Protein 3WXO (pdb70)

Secondary structure (DSSP, 8-state):
------STT-SHHHH-TTS--GGGGS-S-TTT--S-TT--HHHHHTT--HHHHHHHHHHHHT--BTTBPPGGG-THHHHHHHHHHHHTT--TTT---SSTT-GGGSTTGGG-GGGTTHHHHHHHTHHHHHHHGGGS-HHHHHHHHHHHHHHHHT-------B-PPP-SS--TT----S-SSSS--SSSTT-SEETTTEEPTT--SSSTT-SSS-TT-BTTB--HHHHHHHHHHHHHHTT--HHHHHHHHHHHHTS-EE-B-S-GGGB---GGGS-GGGTT----BSSS--SGGG-BSSS--EESSS-TTS-SSHHHHHHHHS-EEEEE-TTS-EEEEESS--GGGSPBPSS-TTSB--B-B-HHHHHHHHSHHHHHHHHHHHH-HHHHHHHHHHHHHHHHHTTS-SGGG-BSTT--SS--GGG---PPPP--S-HHHHHHHHHHS---HHHHHHHHHHHHTT-BTTTTB-SSTB-GGGSTTGGG-GGG-HHHHHHHHHHHHHHHHHHT--HHHHHHHHHHHHHHHHHHHTT------------B--GGGS-TGGGGGG--SEEGGGTEESS--SS-HHHHHHHHHHHHT--HHHHHHHHHHHHHHT--GGG--TT---S-TTS--SHHHHHHT-TTEEEEE-STT-EEEEETTT--EEEEE-HHHHGGGTSHHHHHHHHHHHSTT-HHHHHHHHHHHHHHHHTTT-TT--

B-factor: mean 38.04, std 13.46, range [21.65, 127.7]

Foldseek 3Di:
DDDDPPDDPPDPCVVCVPDFPQVLLVFLDDVQDPDDPPDDLLVLLQVFPVVVLLVVLLVLQQPADPVFGPQLSGCQLVLLLQLLLQLLQAFQLFLFGGLLAVQCLAPDNVFQLQCFPVLVVLVSCVVSCVVRDSNAASSQVSNCNNVSSQVSQPADFQFGFDFRYYGRHHNPLDDAAQDPDHLAAQPDPRHCADDPRHGNPRYLARTHRHSFYDQCVRSQPFDLQRRLVSLQRSVVRSVDHLLLSLLQVLQSQLADWAAAQDAQVQFFHGQVPDDDVVVSHGRHRPPDDCHFNNPHRSNDGAGQWQCRSHRDLRNLCRLVVFDWDWDAHNNGGIWIFGDDDDQSGFHAGRPDRVHGDGHTGTSNSNNCCPVPVSVVSSVVCNVDVVVSSVSSSVSSNCSNQLLVEACLSTDDDGDDPDDDLSNLDFDWADQPWDLVVLLVLLVPDPDALLLLQLQQCLQLLLAFNSRGDGGLFQVCCVDPPNLPFLQNVNVSNVVVLVSLVVSCVVIRFASSQSSNSSNQSSLQQQAVVVVHHDRADGDGIGGHHDPVSHDRVSCPSSRPCAELLQPHHVDDDPDFNQNVNSSSCSRLSHRLLLSLLSSQQSLLCQHHRPSANALNQDPRHSHRWLRSLQVLPDPLWDWADDDDQKIFTARPVPRDGDGMHGCSSNVCVVVPVSVVSSVVRNDPPCGVVSSVSNSVSSVSSNCVSVSNPD

Solvent-accessible surface area: 29628 Å² total; per-residue (Å²): 233,106,96,38,77,97,78,158,117,100,48,93,65,115,167,141,109,148,54,28,78,17,92,19,14,70,22,85,85,187,205,67,62,86,55,44,112,134,60,58,6,52,92,36,4,120,123,14,84,16,68,35,0,68,125,38,0,84,59,15,1,91,77,48,58,128,113,27,37,8,27,58,35,26,4,0,16,31,0,6,59,0,0,57,15,3,1,0,7,8,7,45,38,15,0,12,10,3,3,16,37,3,5,2,51,38,30,47,4,9,7,10,42,31,1,8,3,0,3,6,0,22,81,4,0,105,79,13,27,115,135,25,24,92,71,0,4,36,0,0,0,2,0,4,0,0,5,5,0,0,60,35,10,59,6,159,13,51,13,4,0,4,0,1,80,22,18,96,25,46,30,112,26,15,104,35,11,29,14,169,97,110,69,7,71,19,126,27,115,74,33,7,31,84,71,130,75,93,11,54,111,44,2,5,10,12,12,20,1,13,4,10,18,31,38,45,0,22,60,24,97,33,48,16,102,125,1,1,97,6,2,71,40,0,16,51,52,9,25,8,84,39,62,33,2,0,0,16,17,0,0,18,48,0,3,8,29,11,31,0,50,31,75,49,88,52,35,21,68,57,12,111,44,21,99,136,116,14,133,55,15,0,25,44,25,144,93,111,64,12,66,7,72,48,4,5,20,62,5,2,17,2,2,16,0,18,97,9,39,83,44,29,49,2,1,5,109,5,0,23,91,28,95,14,71,63,84,100,6,88,29,42,8,86,2,32,36,14,74,128,45,124,107,129,11,30,3,49,3,10,96,49,101,99,60,115,95,40,1,0,0,9,2,13,0,1,0,0,22,82,13,86,84,0,80,130,28,0,62,93,1,82,135,44,47,79,62,3,26,66,14,0,5,85,3,8,3,21,15,1,1,15,11,2,8,29,54,59,32,16,21,31,94,51,38,9,167,77,75,17,68,28,6,12,14,48,68,95,10,72,119,133,34,90,49,101,42,0,18,81,110,1,57,89,27,82,14,53,32,38,22,2,0,4,1,0,0,0,3,1,2,9,6,7,67,30,0,34,9,21,10,1,16,0,0,13,2,47,26,49,28,6,83,97,20,92,0,1,32,47,129,41,1,62,113,0,12,71,48,1,68,40,12,7,91,61,33,41,3,16,15,0,0,0,1,2,0,0,0,4,7,0,0,9,44,0,0,128,64,38,71,51,141,63,117,4,84,44,24,34,3,0,2,36,0,60,64,148,57,7,52,69,149,30,2,62,44,12,38,0,65,26,0,5,0,3,22,17,49,68,107,106,70,113,39,45,16,19,79,27,3,11,44,26,0,31,21,6,36,3,49,9,49,40,2,0,1,0,0,0,0,0,0,0,2,14,3,5,33,63,55,41,114,49,0,9,3,14,137,113,78,14,23,1,13,4,18,0,0,62,27,4,30,42,127,93,32,54,74,110,108,36,63,162,38,36,39,56,3,9,36,116,186,74,120,118,80,95,31,36,0,7,84,4,0,10,18,0,6,82,30,95,87,0,55,54,63,0,84,63,9,19,79,137,113,14,119,131,62,1,11,128,32,0,21,60,0,0,22,78,4,5,50,27,8,15,51,52,53,174

InterPro domains:
  IPR000763 Catalase-peroxidase haem [MF_01961] (3-720)
  IPR000763 Catalase-peroxidase haem [PR00460] (22-44)
  IPR000763 Catalase-peroxidase haem [PR00460] (48-61)
  IPR000763 Catalase-peroxidase haem [PR00460] (63-88)
  IPR000763 Catalase-peroxidase haem [PR00460] (263-286)
  IPR000763 Catalase-peroxidase haem [PR00460] (474-500)
  IPR000763 Catalase-peroxidase haem [PTHR30555] (3-719)
  IPR000763 Catalase-peroxidase haem [TIGR00198] (7-719)
  IPR002016 Haem peroxidase [PF00141] (80-394)
  IPR002016 Haem peroxidase [PF00141] (403-694)
  IPR002016 Haem peroxidase [PR00458] (86-100)
  IPR002016 Haem peroxidase [PR00458] (146-163)
  IPR002016 Haem peroxidase [PR00458] (164-176)
  IPR002016 Haem peroxidase [PR00458] (255-270)
  IPR002016 Haem peroxidase [PR00458] (314-329)
  IPR002016 Haem peroxidase [PS50873] (128-449)
  IPR002016 Haem peroxidase [PS50873] (455-720)
  IPR010255 Haem peroxidase superfamily [SSF48113] (15-427)
  IPR010255 Haem peroxidase superfamily [SSF48113] (428-719)
  IPR019794 Peroxidase, active site [PS00436] (86-97)

Structure (mmCIF, N/CA/C/O backbone):
data_3WXO
#
_entry.id   3WXO
#
_cell.length_a   108.654
_cell.length_b   108.654
_cell.length_c   202.891
_cell.angle_alpha   90.000
_cell.angle_beta   90.000
_cell.angle_gamma   90.000
#
_symmetry.space_group_name_H-M   'P 41 21 2'
#
loop_
_entity.id
_entity.type
_entity.pdbx_description
1 polymer Catalase-peroxidase
2 non-polymer 'PROTOPORPHYRIN IX CONTAINING FE'
3 non-polymer pyridine-4-carbohydrazide
4 non-polymer 'SODIUM ION'
5 water water
#
loop_
_atom_site.group_PDB
_atom_site.id
_atom_site.type_symbol
_atom_site.label_atom_id
_atom_site.label_alt_id
_atom_site.label_comp_id
_atom_site.label_asym_id
_atom_site.label_entity_id
_atom_site.label_seq_id
_atom_site.pdbx_PDB_ins_code
_atom_site.Cartn_x
_atom_site.Cartn_y
_atom_site.Cartn_z
_atom_site.occupancy
_atom_site.B_iso_or_equiv
_atom_site.auth_seq_id
_atom_site.auth_comp_id
_atom_site.auth_asym_id
_atom_site.auth_atom_id
_atom_site.pdbx_PDB_model_num
ATOM 1 N N . MET A 1 1 ? 27.848 24.806 -124.884 1.00 99.82 11 MET A N 1
ATOM 2 C CA . MET A 1 1 ? 27.760 24.667 -123.396 1.00 102.84 11 MET A CA 1
ATOM 3 C C . MET A 1 1 ? 26.312 24.233 -122.976 1.00 104.10 11 MET A C 1
ATOM 4 O O . MET A 1 1 ? 25.327 24.550 -123.660 1.00 112.72 11 MET A O 1
ATOM 9 N N . HIS A 1 2 ? 26.220 23.497 -121.859 1.00 90.15 12 HIS A N 1
ATOM 10 C CA . HIS A 1 2 ? 24.984 22.857 -121.295 1.00 78.83 12 HIS A CA 1
ATOM 11 C C . HIS A 1 2 ? 24.308 23.698 -120.099 1.00 76.02 12 HIS A C 1
ATOM 12 O O . HIS A 1 2 ? 25.050 24.412 -119.315 1.00 58.07 12 HIS A O 1
ATOM 19 N N . GLY A 1 3 ? 22.960 23.569 -119.911 1.00 56.27 13 GLY A N 1
ATOM 20 C CA . GLY A 1 3 ? 22.202 24.433 -118.910 1.00 56.01 13 GLY A CA 1
ATOM 21 C C . GLY A 1 3 ? 21.847 23.863 -117.508 1.00 53.66 13 GLY A C 1
ATOM 22 O O . GLY A 1 3 ? 20.876 24.350 -116.711 1.00 37.94 13 GLY A O 1
ATOM 23 N N . GLY A 1 4 ? 22.594 22.795 -117.220 1.00 45.94 14 GLY A N 1
ATOM 24 C CA . GLY A 1 4 ? 22.465 22.043 -115.956 1.00 57.53 14 GLY A CA 1
ATOM 25 C C . GLY A 1 4 ? 23.294 22.663 -114.826 1.00 62.50 14 GLY A C 1
ATOM 26 O O . GLY A 1 4 ? 24.506 23.032 -115.050 1.00 48.56 14 GLY A O 1
ATOM 27 N N . ALA A 1 5 ? 22.664 22.792 -113.628 1.00 55.54 15 ALA A N 1
ATOM 28 C CA . ALA A 1 5 ? 23.399 23.243 -112.435 1.00 47.54 15 ALA A CA 1
ATOM 29 C C . ALA A 1 5 ? 24.142 21.998 -111.834 1.00 49.75 15 ALA A C 1
ATOM 30 O O . ALA A 1 5 ? 23.799 21.439 -110.832 1.00 50.68 15 ALA A O 1
ATOM 32 N N . THR A 1 6 ? 25.246 21.669 -112.474 1.00 53.90 16 THR A N 1
ATOM 33 C CA . THR A 1 6 ? 25.792 20.315 -112.601 1.00 51.06 16 THR A CA 1
ATOM 34 C C . THR A 1 6 ? 26.960 20.090 -111.577 1.00 54.86 16 THR A C 1
ATOM 35 O O . THR A 1 6 ? 27.314 18.926 -111.226 1.00 41.24 16 THR A O 1
ATOM 39 N N . THR A 1 7 ? 27.496 21.216 -111.062 1.00 57.72 17 THR A N 1
ATOM 40 C CA . THR A 1 7 ? 28.420 21.227 -109.899 1.00 67.24 17 THR A CA 1
ATOM 41 C C . THR A 1 7 ? 27.851 22.017 -108.733 1.00 75.65 17 THR A C 1
ATOM 42 O O . THR A 1 7 ? 27.024 22.913 -108.923 1.00 59.94 17 THR A O 1
ATOM 46 N N . VAL A 1 8 ? 28.344 21.677 -107.537 1.00 83.66 18 VAL A N 1
ATOM 47 C CA . VAL A 1 8 ? 27.647 21.970 -106.269 1.00 91.97 18 VAL A CA 1
ATOM 48 C C . VAL A 1 8 ? 27.579 23.473 -105.939 1.00 101.09 18 VAL A C 1
ATOM 49 O O . VAL A 1 8 ? 26.632 23.926 -105.268 1.00 100.66 18 VAL A O 1
ATOM 53 N N . ASN A 1 9 ? 28.564 24.236 -106.421 1.00 105.18 19 ASN A N 1
ATOM 54 C CA . ASN A 1 9 ? 28.633 25.688 -106.167 1.00 116.28 19 ASN A CA 1
ATOM 55 C C . ASN A 1 9 ? 27.488 26.546 -106.770 1.00 124.70 19 ASN A C 1
ATOM 56 O O . ASN A 1 9 ? 27.063 27.521 -106.147 1.00 127.70 19 ASN A O 1
ATOM 61 N N . ILE A 1 10 ? 26.998 26.177 -107.959 1.00 126.29 20 ILE A N 1
ATOM 62 C CA . ILE A 1 10 ? 25.874 26.872 -108.635 1.00 116.74 20 ILE A CA 1
ATOM 63 C C . ILE A 1 10 ? 24.595 26.840 -107.752 1.00 110.95 20 ILE A C 1
ATOM 64 O O . ILE A 1 10 ? 24.040 25.767 -107.540 1.00 96.60 20 ILE A O 1
ATOM 69 N N . SER A 1 11 ? 24.131 27.994 -107.242 1.00 113.84 21 SER A N 1
ATOM 70 C CA . SER A 1 11 ? 23.026 28.011 -106.240 1.00 105.03 21 SER A CA 1
ATOM 71 C C . SER A 1 11 ? 22.401 29.389 -105.803 1.00 104.84 21 SER A C 1
ATOM 72 O O . SER A 1 11 ? 23.042 30.463 -105.900 1.00 92.50 21 SER A O 1
ATOM 75 N N . THR A 1 12 ? 21.127 29.287 -105.360 1.00 112.14 22 THR A N 1
ATOM 76 C CA . THR A 1 12 ? 20.341 30.239 -104.481 1.00 98.87 22 THR A CA 1
ATOM 77 C C . THR A 1 12 ? 21.040 30.584 -103.118 1.00 100.27 22 THR A C 1
ATOM 78 O O . THR A 1 12 ? 20.882 31.699 -102.558 1.00 71.19 22 THR A O 1
ATOM 82 N N . ALA A 1 13 ? 21.778 29.587 -102.597 1.00 107.52 23 ALA A N 1
ATOM 83 C CA . ALA A 1 13 ? 22.669 29.691 -101.410 1.00 103.30 23 ALA A CA 1
ATOM 84 C C . ALA A 1 13 ? 23.632 30.893 -101.418 1.00 95.60 23 ALA A C 1
ATOM 85 O O . ALA A 1 13 ? 23.845 31.516 -100.363 1.00 91.03 23 ALA A O 1
ATOM 87 N N . GLU A 1 14 ? 24.237 31.183 -102.580 1.00 76.75 24 GLU A N 1
ATOM 88 C CA . GLU A 1 14 ? 25.143 32.316 -102.693 1.00 82.51 24 GLU A CA 1
ATOM 89 C C . GLU A 1 14 ? 24.347 33.637 -102.517 1.00 76.45 24 GLU A C 1
ATOM 90 O O . GLU A 1 14 ? 24.802 34.539 -101.808 1.00 69.43 24 GLU A O 1
ATOM 96 N N . TRP A 1 15 ? 23.146 33.721 -103.117 1.00 65.62 25 TRP A N 1
ATOM 97 C CA . TRP A 1 15 ? 22.411 34.972 -103.195 1.00 56.80 25 TRP A CA 1
ATOM 98 C C . TRP A 1 15 ? 21.839 35.404 -101.855 1.00 47.52 25 TRP A C 1
ATOM 99 O O . TRP A 1 15 ? 21.800 36.557 -101.578 1.00 42.81 25 TRP A O 1
ATOM 110 N N . TRP A 1 16 ? 21.288 34.481 -101.081 1.00 44.95 26 TRP A N 1
ATOM 111 C CA . TRP A 1 16 ? 20.621 34.830 -99.822 1.00 43.50 26 TRP A CA 1
ATOM 112 C C . TRP A 1 16 ? 21.149 33.843 -98.816 1.00 51.66 26 TRP A C 1
ATOM 113 O O . TRP A 1 16 ? 20.444 32.904 -98.475 1.00 45.63 26 TRP A O 1
ATOM 124 N N . PRO A 1 17 ? 22.400 34.035 -98.353 1.00 58.11 27 PRO A N 1
ATOM 125 C CA . PRO A 1 17 ? 23.061 33.038 -97.442 1.00 58.04 27 PRO A CA 1
ATOM 126 C C . PRO A 1 17 ? 22.367 32.850 -96.044 1.00 60.00 27 PRO A C 1
ATOM 127 O O . PRO A 1 17 ? 22.537 31.819 -95.374 1.00 57.27 27 PRO A O 1
ATOM 131 N N . LYS A 1 18 ? 21.521 33.807 -95.678 1.00 55.89 28 LYS A N 1
ATOM 132 C CA . LYS A 1 18 ? 20.775 33.758 -94.450 1.00 59.97 28 LYS A CA 1
ATOM 133 C C . LYS A 1 18 ? 19.500 32.881 -94.537 1.00 57.11 28 LYS A C 1
ATOM 134 O O . LYS A 1 18 ? 18.812 32.692 -93.545 1.00 49.32 28 LYS A O 1
ATOM 140 N N . ALA A 1 19 ? 19.126 32.373 -95.707 1.00 51.22 29 ALA A N 1
ATOM 141 C CA . ALA A 1 19 ? 17.819 31.710 -95.790 1.00 51.20 29 ALA A CA 1
ATOM 142 C C . ALA A 1 19 ? 17.853 30.370 -95.009 1.00 37.13 29 ALA A C 1
ATOM 143 O O . ALA A 1 19 ? 18.920 29.715 -94.836 1.00 37.44 29 ALA A O 1
ATOM 145 N N . LEU A 1 20 ? 16.700 30.000 -94.527 1.00 33.24 30 LEU A N 1
ATOM 146 C CA . LEU A 1 20 ? 16.562 28.751 -93.787 1.00 34.53 30 LEU A CA 1
ATOM 147 C C . LEU A 1 20 ? 16.942 27.592 -94.679 1.00 31.93 30 LEU A C 1
ATOM 148 O O . LEU A 1 20 ? 16.513 27.530 -95.861 1.00 32.49 30 LEU A O 1
ATOM 153 N N . ASN A 1 21 ? 17.682 26.658 -94.126 1.00 29.50 31 ASN A N 1
ATOM 154 C CA . ASN A 1 21 ? 18.124 25.522 -94.903 1.00 30.10 31 ASN A CA 1
ATOM 155 C C . ASN A 1 21 ? 17.100 24.402 -94.845 1.00 28.14 31 ASN A C 1
ATOM 156 O O . ASN A 1 21 ? 17.325 23.348 -94.265 1.00 26.60 31 ASN A O 1
ATOM 161 N N . LEU A 1 22 ? 15.974 24.591 -95.523 1.00 28.67 32 LEU A N 1
ATOM 162 C CA . LEU A 1 22 ? 14.886 23.637 -95.410 1.00 32.41 32 LEU A CA 1
ATOM 163 C C . LEU A 1 22 ? 15.204 22.258 -95.982 1.00 28.62 32 LEU A C 1
ATOM 164 O O . LEU A 1 22 ? 14.586 21.271 -95.599 1.00 25.12 32 LEU A O 1
ATOM 169 N N . ASP A 1 23 ? 16.211 22.175 -96.840 1.00 27.18 33 ASP A N 1
ATOM 170 C CA . ASP A 1 23 ? 16.674 20.892 -97.333 1.00 25.82 33 ASP A CA 1
ATOM 171 C C . ASP A 1 23 ? 17.048 19.885 -96.231 1.00 27.37 33 ASP A C 1
ATOM 172 O O . ASP A 1 23 ? 17.037 18.665 -96.491 1.00 26.75 33 ASP A O 1
ATOM 177 N N . ILE A 1 24 ? 17.420 20.354 -95.035 1.00 26.99 34 ILE A N 1
ATOM 178 C CA . ILE A 1 24 ? 17.841 19.399 -94.028 1.00 25.18 34 ILE A CA 1
ATOM 179 C C . ILE A 1 24 ? 16.607 18.568 -93.596 1.00 23.91 34 ILE A C 1
ATOM 180 O O . ILE A 1 24 ? 16.801 17.577 -92.938 1.00 27.33 34 ILE A O 1
ATOM 185 N N . LEU A 1 25 ? 15.384 19.028 -93.873 1.00 23.14 35 LEU A N 1
ATOM 186 C CA . LEU A 1 25 ? 14.185 18.319 -93.526 1.00 23.48 35 LEU A CA 1
ATOM 187 C C . LEU A 1 25 ? 13.724 17.315 -94.561 1.00 26.62 35 LEU A C 1
ATOM 188 O O . LEU A 1 25 ? 12.884 16.526 -94.246 1.00 26.03 35 LEU A O 1
ATOM 193 N N . SER A 1 26 ? 14.338 17.277 -95.725 1.00 24.38 36 SER A N 1
ATOM 194 C CA . SER A 1 26 ? 13.888 16.422 -96.827 1.00 29.40 36 SER A CA 1
ATOM 195 C C . SER A 1 26 ? 14.997 15.465 -97.280 1.00 29.92 36 SER A C 1
ATOM 196 O O . SER A 1 26 ? 15.012 14.974 -98.399 1.00 30.50 36 SER A O 1
ATOM 199 N N . GLN A 1 27 ? 15.909 15.195 -96.374 1.00 29.81 37 GLN A N 1
ATOM 200 C CA . GLN A 1 27 ? 16.987 14.169 -96.522 1.00 31.49 37 GLN A CA 1
ATOM 201 C C . GLN A 1 27 ? 16.534 12.727 -96.499 1.00 29.36 37 GLN A C 1
ATOM 202 O O . GLN A 1 27 ? 15.458 12.434 -96.034 1.00 26.85 37 GLN A O 1
ATOM 208 N N . HIS A 1 28 ? 17.346 11.856 -97.050 1.00 26.48 38 HIS A N 1
ATOM 209 C CA . HIS A 1 28 ? 17.211 10.400 -96.890 1.00 31.22 38 HIS A CA 1
ATOM 210 C C . HIS A 1 28 ? 15.852 9.983 -97.411 1.00 28.37 38 HIS A C 1
ATOM 211 O O . HIS A 1 28 ? 15.183 9.176 -96.819 1.00 30.42 38 HIS A O 1
ATOM 218 N N . ASP A 1 29 ? 15.438 10.547 -98.544 1.00 25.00 39 ASP A N 1
ATOM 219 C CA . ASP A 1 29 ? 14.113 10.291 -99.072 1.00 25.95 39 ASP A CA 1
ATOM 220 C C . ASP A 1 29 ? 14.159 9.212 -100.132 1.00 26.23 39 ASP A C 1
ATOM 221 O O . ASP A 1 29 ? 15.242 8.662 -100.476 1.00 24.88 39 ASP A O 1
ATOM 226 N N . ARG A 1 30 ? 13.009 8.944 -100.738 1.00 24.03 40 ARG A N 1
ATOM 227 C CA . ARG A 1 30 ? 12.936 7.821 -101.692 1.00 27.80 40 ARG A CA 1
ATOM 228 C C . ARG A 1 30 ? 13.835 7.919 -102.880 1.00 27.77 40 ARG A C 1
ATOM 229 O O . ARG A 1 30 ? 14.314 6.917 -103.342 1.00 24.61 40 ARG A O 1
ATOM 237 N N . LYS A 1 31 ? 13.988 9.105 -103.464 1.00 25.67 41 LYS A N 1
ATOM 238 C CA . LYS A 1 31 ? 14.822 9.166 -104.656 1.00 27.23 41 LYS A CA 1
ATOM 239 C C . LYS A 1 31 ? 16.278 8.960 -104.409 1.00 26.00 41 LYS A C 1
ATOM 240 O O . LYS A 1 31 ? 17.002 8.684 -105.331 1.00 29.28 41 LYS A O 1
ATOM 246 N N . THR A 1 32 ? 16.726 9.053 -103.172 1.00 27.32 42 THR A N 1
ATOM 247 C CA . THR A 1 32 ? 18.140 8.702 -102.881 1.00 26.95 42 THR A CA 1
ATOM 248 C C . THR A 1 32 ? 18.358 7.303 -102.342 1.00 27.96 42 THR A C 1
ATOM 249 O O . THR A 1 32 ? 19.478 6.794 -102.370 1.00 26.47 42 THR A O 1
ATOM 253 N N . ASN A 1 33 ? 17.283 6.687 -101.882 1.00 27.89 43 ASN A N 1
ATOM 254 C CA . ASN A 1 33 ? 17.381 5.406 -101.196 1.00 27.97 43 ASN A CA 1
ATOM 255 C C . ASN A 1 33 ? 17.313 4.310 -102.204 1.00 25.51 43 ASN A C 1
ATOM 256 O O . ASN A 1 33 ? 16.364 4.186 -102.905 1.00 29.37 43 ASN A O 1
ATOM 261 N N . PRO A 1 34 ? 18.367 3.572 -102.391 1.00 26.85 44 PRO A N 1
ATOM 262 C CA . PRO A 1 34 ? 18.291 2.620 -103.501 1.00 27.72 44 PRO A CA 1
ATOM 263 C C . PRO A 1 34 ? 17.582 1.318 -103.188 1.00 28.51 44 PRO A C 1
ATOM 264 O O . PRO A 1 34 ? 17.424 0.473 -104.081 1.00 33.81 44 PRO A O 1
ATOM 268 N N . MET A 1 35 ? 17.115 1.172 -101.962 1.00 29.15 45 MET A N 1
ATOM 269 C CA . MET A 1 35 ? 16.492 -0.063 -101.560 1.00 34.97 45 MET A CA 1
ATOM 270 C C . MET A 1 35 ? 14.997 0.040 -101.913 1.00 35.57 45 MET A C 1
ATOM 271 O O . MET A 1 35 ? 14.432 1.135 -101.907 1.00 37.06 45 MET A O 1
ATOM 276 N N . GLY A 1 36 ? 14.386 -1.108 -102.157 1.00 43.48 46 GLY A N 1
ATOM 277 C CA . GLY A 1 36 ? 12.935 -1.249 -102.249 1.00 40.89 46 GLY A CA 1
ATOM 278 C C . GLY A 1 36 ? 12.196 -0.647 -101.066 1.00 43.94 46 GLY A C 1
ATOM 279 O O . GLY A 1 36 ? 12.715 -0.572 -99.935 1.00 43.56 46 GLY A O 1
ATOM 280 N N . PRO A 1 37 ? 10.956 -0.211 -101.309 1.00 49.61 47 PRO A N 1
ATOM 281 C CA . PRO A 1 37 ? 10.228 0.473 -100.240 1.00 50.03 47 PRO A CA 1
ATOM 282 C C . PRO A 1 37 ? 9.861 -0.464 -99.072 1.00 46.21 47 PRO A C 1
ATOM 283 O O . PRO A 1 37 ? 9.578 0.033 -97.991 1.00 53.89 47 PRO A O 1
ATOM 287 N N . ASP A 1 38 ? 9.844 -1.784 -99.301 1.00 41.85 48 ASP A N 1
ATOM 288 C CA . ASP A 1 38 ? 9.558 -2.694 -98.220 1.00 49.34 48 ASP A CA 1
ATOM 289 C C . ASP A 1 38 ? 10.823 -3.246 -97.558 1.00 55.53 48 ASP A C 1
ATOM 290 O O . ASP A 1 38 ? 10.717 -4.089 -96.693 1.00 52.64 48 ASP A O 1
ATOM 295 N N . PHE A 1 39 ? 12.009 -2.800 -97.956 1.00 45.69 49 PHE A N 1
ATOM 296 C CA . PHE A 1 39 ? 13.215 -3.311 -97.314 1.00 38.64 49 PHE A CA 1
ATOM 297 C C . PHE A 1 39 ? 13.256 -2.841 -95.883 1.00 34.34 49 PHE A C 1
ATOM 298 O O . PHE A 1 39 ? 12.988 -1.701 -95.589 1.00 39.08 49 PHE A O 1
ATOM 306 N N . ASN A 1 40 ? 13.597 -3.754 -94.989 1.00 37.06 50 ASN A N 1
ATOM 307 C CA . ASN A 1 40 ? 13.677 -3.465 -93.568 1.00 37.57 50 ASN A CA 1
ATOM 308 C C . ASN A 1 40 ? 14.963 -4.038 -93.026 1.00 36.80 50 ASN A C 1
ATOM 309 O O . ASN A 1 40 ? 15.090 -5.246 -92.868 1.00 31.69 50 ASN A O 1
ATOM 314 N N . TYR A 1 41 ? 15.941 -3.170 -92.763 1.00 30.67 51 TYR A N 1
ATOM 315 C CA . TYR A 1 41 ? 17.271 -3.653 -92.440 1.00 29.47 51 TYR A CA 1
ATOM 316 C C . TYR A 1 41 ? 17.265 -4.461 -91.119 1.00 31.71 51 TYR A C 1
ATOM 317 O O . TYR A 1 41 ? 17.968 -5.463 -90.984 1.00 35.00 51 TYR A O 1
ATOM 326 N N . GLN A 1 42 ? 16.482 -4.016 -90.155 1.00 33.11 52 GLN A N 1
ATOM 327 C CA . GLN A 1 42 ? 16.407 -4.717 -88.853 1.00 35.37 52 GLN A CA 1
ATOM 328 C C . GLN A 1 42 ? 15.965 -6.122 -89.014 1.00 40.47 52 GLN A C 1
ATOM 329 O O . GLN A 1 42 ? 16.591 -7.042 -88.442 1.00 40.30 52 GLN A O 1
ATOM 335 N N . GLU A 1 43 ? 14.966 -6.362 -89.845 1.00 40.14 53 GLU A N 1
ATOM 336 C CA . GLU A 1 43 ? 14.587 -7.736 -90.008 1.00 38.73 53 GLU A CA 1
ATOM 337 C C . GLU A 1 43 ? 15.625 -8.488 -90.814 1.00 34.33 53 GLU A C 1
ATOM 338 O O . GLU A 1 43 ? 15.869 -9.685 -90.588 1.00 34.13 53 GLU A O 1
ATOM 344 N N . GLU A 1 44 ? 16.336 -7.826 -91.731 1.00 32.94 54 GLU A N 1
ATOM 345 C CA . GLU A 1 44 ? 17.400 -8.593 -92.411 1.00 32.01 54 GLU A CA 1
ATOM 346 C C . GLU A 1 44 ? 18.587 -8.934 -91.553 1.00 29.95 54 GLU A C 1
ATOM 347 O O . GLU A 1 44 ? 19.194 -10.022 -91.706 1.00 32.41 54 GLU A O 1
ATOM 353 N N . VAL A 1 45 ? 18.976 -7.999 -90.696 1.00 30.03 55 VAL A N 1
ATOM 354 C CA . VAL A 1 45 ? 20.226 -8.169 -89.949 1.00 31.01 55 VAL A CA 1
ATOM 355 C C . VAL A 1 45 ? 20.019 -9.301 -88.916 1.00 31.32 55 VAL A C 1
ATOM 356 O O . VAL A 1 45 ? 20.933 -10.041 -88.665 1.00 29.69 55 VAL A O 1
ATOM 360 N N . LYS A 1 46 ? 18.778 -9.524 -88.524 1.00 33.93 56 LYS A N 1
ATOM 361 C CA . LYS A 1 46 ? 18.398 -10.674 -87.691 1.00 37.55 56 LYS A CA 1
ATOM 362 C C . LYS A 1 46 ? 18.680 -12.008 -88.298 1.00 36.84 56 LYS A C 1
ATOM 363 O O . LYS A 1 46 ? 18.814 -12.958 -87.588 1.00 39.78 56 LYS A O 1
ATOM 369 N N . LYS A 1 47 ? 18.852 -12.054 -89.605 1.00 34.54 57 LYS A N 1
ATOM 370 C CA . LYS A 1 47 ? 19.114 -13.291 -90.330 1.00 33.45 57 LYS A CA 1
ATOM 371 C C . LYS A 1 47 ? 20.569 -13.468 -90.680 1.00 33.52 57 LYS A C 1
ATOM 372 O O . LYS A 1 47 ? 20.966 -14.453 -91.265 1.00 34.51 57 LYS A O 1
ATOM 378 N N . LEU A 1 48 ? 21.398 -12.491 -90.311 1.00 35.98 58 LEU A N 1
ATOM 379 C CA . LEU A 1 48 ? 22.835 -12.515 -90.637 1.00 33.00 58 LEU A CA 1
ATOM 380 C C . LEU A 1 48 ? 23.560 -13.694 -89.933 1.00 33.73 58 LEU A C 1
ATOM 381 O O . LEU A 1 48 ? 23.374 -13.936 -88.755 1.00 34.43 58 LEU A O 1
ATOM 386 N N . ASP A 1 49 ? 24.447 -14.354 -90.628 1.00 33.03 59 ASP A N 1
ATOM 387 C CA . ASP A 1 49 ? 25.291 -15.368 -89.993 1.00 33.60 59 ASP A CA 1
ATOM 388 C C . ASP A 1 49 ? 26.494 -14.733 -89.252 1.00 30.83 59 ASP A C 1
ATOM 389 O O . ASP A 1 49 ? 27.638 -14.567 -89.786 1.00 31.14 59 ASP A O 1
ATOM 394 N N . VAL A 1 50 ? 26.213 -14.338 -88.040 1.00 29.83 60 VAL A N 1
ATOM 395 C CA . VAL A 1 50 ? 27.171 -13.581 -87.232 1.00 32.30 60 VAL A CA 1
ATOM 396 C C . VAL A 1 50 ? 28.402 -14.357 -86.944 1.00 34.60 60 VAL A C 1
ATOM 397 O O . VAL A 1 50 ? 29.479 -13.784 -86.999 1.00 28.59 60 VAL A O 1
ATOM 401 N N . ALA A 1 51 ? 28.292 -15.657 -86.693 1.00 31.44 61 ALA A N 1
ATOM 402 C CA . ALA A 1 51 ? 29.481 -16.414 -86.391 1.00 30.82 61 ALA A CA 1
ATOM 403 C C . ALA A 1 51 ? 30.352 -16.488 -87.584 1.00 30.10 61 ALA A C 1
ATOM 404 O O . ALA A 1 51 ? 31.548 -16.419 -87.480 1.00 33.98 61 ALA A O 1
ATOM 406 N N . ALA A 1 52 ? 29.779 -16.661 -88.765 1.00 31.78 62 ALA A N 1
ATOM 407 C CA . ALA A 1 52 ? 30.562 -16.675 -89.965 1.00 33.22 62 ALA A CA 1
ATOM 408 C C . ALA A 1 52 ? 31.243 -15.256 -90.199 1.00 31.36 62 ALA A C 1
ATOM 409 O O . ALA A 1 52 ? 32.409 -15.140 -90.465 1.00 30.57 62 ALA A O 1
ATOM 411 N N . LEU A 1 53 ? 30.499 -14.215 -89.965 1.00 30.98 63 LEU A N 1
ATOM 412 C CA . LEU A 1 53 ? 31.026 -12.867 -90.121 1.00 31.77 63 LEU A CA 1
ATOM 413 C C . LEU A 1 53 ? 32.240 -12.634 -89.221 1.00 31.14 63 LEU A C 1
ATOM 414 O O . LEU A 1 53 ? 33.304 -12.128 -89.655 1.00 31.50 63 LEU A O 1
ATOM 419 N N . LYS A 1 54 ? 32.093 -13.023 -87.960 1.00 29.49 64 LYS A N 1
ATOM 420 C CA . LYS A 1 54 ? 33.181 -12.882 -86.985 1.00 29.97 64 LYS A CA 1
ATOM 421 C C . LYS A 1 54 ? 34.407 -13.577 -87.453 1.00 30.13 64 LYS A C 1
ATOM 422 O O . LYS A 1 54 ? 35.519 -13.078 -87.329 1.00 29.67 64 LYS A O 1
ATOM 428 N N . GLN A 1 55 ? 34.226 -14.761 -87.989 1.00 33.22 65 GLN A N 1
ATOM 429 C CA . GLN A 1 55 ? 35.342 -15.486 -88.520 1.00 35.42 65 GLN A CA 1
ATOM 430 C C . GLN A 1 55 ? 36.059 -14.739 -89.690 1.00 33.79 65 GLN A C 1
ATOM 431 O O . GLN A 1 55 ? 37.296 -14.721 -89.785 1.00 32.23 65 GLN A O 1
ATOM 437 N N . ASP A 1 56 ? 35.279 -14.262 -90.659 1.00 32.18 66 ASP A N 1
ATOM 438 C CA . ASP A 1 56 ? 35.846 -13.568 -91.825 1.00 31.37 66 ASP A CA 1
ATOM 439 C C . ASP A 1 56 ? 36.573 -12.270 -91.401 1.00 30.72 66 ASP A C 1
ATOM 440 O O . ASP A 1 56 ? 37.641 -11.966 -91.863 1.00 32.06 66 ASP A O 1
ATOM 445 N N . LEU A 1 57 ? 35.998 -11.573 -90.466 1.00 26.25 67 LEU A N 1
ATOM 446 C CA . LEU A 1 57 ? 36.556 -10.314 -90.043 1.00 30.41 67 LEU A CA 1
ATOM 447 C C . LEU A 1 57 ? 37.851 -10.570 -89.273 1.00 36.22 67 LEU A C 1
ATOM 448 O O . LEU A 1 57 ? 38.840 -9.928 -89.500 1.00 31.54 67 LEU A O 1
ATOM 453 N N . GLN A 1 58 ? 37.870 -11.597 -88.424 1.00 31.08 68 GLN A N 1
ATOM 454 C CA . GLN A 1 58 ? 39.093 -11.967 -87.773 1.00 34.80 68 GLN A CA 1
ATOM 455 C C . GLN A 1 58 ? 40.155 -12.365 -88.774 1.00 33.19 68 GLN A C 1
ATOM 456 O O . GLN A 1 58 ? 41.339 -12.024 -88.617 1.00 34.52 68 GLN A O 1
ATOM 462 N N . ALA A 1 59 ? 39.791 -13.153 -89.776 1.00 30.07 69 ALA A N 1
ATOM 463 C CA . ALA A 1 59 ? 40.770 -13.543 -90.806 1.00 32.65 69 ALA A CA 1
ATOM 464 C C . ALA A 1 59 ? 41.307 -12.331 -91.599 1.00 31.73 69 ALA A C 1
ATOM 465 O O . ALA A 1 59 ? 42.480 -12.268 -92.015 1.00 30.60 69 ALA A O 1
ATOM 467 N N . LEU A 1 60 ? 40.454 -11.357 -91.803 1.00 33.38 70 LEU A N 1
ATOM 468 C CA . LEU A 1 60 ? 40.883 -10.161 -92.545 1.00 34.39 70 LEU A CA 1
ATOM 469 C C . LEU A 1 60 ? 41.986 -9.474 -91.822 1.00 35.08 70 LEU A C 1
ATOM 470 O O . LEU A 1 60 ? 42.914 -9.018 -92.449 1.00 38.20 70 LEU A O 1
ATOM 475 N N . MET A 1 61 ? 41.912 -9.441 -90.493 1.00 33.76 71 MET A N 1
ATOM 476 C CA . MET A 1 61 ? 42.985 -8.824 -89.708 1.00 32.01 71 MET A CA 1
ATOM 477 C C . MET A 1 61 ? 44.365 -9.272 -90.107 1.00 33.96 71 MET A C 1
ATOM 478 O O . MET A 1 61 ? 45.282 -8.476 -89.982 1.00 35.08 71 MET A O 1
ATOM 483 N N . THR A 1 62 ? 44.555 -10.534 -90.501 1.00 30.75 72 THR A N 1
ATOM 484 C CA . THR A 1 62 ? 45.882 -10.978 -90.899 1.00 35.37 72 THR A CA 1
ATOM 485 C C . THR A 1 62 ? 45.917 -11.413 -92.346 1.00 36.06 72 THR A C 1
ATOM 486 O O . THR A 1 62 ? 46.753 -12.253 -92.702 1.00 36.87 72 THR A O 1
ATOM 490 N N . ASP A 1 63 ? 45.071 -10.816 -93.187 1.00 37.26 73 ASP A N 1
ATOM 491 C CA . ASP A 1 63 ? 45.042 -11.101 -94.631 1.00 35.80 73 ASP A CA 1
ATOM 492 C C . ASP A 1 63 ? 45.520 -9.848 -95.365 1.00 35.22 73 ASP A C 1
ATOM 493 O O . ASP A 1 63 ? 44.722 -9.119 -95.961 1.00 33.24 73 ASP A O 1
ATOM 498 N N . SER A 1 64 ? 46.813 -9.569 -95.283 1.00 35.23 74 SER A N 1
ATOM 499 C CA . SER A 1 64 ? 47.397 -8.353 -95.863 1.00 31.86 74 SER A CA 1
ATOM 500 C C . SER A 1 64 ? 47.144 -8.219 -97.337 1.00 32.59 74 SER A C 1
ATOM 501 O O . SER A 1 64 ? 47.413 -9.141 -98.038 1.00 31.34 74 SER A O 1
ATOM 504 N N . GLN A 1 65 ? 46.702 -7.049 -97.801 1.00 32.82 75 GLN A N 1
ATOM 505 C CA . GLN A 1 65 ? 46.528 -6.799 -99.212 1.00 36.78 75 GLN A CA 1
ATOM 506 C C . GLN A 1 65 ? 47.655 -5.902 -99.699 1.00 38.36 75 GLN A C 1
ATOM 507 O O . GLN A 1 65 ? 48.039 -4.911 -99.051 1.00 32.14 75 GLN A O 1
ATOM 513 N N . ASP A 1 66 ? 48.162 -6.221 -100.871 1.00 38.19 76 ASP A N 1
ATOM 514 C CA . ASP A 1 66 ? 49.429 -5.632 -101.320 1.00 39.52 76 ASP A CA 1
ATOM 515 C C . ASP A 1 66 ? 49.323 -4.180 -101.681 1.00 39.10 76 ASP A C 1
ATOM 516 O O . ASP A 1 66 ? 50.279 -3.474 -101.530 1.00 38.79 76 ASP A O 1
ATOM 521 N N . TRP A 1 67 ? 48.171 -3.719 -102.126 1.00 37.50 77 TRP A N 1
ATOM 522 C CA . TRP A 1 67 ? 47.972 -2.284 -102.268 1.00 33.26 77 TRP A CA 1
ATOM 523 C C . TRP A 1 67 ? 47.879 -1.476 -100.991 1.00 34.90 77 TRP A C 1
ATOM 524 O O . TRP A 1 67 ? 47.899 -0.237 -101.052 1.00 33.88 77 TRP A O 1
ATOM 535 N N . TRP A 1 68 ? 47.695 -2.089 -99.826 1.00 32.93 78 TRP A N 1
ATOM 536 C CA . TRP A 1 68 ? 47.886 -1.307 -98.556 1.00 27.62 78 TRP A CA 1
ATOM 537 C C . TRP A 1 68 ? 48.226 -2.326 -97.478 1.00 30.96 78 TRP A C 1
ATOM 538 O O . TRP A 1 68 ? 47.351 -2.801 -96.749 1.00 30.67 78 TRP A O 1
ATOM 549 N N . PRO A 1 69 ? 49.493 -2.771 -97.459 1.00 28.74 79 PRO A N 1
ATOM 550 C CA . PRO A 1 69 ? 49.877 -3.884 -96.608 1.00 29.72 79 PRO A CA 1
ATOM 551 C C . PRO A 1 69 ? 49.632 -3.627 -95.135 1.00 29.64 79 PRO A C 1
ATOM 552 O O . PRO A 1 69 ? 49.778 -2.519 -94.666 1.00 28.46 79 PRO A O 1
ATOM 556 N N . ALA A 1 70 ? 49.308 -4.679 -94.418 1.00 31.34 80 ALA A N 1
ATOM 557 C CA . ALA A 1 70 ? 49.054 -4.596 -92.963 1.00 27.15 80 ALA A CA 1
ATOM 558 C C . ALA A 1 70 ? 50.385 -4.464 -92.184 1.00 27.75 80 ALA A C 1
ATOM 559 O O . ALA A 1 70 ? 51.333 -5.179 -92.447 1.00 27.01 80 ALA A O 1
ATOM 561 N N . ASP A 1 71 ? 50.436 -3.475 -91.299 1.00 29.28 81 ASP A N 1
ATOM 562 C CA . ASP A 1 71 ? 51.575 -3.321 -90.422 1.00 29.11 81 ASP A CA 1
ATOM 563 C C . ASP A 1 71 ? 51.863 -4.597 -89.664 1.00 29.55 81 ASP A C 1
ATOM 564 O O . ASP A 1 71 ? 50.992 -5.144 -89.026 1.00 29.58 81 ASP A O 1
ATOM 569 N N . TRP A 1 72 ? 53.083 -5.128 -89.808 1.00 28.99 82 TRP A N 1
ATOM 570 C CA . TRP A 1 72 ? 53.442 -6.386 -89.128 1.00 32.80 82 TRP A CA 1
ATOM 571 C C . TRP A 1 72 ? 52.525 -7.505 -89.527 1.00 33.75 82 TRP A C 1
ATOM 572 O O . TRP A 1 72 ? 52.452 -8.431 -88.793 1.00 30.72 82 TRP A O 1
ATOM 583 N N . GLY A 1 73 ? 51.852 -7.442 -90.683 1.00 29.31 83 GLY A N 1
ATOM 584 C CA . GLY A 1 73 ? 50.877 -8.473 -91.034 1.00 29.80 83 GLY A CA 1
ATOM 585 C C . GLY A 1 73 ? 49.546 -8.390 -90.239 1.00 28.68 83 GLY A C 1
ATOM 586 O O . GLY A 1 73 ? 48.730 -9.269 -90.331 1.00 30.83 83 GLY A O 1
ATOM 587 N N . HIS A 1 74 ? 49.283 -7.316 -89.509 1.00 31.17 84 HIS A N 1
ATOM 588 C CA . HIS A 1 74 ? 48.014 -7.203 -88.743 1.00 29.17 84 HIS A CA 1
ATOM 589 C C . HIS A 1 74 ? 47.324 -5.836 -88.910 1.00 30.26 84 HIS A C 1
ATOM 590 O O . HIS A 1 74 ? 47.893 -4.785 -88.503 1.00 28.88 84 HIS A O 1
ATOM 597 N N . TYR A 1 75 ? 46.088 -5.840 -89.452 1.00 26.24 85 TYR A N 1
ATOM 598 C CA . TYR A 1 75 ? 45.332 -4.598 -89.717 1.00 26.58 85 TYR A CA 1
ATOM 599 C C . TYR A 1 75 ? 44.626 -4.077 -88.478 1.00 26.47 85 TYR A C 1
ATOM 600 O O . TYR A 1 75 ? 43.934 -3.066 -88.519 1.00 22.96 85 TYR A O 1
ATOM 609 N N . GLY A 1 76 ? 44.857 -4.711 -87.333 1.00 25.19 86 GLY A N 1
ATOM 610 C CA . GLY A 1 76 ? 44.084 -4.385 -86.148 1.00 25.01 86 GLY A CA 1
ATOM 611 C C . GLY A 1 76 ? 44.118 -2.945 -85.711 1.00 29.34 86 GLY A C 1
ATOM 612 O O . GLY A 1 76 ? 43.066 -2.314 -85.348 1.00 27.19 86 GLY A O 1
ATOM 613 N N . GLY A 1 77 ? 45.333 -2.376 -85.716 1.00 27.21 87 GLY A N 1
ATOM 614 C CA . GLY A 1 77 ? 45.437 -0.992 -85.276 1.00 25.21 87 GLY A CA 1
ATOM 615 C C . GLY A 1 77 ? 44.643 -0.093 -86.243 1.00 22.22 87 GLY A C 1
ATOM 616 O O . GLY A 1 77 ? 43.968 0.829 -85.848 1.00 23.10 87 GLY A O 1
ATOM 617 N N . LEU A 1 78 ? 44.814 -0.323 -87.526 1.00 23.68 88 LEU A N 1
ATOM 618 C CA . LEU A 1 78 ? 44.097 0.474 -88.531 1.00 25.84 88 LEU A CA 1
ATOM 619 C C . LEU A 1 78 ? 42.622 0.358 -88.301 1.00 25.54 88 LEU A C 1
ATOM 620 O O . LEU A 1 78 ? 41.902 1.345 -88.368 1.00 25.32 88 LEU A O 1
ATOM 625 N N . MET A 1 79 ? 42.162 -0.849 -88.014 1.00 26.24 89 MET A N 1
ATOM 626 C CA . MET A 1 79 ? 40.726 -1.044 -87.897 1.00 25.89 89 MET A CA 1
ATOM 627 C C . MET A 1 79 ? 40.123 -0.432 -86.642 1.00 24.58 89 MET A C 1
ATOM 628 O O . MET A 1 79 ? 39.000 0.121 -86.658 1.00 25.72 89 MET A O 1
ATOM 633 N N . ILE A 1 80 ? 40.886 -0.461 -85.553 1.00 25.13 90 ILE A N 1
ATOM 634 C CA . ILE A 1 80 ? 40.460 0.254 -84.360 1.00 23.98 90 ILE A CA 1
ATOM 635 C C . ILE A 1 80 ? 40.440 1.724 -84.578 1.00 23.38 90 ILE A C 1
ATOM 636 O O . ILE A 1 80 ? 39.514 2.434 -84.152 1.00 23.73 90 ILE A O 1
ATOM 641 N N . ARG A 1 81 ? 41.470 2.251 -85.190 1.00 25.46 91 ARG A N 1
ATOM 642 C CA . ARG A 1 81 ? 41.402 3.710 -85.545 1.00 24.56 91 ARG A CA 1
ATOM 643 C C . ARG A 1 81 ? 40.193 4.063 -86.426 1.00 23.22 91 ARG A C 1
ATOM 644 O O . ARG A 1 81 ? 39.487 5.064 -86.187 1.00 23.79 91 ARG A O 1
ATOM 652 N N . LEU A 1 82 ? 39.884 3.166 -87.388 1.00 24.33 92 LEU A N 1
ATOM 653 C CA . LEU A 1 82 ? 38.692 3.376 -88.200 1.00 25.43 92 LEU A CA 1
ATOM 654 C C . LEU A 1 82 ? 37.455 3.504 -87.343 1.00 25.17 92 LEU A C 1
ATOM 655 O O . LEU A 1 82 ? 36.677 4.440 -87.479 1.00 23.11 92 LEU A O 1
ATOM 660 N N . THR A 1 83 ? 37.262 2.533 -86.454 1.00 23.44 93 THR A N 1
ATOM 661 C CA . THR A 1 83 ? 36.008 2.486 -85.678 1.00 21.72 93 THR A CA 1
ATOM 662 C C . THR A 1 83 ? 36.004 3.616 -84.675 1.00 23.44 93 THR A C 1
ATOM 663 O O . THR A 1 83 ? 34.979 4.297 -84.478 1.00 23.28 93 THR A O 1
ATOM 667 N N . TRP A 1 84 ? 37.152 3.878 -84.028 1.00 23.67 94 TRP A N 1
ATOM 668 C CA . TRP A 1 84 ? 37.221 5.045 -83.076 1.00 23.07 94 TRP A CA 1
ATOM 669 C C . TRP A 1 84 ? 36.871 6.398 -83.780 1.00 23.94 94 TRP A C 1
ATOM 670 O O . TRP A 1 84 ? 36.068 7.190 -83.314 1.00 25.29 94 TRP A O 1
ATOM 681 N N . HIS A 1 85 ? 37.447 6.637 -84.959 1.00 26.19 95 HIS A N 1
ATOM 682 C CA . HIS A 1 85 ? 37.096 7.857 -85.709 1.00 25.91 95 HIS A CA 1
ATOM 683 C C . HIS A 1 85 ? 35.648 7.917 -86.147 1.00 26.87 95 HIS A C 1
ATOM 684 O O . HIS A 1 85 ? 35.061 8.978 -86.137 1.00 23.71 95 HIS A O 1
ATOM 691 N N . ALA A 1 86 ? 35.088 6.766 -86.514 1.00 24.79 96 ALA A N 1
ATOM 692 C CA . ALA A 1 86 ? 33.660 6.715 -86.884 1.00 24.56 96 ALA A CA 1
ATOM 693 C C . ALA A 1 86 ? 32.808 7.174 -85.721 1.00 24.12 96 ALA A C 1
ATOM 694 O O . ALA A 1 86 ? 31.863 7.992 -85.857 1.00 22.55 96 ALA A O 1
ATOM 696 N N . ALA A 1 87 ? 33.111 6.623 -84.554 1.00 24.40 97 ALA A N 1
ATOM 697 C CA . ALA A 1 87 ? 32.294 6.903 -83.337 1.00 24.41 97 ALA A CA 1
ATOM 698 C C . ALA A 1 87 ? 32.677 8.239 -82.777 1.00 24.35 97 ALA A C 1
ATOM 699 O O . ALA A 1 87 ? 31.880 8.900 -82.134 1.00 25.23 97 ALA A O 1
ATOM 701 N N . GLY A 1 88 ? 33.912 8.625 -83.002 1.00 25.10 98 GLY A N 1
ATOM 702 C CA . GLY A 1 88 ? 34.467 9.831 -82.354 1.00 27.40 98 GLY A CA 1
ATOM 703 C C . GLY A 1 88 ? 33.949 11.177 -82.820 1.00 27.52 98 GLY A C 1
ATOM 704 O O . GLY A 1 88 ? 34.365 12.187 -82.283 1.00 30.25 98 GLY A O 1
ATOM 705 N N . THR A 1 89 ? 33.017 11.224 -83.782 1.00 24.55 99 THR A N 1
ATOM 706 C CA . THR A 1 89 ? 32.415 12.501 -84.164 1.00 24.52 99 THR A CA 1
ATOM 707 C C . THR A 1 89 ? 31.186 12.874 -83.328 1.00 26.81 99 THR A C 1
ATOM 708 O O . THR A 1 89 ? 30.659 13.992 -83.424 1.00 28.26 99 THR A O 1
ATOM 712 N N . TYR A 1 90 ? 30.731 11.957 -82.485 1.00 24.30 100 TYR A N 1
ATOM 713 C CA . TYR A 1 90 ? 29.554 12.189 -81.642 1.00 24.53 100 TYR A CA 1
ATOM 714 C C . TYR A 1 90 ? 29.738 13.328 -80.723 1.00 26.61 100 TYR A C 1
ATOM 715 O O . TYR A 1 90 ? 30.794 13.517 -80.160 1.00 29.21 100 TYR A O 1
ATOM 724 N N . ARG A 1 91 ? 28.672 14.083 -80.541 1.00 30.61 101 ARG A N 1
ATOM 725 C CA . ARG A 1 91 ? 28.676 15.078 -79.523 1.00 30.51 101 ARG A CA 1
ATOM 726 C C . ARG A 1 91 ? 27.332 15.180 -78.835 1.00 29.78 101 ARG A C 1
ATOM 727 O O . ARG A 1 91 ? 26.274 14.919 -79.417 1.00 28.08 101 ARG A O 1
ATOM 735 N N . ILE A 1 92 ? 27.378 15.548 -77.565 1.00 29.97 102 ILE A N 1
ATOM 736 C CA . ILE A 1 92 ? 26.204 15.377 -76.695 1.00 29.51 102 ILE A CA 1
ATOM 737 C C . ILE A 1 92 ? 25.242 16.489 -76.818 1.00 27.87 102 ILE A C 1
ATOM 738 O O . ILE A 1 92 ? 24.089 16.318 -76.490 1.00 30.23 102 ILE A O 1
ATOM 743 N N . ALA A 1 93 ? 25.707 17.653 -77.251 1.00 26.70 103 ALA A N 1
ATOM 744 C CA . ALA A 1 93 ? 24.836 18.812 -77.237 1.00 29.04 103 ALA A CA 1
ATOM 745 C C . ALA A 1 93 ? 23.650 18.613 -78.174 1.00 30.20 103 ALA A C 1
ATOM 746 O O . ALA A 1 93 ? 22.565 19.003 -77.815 1.00 31.67 103 ALA A O 1
ATOM 748 N N . ASP A 1 94 ? 23.838 17.985 -79.341 1.00 27.99 104 ASP A N 1
ATOM 749 C CA . ASP A 1 94 ? 22.695 17.709 -80.232 1.00 27.60 104 ASP A CA 1
ATOM 750 C C . ASP A 1 94 ? 22.579 16.231 -80.629 1.00 26.10 104 ASP A C 1
ATOM 751 O O . ASP A 1 94 ? 21.695 15.876 -81.355 1.00 30.24 104 ASP A O 1
ATOM 756 N N . GLY A 1 95 ? 23.498 15.412 -80.186 1.00 26.34 105 GLY A N 1
ATOM 757 C CA . GLY A 1 95 ? 23.486 14.012 -80.485 1.00 27.28 105 GLY A CA 1
ATOM 758 C C . GLY A 1 95 ? 24.031 13.674 -81.853 1.00 27.96 105 GLY A C 1
ATOM 759 O O . GLY A 1 95 ? 24.044 12.494 -82.259 1.00 25.13 105 GLY A O 1
ATOM 760 N N . ARG A 1 96 ? 24.443 14.704 -82.593 1.00 28.30 106 ARG A N 1
ATOM 761 C CA . ARG A 1 96 ? 24.862 14.517 -83.989 1.00 24.22 106 ARG A CA 1
ATOM 762 C C . ARG A 1 96 ? 26.264 13.955 -84.000 1.00 27.19 106 ARG A C 1
ATOM 763 O O . ARG A 1 96 ? 27.034 14.147 -83.025 1.00 25.18 106 ARG A O 1
ATOM 771 N N . GLY A 1 97 ? 26.600 13.312 -85.108 1.00 25.15 107 GLY A N 1
ATOM 772 C CA . GLY A 1 97 ? 27.824 12.559 -85.240 1.00 25.78 107 GLY A CA 1
ATOM 773 C C . GLY A 1 97 ? 27.708 11.194 -84.615 1.00 26.45 107 GLY A C 1
ATOM 774 O O . GLY A 1 97 ? 26.637 10.822 -84.083 1.00 26.00 107 GLY A O 1
ATOM 775 N N . GLY A 1 98 ? 28.788 10.437 -84.687 1.00 26.19 108 GLY A N 1
ATOM 776 C CA . GLY A 1 98 ? 28.802 9.027 -84.163 1.00 26.48 108 GLY A CA 1
ATOM 777 C C . GLY A 1 98 ? 28.784 8.055 -85.320 1.00 23.86 108 GLY A C 1
ATOM 778 O O . GLY A 1 98 ? 28.820 8.442 -86.470 1.00 25.24 108 GLY A O 1
ATOM 779 N N . ALA A 1 99 ? 28.849 6.781 -84.978 1.00 27.92 109 ALA A N 1
ATOM 780 C CA . ALA A 1 99 ? 29.036 5.720 -85.894 1.00 25.56 109 ALA A CA 1
ATOM 781 C C . ALA A 1 99 ? 27.724 5.146 -86.381 1.00 24.68 109 ALA A C 1
ATOM 782 O O . ALA A 1 99 ? 27.731 4.239 -87.188 1.00 29.50 109 ALA A O 1
ATOM 784 N N . GLY A 1 100 ? 26.626 5.666 -85.862 1.00 25.60 110 GLY A N 1
ATOM 785 C CA . GLY A 1 100 ? 25.300 5.057 -86.013 1.00 29.25 110 GLY A CA 1
ATOM 786 C C . GLY A 1 100 ? 24.710 5.043 -87.429 1.00 32.73 110 GLY A C 1
ATOM 787 O O . GLY A 1 100 ? 23.706 4.344 -87.668 1.00 29.59 110 GLY A O 1
ATOM 788 N N . THR A 1 101 ? 25.342 5.759 -88.376 1.00 30.75 111 THR A N 1
ATOM 789 C CA . THR A 1 101 ? 24.842 5.883 -89.786 1.00 29.53 111 THR A CA 1
ATOM 790 C C . THR A 1 101 ? 25.860 5.495 -90.900 1.00 30.64 111 THR A C 1
ATOM 791 O O . THR A 1 101 ? 25.536 5.550 -92.069 1.00 31.87 111 THR A O 1
ATOM 795 N N . GLY A 1 102 ? 27.059 5.072 -90.539 1.00 26.52 112 GLY A N 1
ATOM 796 C CA . GLY A 1 102 ? 28.075 4.836 -91.528 1.00 26.08 112 GLY A CA 1
ATOM 797 C C . GLY A 1 102 ? 28.521 6.059 -92.344 1.00 26.06 112 GLY A C 1
ATOM 798 O O . GLY A 1 102 ? 29.062 5.889 -93.449 1.00 29.61 112 GLY A O 1
ATOM 799 N N . ASN A 1 103 ? 28.475 7.239 -91.729 1.00 25.05 113 ASN A N 1
ATOM 800 C CA . ASN A 1 103 ? 28.712 8.561 -92.397 1.00 25.50 113 ASN A CA 1
ATOM 801 C C . ASN A 1 103 ? 30.159 8.744 -92.804 1.00 26.44 113 ASN A C 1
ATOM 802 O O . ASN A 1 103 ? 30.460 9.642 -93.585 1.00 27.00 113 ASN A O 1
ATOM 807 N N . GLN A 1 104 ? 31.068 7.877 -92.319 1.00 23.97 114 GLN A N 1
ATOM 808 C CA . GLN A 1 104 ? 32.472 8.075 -92.597 1.00 25.33 114 GLN A CA 1
ATOM 809 C C . GLN A 1 104 ? 32.760 7.796 -94.091 1.00 26.61 114 GLN A C 1
ATOM 810 O O . GLN A 1 104 ? 33.784 8.229 -94.614 1.00 26.94 114 GLN A O 1
ATOM 816 N N . ARG A 1 105 ? 31.860 7.061 -94.764 1.00 25.51 115 ARG A N 1
ATOM 817 C CA . ARG A 1 105 ? 32.050 6.740 -96.182 1.00 25.80 115 ARG A CA 1
ATOM 818 C C . ARG A 1 105 ? 31.621 7.827 -97.142 1.00 23.27 115 ARG A C 1
ATOM 819 O O . ARG A 1 105 ? 31.660 7.603 -98.331 1.00 25.69 115 ARG A O 1
ATOM 827 N N . PHE A 1 106 ? 31.063 8.925 -96.628 1.00 25.07 116 PHE A N 1
ATOM 828 C CA . PHE A 1 106 ? 30.560 10.051 -97.415 1.00 25.21 116 PHE A CA 1
ATOM 829 C C . PHE A 1 106 ? 31.333 11.307 -97.004 1.00 28.16 116 PHE A C 1
ATOM 830 O O . PHE A 1 106 ? 32.018 11.349 -95.969 1.00 22.66 116 PHE A O 1
ATOM 838 N N . ALA A 1 107 ? 31.275 12.324 -97.841 1.00 28.56 117 ALA A N 1
ATOM 839 C CA . ALA A 1 107 ? 31.741 13.644 -97.444 1.00 26.23 117 ALA A CA 1
ATOM 840 C C . ALA A 1 107 ? 30.965 14.171 -96.263 1.00 28.95 117 ALA A C 1
ATOM 841 O O . ALA A 1 107 ? 29.815 13.786 -96.055 1.00 28.85 117 ALA A O 1
ATOM 843 N N . PRO A 1 108 ? 31.563 15.098 -95.478 1.00 26.68 118 PRO A N 1
ATOM 844 C CA . PRO A 1 108 ? 32.954 15.576 -95.510 1.00 29.03 118 PRO A CA 1
ATOM 845 C C . PRO A 1 108 ? 33.903 14.674 -94.799 1.00 29.42 118 PRO A C 1
ATOM 846 O O . PRO A 1 108 ? 35.122 14.817 -94.943 1.00 27.81 118 PRO A O 1
ATOM 850 N N . LEU A 1 109 ? 33.347 13.719 -94.030 1.00 26.89 119 LEU A N 1
ATOM 851 C CA . LEU A 1 109 ? 34.083 13.005 -93.056 1.00 24.97 119 LEU A CA 1
ATOM 852 C C . LEU A 1 109 ? 35.068 12.079 -93.685 1.00 25.01 119 LEU A C 1
ATOM 853 O O . LEU A 1 109 ? 36.137 11.823 -93.125 1.00 24.64 119 LEU A O 1
ATOM 858 N N . ASN A 1 110 ? 34.718 11.556 -94.836 1.00 24.97 120 ASN A N 1
ATOM 859 C CA . ASN A 1 110 ? 35.646 10.686 -95.574 1.00 23.67 120 ASN A CA 1
ATOM 860 C C . ASN A 1 110 ? 36.967 11.374 -95.975 1.00 24.70 120 ASN A C 1
ATOM 861 O O . ASN A 1 110 ? 37.944 10.705 -96.306 1.00 28.26 120 ASN A O 1
ATOM 866 N N . SER A 1 111 ? 36.991 12.713 -95.907 1.00 27.78 121 SER A N 1
ATOM 867 C CA . SER A 1 111 ? 38.116 13.502 -96.365 1.00 27.11 121 SER A CA 1
ATOM 868 C C . SER A 1 111 ? 38.679 14.439 -95.306 1.00 29.39 121 SER A C 1
ATOM 869 O O . SER A 1 111 ? 39.530 15.250 -95.606 1.00 27.72 121 SER A O 1
ATOM 872 N N . TRP A 1 112 ? 38.254 14.310 -94.064 1.00 30.08 122 TRP A N 1
ATOM 873 C CA . TRP A 1 112 ? 38.883 15.049 -92.986 1.00 25.71 122 TRP A CA 1
ATOM 874 C C . TRP A 1 112 ? 40.306 14.622 -92.837 1.00 24.97 122 TRP A C 1
ATOM 875 O O . TRP A 1 112 ? 40.653 13.446 -92.916 1.00 24.32 122 TRP A O 1
ATOM 886 N N . PRO A 1 113 ? 41.180 15.589 -92.557 1.00 27.51 123 PRO A N 1
ATOM 887 C CA . PRO A 1 113 ? 42.594 15.287 -92.352 1.00 29.82 123 PRO A CA 1
ATOM 888 C C . PRO A 1 113 ? 42.822 14.265 -91.216 1.00 28.75 123 PRO A C 1
ATOM 889 O O . PRO A 1 113 ? 43.687 13.428 -91.316 1.00 27.51 123 PRO A O 1
ATOM 893 N N . ASP A 1 114 ? 42.024 14.335 -90.165 1.00 29.36 124 ASP A N 1
ATOM 894 C CA . ASP A 1 114 ? 42.105 13.296 -89.121 1.00 32.77 124 ASP A CA 1
ATOM 895 C C . ASP A 1 114 ? 41.714 11.900 -89.612 1.00 30.52 124 ASP A C 1
ATOM 896 O O . ASP A 1 114 ? 42.066 10.929 -88.980 1.00 27.22 124 ASP A O 1
ATOM 901 N N . ASN A 1 115 ? 41.031 11.815 -90.746 1.00 26.59 125 ASN A N 1
ATOM 902 C CA . ASN A 1 115 ? 40.619 10.498 -91.326 1.00 25.99 125 ASN A CA 1
ATOM 903 C C . ASN A 1 115 ? 41.508 10.049 -92.476 1.00 26.17 125 ASN A C 1
ATOM 904 O O . ASN A 1 115 ? 41.223 9.057 -93.158 1.00 26.34 125 ASN A O 1
ATOM 909 N N . THR A 1 116 ? 42.690 10.660 -92.575 1.00 26.47 126 THR A N 1
ATOM 910 C CA . THR A 1 116 ? 43.663 10.208 -93.538 1.00 24.46 126 THR A CA 1
ATOM 911 C C . THR A 1 116 ? 43.944 8.728 -93.492 1.00 26.64 126 THR A C 1
ATOM 912 O O . THR A 1 116 ? 44.214 8.158 -92.421 1.00 28.24 126 THR A O 1
ATOM 916 N N . ASN A 1 117 ? 43.844 8.109 -94.658 1.00 24.34 127 ASN A N 1
ATOM 917 C CA . ASN A 1 117 ? 44.072 6.691 -94.931 1.00 23.08 127 ASN A CA 1
ATOM 918 C C . ASN A 1 117 ? 43.026 5.702 -94.349 1.00 23.93 127 ASN A C 1
ATOM 919 O O . ASN A 1 117 ? 43.141 4.528 -94.566 1.00 24.59 127 ASN A O 1
ATOM 924 N N . LEU A 1 118 ? 42.020 6.198 -93.680 1.00 24.53 128 LEU A N 1
ATOM 925 C CA . LEU A 1 118 ? 40.840 5.391 -93.311 1.00 27.33 128 LEU A CA 1
ATOM 926 C C . LEU A 1 118 ? 40.009 5.018 -94.523 1.00 29.77 128 LEU A C 1
ATOM 927 O O . LEU A 1 118 ? 39.210 4.069 -94.460 1.00 29.05 128 LEU A O 1
ATOM 932 N N . ASP A 1 119 ? 40.277 5.703 -95.634 1.00 28.39 129 ASP A N 1
ATOM 933 C CA . ASP A 1 119 ? 39.738 5.320 -96.976 1.00 27.68 129 ASP A CA 1
ATOM 934 C C . ASP A 1 119 ? 40.244 3.899 -97.301 1.00 27.36 129 ASP A C 1
ATOM 935 O O . ASP A 1 119 ? 39.461 3.054 -97.719 1.00 25.03 129 ASP A O 1
ATOM 940 N N . LYS A 1 120 ? 41.502 3.590 -96.981 1.00 24.85 130 LYS A N 1
ATOM 941 C CA . LYS A 1 120 ? 42.031 2.238 -97.256 1.00 28.18 130 LYS A CA 1
ATOM 942 C C . LYS A 1 120 ? 41.385 1.180 -96.300 1.00 25.35 130 LYS A C 1
ATOM 943 O O . LYS A 1 120 ? 40.985 0.053 -96.693 1.00 27.53 130 LYS A O 1
ATOM 949 N N . ALA A 1 121 ? 41.229 1.583 -95.069 1.00 26.28 131 ALA A N 1
ATOM 950 C CA . ALA A 1 121 ? 40.586 0.704 -94.093 1.00 28.06 131 ALA A CA 1
ATOM 951 C C . ALA A 1 121 ? 39.147 0.351 -94.505 1.00 28.39 131 ALA A C 1
ATOM 952 O O . ALA A 1 121 ? 38.736 -0.782 -94.461 1.00 27.78 131 ALA A O 1
ATOM 954 N N . ARG A 1 122 ? 38.355 1.361 -94.846 1.00 27.29 132 ARG A N 1
ATOM 955 C CA . ARG A 1 122 ? 37.028 1.089 -95.392 1.00 26.81 132 ARG A CA 1
ATOM 956 C C . ARG A 1 122 ? 37.088 0.165 -96.608 1.00 27.29 132 ARG A C 1
ATOM 957 O O . ARG A 1 122 ? 36.299 -0.763 -96.716 1.00 26.97 132 ARG A O 1
ATOM 965 N N . ARG A 1 123 ? 38.033 0.402 -97.516 1.00 26.56 133 ARG A N 1
ATOM 966 C CA . ARG A 1 123 ? 38.082 -0.378 -98.747 1.00 25.27 133 ARG A CA 1
ATOM 967 C C . ARG A 1 123 ? 38.410 -1.828 -98.443 1.00 25.80 133 ARG A C 1
ATOM 968 O O . ARG A 1 123 ? 37.955 -2.729 -99.108 1.00 26.20 133 ARG A O 1
ATOM 976 N N . LEU A 1 124 ? 39.288 -2.034 -97.472 1.00 27.32 134 LEU A N 1
ATOM 977 C CA . LEU A 1 124 ? 39.677 -3.373 -97.049 1.00 26.54 134 LEU A CA 1
ATOM 978 C C . LEU A 1 124 ? 38.511 -4.213 -96.504 1.00 27.57 134 LEU A C 1
ATOM 979 O O . LEU A 1 124 ? 38.553 -5.412 -96.568 1.00 29.32 134 LEU A O 1
ATOM 984 N N . LEU A 1 125 ? 37.501 -3.559 -95.959 1.00 26.53 135 LEU A N 1
ATOM 985 C CA . LEU A 1 125 ? 36.288 -4.226 -95.511 1.00 27.25 135 LEU A CA 1
ATOM 986 C C . LEU A 1 125 ? 35.258 -4.533 -96.622 1.00 29.04 135 LEU A C 1
ATOM 987 O O . LEU A 1 125 ? 34.274 -5.166 -96.343 1.00 27.58 135 LEU A O 1
ATOM 992 N N . TRP A 1 126 ? 35.489 -4.076 -97.852 1.00 27.94 136 TRP A N 1
ATOM 993 C CA . TRP A 1 126 ? 34.535 -4.255 -98.911 1.00 28.62 136 TRP A CA 1
ATOM 994 C C . TRP A 1 126 ? 34.258 -5.716 -99.241 1.00 26.58 136 TRP A C 1
ATOM 995 O O . TRP A 1 126 ? 33.125 -6.057 -99.450 1.00 26.08 136 TRP A O 1
ATOM 1006 N N . PRO A 1 127 ? 35.275 -6.568 -99.358 1.00 25.66 137 PRO A N 1
ATOM 1007 C CA . PRO A 1 127 ? 34.950 -7.950 -99.659 1.00 26.32 137 PRO A CA 1
ATOM 1008 C C . PRO A 1 127 ? 33.984 -8.625 -98.679 1.00 30.14 137 PRO A C 1
ATOM 1009 O O . PRO A 1 127 ? 33.106 -9.396 -99.103 1.00 29.99 137 PRO A O 1
ATOM 1013 N N . ILE A 1 128 ? 34.054 -8.252 -97.401 1.00 29.65 138 ILE A N 1
ATOM 1014 C CA . ILE A 1 128 ? 33.086 -8.714 -96.416 1.00 27.87 138 ILE A CA 1
ATOM 1015 C C . ILE A 1 128 ? 31.704 -8.134 -96.643 1.00 28.14 138 ILE A C 1
ATOM 1016 O O . ILE A 1 128 ? 30.679 -8.832 -96.502 1.00 25.43 138 ILE A O 1
ATOM 1021 N N . LYS A 1 129 ? 31.634 -6.842 -96.890 1.00 25.70 139 LYS A N 1
ATOM 1022 C CA . LYS A 1 129 ? 30.336 -6.214 -97.220 1.00 26.74 139 LYS A CA 1
ATOM 1023 C C . LYS A 1 129 ? 29.744 -6.880 -98.468 1.00 27.22 139 LYS A C 1
ATOM 1024 O O . LYS A 1 129 ? 28.529 -7.078 -98.581 1.00 27.36 139 LYS A O 1
ATOM 1030 N N . GLN A 1 130 ? 30.594 -7.196 -99.424 1.00 26.71 140 GLN A N 1
ATOM 1031 C CA . GLN A 1 130 ? 30.130 -7.793 -100.646 1.00 26.87 140 GLN A CA 1
ATOM 1032 C C . GLN A 1 130 ? 29.546 -9.190 -100.398 1.00 29.55 140 GLN A C 1
ATOM 1033 O O . GLN A 1 130 ? 28.562 -9.636 -101.038 1.00 29.99 140 GLN A O 1
ATOM 1039 N N . LYS A 1 131 ? 30.181 -9.882 -99.493 1.00 30.35 141 LYS A N 1
ATOM 1040 C CA . LYS A 1 131 ? 29.793 -11.242 -99.110 1.00 30.68 141 LYS A CA 1
ATOM 1041 C C . LYS A 1 131 ? 28.497 -11.333 -98.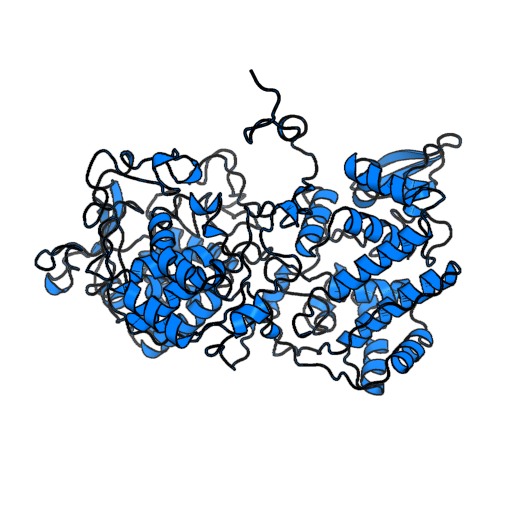345 1.00 29.82 141 LYS A C 1
ATOM 1042 O O . LYS A 1 131 ? 27.646 -12.119 -98.728 1.00 29.31 141 LYS A O 1
ATOM 1048 N N . TYR A 1 132 ? 28.296 -10.496 -97.337 1.00 27.90 142 TYR A N 1
ATOM 1049 C CA . TYR A 1 132 ? 27.109 -10.550 -96.470 1.00 29.08 142 TYR A CA 1
ATOM 1050 C C . TYR A 1 132 ? 25.948 -9.688 -96.937 1.00 32.21 142 TYR A C 1
ATOM 1051 O O . TYR A 1 132 ? 24.775 -9.842 -96.525 1.00 25.92 142 TYR A O 1
ATOM 1060 N N . GLY A 1 133 ? 26.277 -8.725 -97.769 1.00 30.23 143 GLY A N 1
ATOM 1061 C CA . GLY A 1 133 ? 25.258 -8.007 -98.510 1.00 29.10 143 GLY A CA 1
ATOM 1062 C C . GLY A 1 133 ? 24.297 -7.171 -97.753 1.00 26.42 143 GLY A C 1
ATOM 1063 O O . GLY A 1 133 ? 24.632 -6.518 -96.759 1.00 25.57 143 GLY A O 1
ATOM 1064 N N . ASN A 1 134 ? 23.043 -7.241 -98.168 1.00 27.88 144 ASN A N 1
ATOM 1065 C CA . ASN A 1 134 ? 22.034 -6.423 -97.529 1.00 28.35 144 ASN A CA 1
ATOM 1066 C C . ASN A 1 134 ? 21.792 -6.743 -96.062 1.00 30.03 144 ASN A C 1
ATOM 1067 O O . ASN A 1 134 ? 21.147 -5.961 -95.335 1.00 28.11 144 ASN A O 1
ATOM 1072 N N . LYS A 1 135 ? 22.306 -7.870 -95.586 1.00 29.58 145 LYS A N 1
ATOM 1073 C CA . LYS A 1 135 ? 22.090 -8.153 -94.163 1.00 32.77 145 LYS A CA 1
ATOM 1074 C C . LYS A 1 135 ? 23.126 -7.503 -93.256 1.00 29.50 145 LYS A C 1
ATOM 1075 O O . LYS A 1 135 ? 23.063 -7.693 -92.045 1.00 32.70 145 LYS A O 1
ATOM 1081 N N . LEU A 1 136 ? 24.120 -6.833 -93.841 1.00 29.03 146 LEU A N 1
ATOM 1082 C CA . LEU A 1 136 ? 25.202 -6.202 -93.083 1.00 26.86 146 LEU A CA 1
ATOM 1083 C C . LEU A 1 136 ? 25.378 -4.776 -93.621 1.00 27.31 146 LEU A C 1
ATOM 1084 O O . LEU A 1 136 ? 25.906 -4.612 -94.695 1.00 27.58 146 LEU A O 1
ATOM 1089 N N . SER A 1 137 ? 24.966 -3.786 -92.872 1.00 28.22 147 SER A N 1
ATOM 1090 C CA . SER A 1 137 ? 25.182 -2.379 -93.278 1.00 27.41 147 SER A CA 1
ATOM 1091 C C . SER A 1 137 ? 26.648 -2.018 -93.177 1.00 29.63 147 SER A C 1
ATOM 1092 O O . SER A 1 137 ? 27.396 -2.644 -92.425 1.00 27.34 147 SER A O 1
ATOM 1095 N N . TRP A 1 138 ? 27.101 -1.095 -94.023 1.00 25.6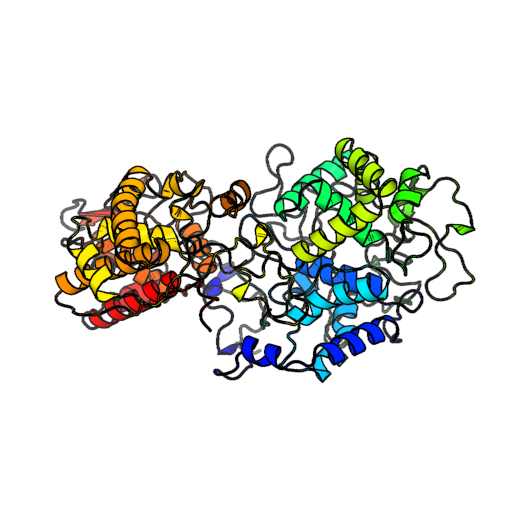5 148 TRP A N 1
ATOM 1096 C CA . TRP A 1 138 ? 28.416 -0.538 -93.842 1.00 25.82 148 TRP A CA 1
ATOM 1097 C C . TRP A 1 138 ? 28.506 0.099 -92.500 1.00 25.21 148 TRP A C 1
ATOM 1098 O O . TRP A 1 138 ? 29.555 0.093 -91.896 1.00 26.08 148 TRP A O 1
ATOM 1109 N N . ALA A 1 139 ? 27.425 0.683 -92.025 1.00 25.76 149 ALA A N 1
ATOM 1110 C CA . ALA A 1 139 ? 27.487 1.282 -90.702 1.00 27.82 149 ALA A CA 1
ATOM 1111 C C . ALA A 1 139 ? 27.828 0.267 -89.575 1.00 27.01 149 ALA A C 1
ATOM 1112 O O . ALA A 1 139 ? 28.682 0.522 -88.697 1.00 28.02 149 ALA A O 1
ATOM 1114 N N . ASP A 1 140 ? 27.188 -0.891 -89.613 1.00 24.73 150 ASP A N 1
ATOM 1115 C CA . ASP A 1 140 ? 27.450 -1.879 -88.567 1.00 24.14 150 ASP A CA 1
ATOM 1116 C C . ASP A 1 140 ? 28.827 -2.427 -88.793 1.00 23.39 150 ASP A C 1
ATOM 1117 O O . ASP A 1 140 ? 29.584 -2.718 -87.846 1.00 24.34 150 ASP A O 1
ATOM 1122 N N . LEU A 1 141 ? 29.170 -2.673 -90.040 1.00 24.29 151 LEU A N 1
ATOM 1123 C CA . LEU A 1 141 ? 30.457 -3.239 -90.304 1.00 23.95 151 LEU A CA 1
ATOM 1124 C C . LEU A 1 141 ? 31.584 -2.342 -89.786 1.00 26.09 151 LEU A C 1
ATOM 1125 O O . LEU A 1 141 ? 32.595 -2.809 -89.265 1.00 26.63 151 LEU A O 1
ATOM 1130 N N . ILE A 1 142 ? 31.481 -1.057 -90.081 1.00 25.27 152 ILE A N 1
ATOM 1131 C CA . ILE A 1 142 ? 32.511 -0.124 -89.652 1.00 24.35 152 ILE A CA 1
ATOM 1132 C C . ILE A 1 142 ? 32.581 -0.042 -88.116 1.00 26.06 152 ILE A C 1
ATOM 1133 O O . ILE A 1 142 ? 33.659 -0.017 -87.551 1.00 27.14 152 ILE A O 1
ATOM 1138 N N . ALA A 1 143 ? 31.421 -0.005 -87.465 1.00 25.53 153 ALA A N 1
ATOM 1139 C CA . ALA A 1 143 ? 31.329 -0.036 -86.000 1.00 27.97 153 ALA A CA 1
ATOM 1140 C C . ALA A 1 143 ? 31.881 -1.315 -85.414 1.00 28.49 153 ALA A C 1
ATOM 1141 O O . ALA A 1 143 ? 32.440 -1.274 -84.375 1.00 26.41 153 ALA A O 1
ATOM 1143 N N . TYR A 1 144 ? 31.772 -2.427 -86.122 1.00 24.85 154 TYR A N 1
ATOM 1144 C CA . TYR A 1 144 ? 32.226 -3.689 -85.589 1.00 30.04 154 TYR A CA 1
ATOM 1145 C C . TYR A 1 144 ? 33.702 -3.959 -85.760 1.00 30.43 154 TYR A C 1
ATOM 1146 O O . TYR A 1 144 ? 34.321 -4.713 -84.972 1.00 27.83 154 TYR A O 1
ATOM 1155 N N . ALA A 1 145 ? 34.269 -3.416 -86.835 1.00 26.93 155 ALA A N 1
ATOM 1156 C CA . ALA A 1 145 ? 35.621 -3.800 -87.209 1.00 25.25 155 ALA A CA 1
ATOM 1157 C C . ALA A 1 145 ? 36.611 -3.711 -86.061 1.00 25.76 155 ALA A C 1
ATOM 1158 O O . ALA A 1 145 ? 37.369 -4.619 -85.853 1.00 28.17 155 ALA A O 1
ATOM 1160 N N . GLY A 1 146 ? 36.636 -2.591 -85.342 1.00 28.34 156 GLY A N 1
ATOM 1161 C CA . GLY A 1 146 ? 37.605 -2.415 -84.290 1.00 26.18 156 GLY A CA 1
ATOM 1162 C C . GLY A 1 146 ? 37.307 -3.332 -83.099 1.00 27.58 156 GLY A C 1
ATOM 1163 O O . GLY A 1 146 ? 38.211 -3.687 -82.381 1.00 25.57 156 GLY A O 1
ATOM 1164 N N . THR A 1 147 ? 36.043 -3.699 -82.903 1.00 28.01 157 THR A N 1
ATOM 1165 C CA . THR A 1 147 ? 35.701 -4.606 -81.816 1.00 31.08 157 THR A CA 1
ATOM 1166 C C . THR A 1 147 ? 36.289 -5.978 -82.059 1.00 30.45 157 THR A C 1
ATOM 1167 O O . THR A 1 147 ? 36.943 -6.550 -81.191 1.00 26.01 157 THR A O 1
ATOM 1171 N N . ILE A 1 148 ? 36.112 -6.471 -83.260 1.00 27.45 158 ILE A N 1
ATOM 1172 C CA . ILE A 1 148 ? 36.745 -7.705 -83.652 1.00 26.79 158 ILE A CA 1
ATOM 1173 C C . ILE A 1 148 ? 38.297 -7.625 -83.650 1.00 31.22 158 ILE A C 1
ATOM 1174 O O . ILE A 1 148 ? 38.977 -8.552 -83.222 1.00 30.16 158 ILE A O 1
ATOM 1179 N N . ALA A 1 149 ? 38.851 -6.508 -84.105 1.00 29.24 159 ALA A N 1
ATOM 1180 C CA . ALA A 1 149 ? 40.291 -6.289 -83.976 1.00 26.91 159 ALA A CA 1
ATOM 1181 C C . ALA A 1 149 ? 40.750 -6.494 -82.484 1.00 22.90 159 ALA A C 1
ATOM 1182 O O . ALA A 1 149 ? 41.688 -7.207 -82.248 1.00 26.05 159 ALA A O 1
ATOM 1184 N N . TYR A 1 150 ? 40.108 -5.840 -81.538 1.00 27.16 160 TYR A N 1
ATOM 1185 C CA . TYR A 1 150 ? 40.453 -6.004 -80.098 1.00 28.15 160 TYR A CA 1
ATOM 1186 C C . TYR A 1 150 ? 40.377 -7.469 -79.690 1.00 30.53 160 TYR A C 1
ATOM 1187 O O . TYR A 1 150 ? 41.339 -8.008 -79.108 1.00 27.23 160 TYR A O 1
ATOM 1196 N N . GLU A 1 151 ? 39.349 -8.156 -80.160 1.00 28.52 161 GLU A N 1
ATOM 1197 C CA . GLU A 1 151 ? 39.197 -9.594 -79.790 1.00 27.89 161 GLU A CA 1
ATOM 1198 C C . GLU A 1 151 ? 40.330 -10.285 -80.322 1.00 29.95 161 GLU A C 1
ATOM 1199 O O . GLU A 1 151 ? 40.982 -11.030 -79.582 1.00 28.75 161 GLU A O 1
ATOM 1205 N N . SER A 1 152 ? 40.663 -10.045 -81.584 1.00 30.98 162 SER A N 1
ATOM 1206 C CA . SER A 1 152 ? 41.763 -10.843 -82.147 1.00 31.73 162 SER A CA 1
ATOM 1207 C C . SER A 1 152 ? 43.138 -10.526 -81.527 1.00 29.96 162 SER A C 1
ATOM 1208 O O . SER A 1 152 ? 44.096 -11.269 -81.668 1.00 28.27 162 SER A O 1
ATOM 1211 N N . MET A 1 153 ? 43.267 -9.362 -80.950 1.00 28.42 163 MET A N 1
ATOM 1212 C CA . MET A 1 153 ? 44.560 -8.936 -80.402 1.00 30.74 163 MET A CA 1
ATOM 1213 C C . MET A 1 153 ? 44.652 -9.213 -78.904 1.00 33.44 163 MET A C 1
ATOM 1214 O O . MET A 1 153 ? 45.697 -8.935 -78.303 1.00 31.77 163 MET A O 1
ATOM 1219 N N . GLY A 1 154 ? 43.575 -9.790 -78.327 1.00 33.77 164 GLY A N 1
ATOM 1220 C CA . GLY A 1 154 ? 43.654 -10.376 -76.973 1.00 31.09 164 GLY A CA 1
ATOM 1221 C C . GLY A 1 154 ? 42.793 -9.696 -75.952 1.00 30.12 164 GLY A C 1
ATOM 1222 O O . GLY A 1 154 ? 42.805 -10.049 -74.794 1.00 32.62 164 GLY A O 1
ATOM 1223 N N . LEU A 1 155 ? 42.024 -8.704 -76.326 1.00 27.72 165 LEU A N 1
ATOM 1224 C CA . LEU A 1 155 ? 41.156 -8.085 -75.381 1.00 30.47 165 LEU A CA 1
ATOM 1225 C C . LEU A 1 155 ? 39.743 -8.638 -75.351 1.00 32.75 165 LEU A C 1
ATOM 1226 O O . LEU A 1 155 ? 39.065 -8.790 -76.416 1.00 33.44 165 LEU A O 1
ATOM 1231 N N . LYS A 1 156 ? 39.240 -8.823 -74.127 1.00 31.44 166 LYS A N 1
ATOM 1232 C CA . LYS A 1 156 ? 37.854 -9.281 -73.944 1.00 32.61 166 LYS A CA 1
ATOM 1233 C C . LYS A 1 156 ? 36.925 -8.108 -74.091 1.00 29.86 166 LYS A C 1
ATOM 1234 O O . LYS A 1 156 ? 36.783 -7.255 -73.172 1.00 30.63 166 LYS A O 1
ATOM 1240 N N . THR A 1 157 ? 36.256 -8.001 -75.233 1.00 29.14 167 THR A N 1
ATOM 1241 C CA . THR A 1 157 ? 35.381 -6.834 -75.405 1.00 29.87 167 THR A CA 1
ATOM 1242 C C . THR A 1 157 ? 34.064 -7.113 -74.636 1.00 31.16 167 THR A C 1
ATOM 1243 O O . THR A 1 157 ? 33.760 -8.248 -74.287 1.00 26.40 167 THR A O 1
ATOM 1247 N N . PHE A 1 158 ? 33.288 -6.088 -74.425 1.00 26.94 168 PHE A N 1
ATOM 1248 C CA . PHE A 1 158 ? 32.149 -6.148 -73.555 1.00 29.65 168 PHE A CA 1
ATOM 1249 C C . PHE A 1 158 ? 30.910 -6.582 -74.300 1.00 31.54 168 PHE A C 1
ATOM 1250 O O . PHE A 1 158 ? 29.968 -7.054 -73.696 1.00 32.96 168 PHE A O 1
ATOM 1258 N N . GLY A 1 159 ? 30.895 -6.404 -75.618 1.00 30.05 169 GLY A N 1
ATOM 1259 C CA . GLY A 1 159 ? 29.774 -6.813 -76.431 1.00 31.44 169 GLY A CA 1
ATOM 1260 C C . GLY A 1 159 ? 29.643 -5.953 -77.689 1.00 31.64 169 GLY A C 1
ATOM 1261 O O . GLY A 1 159 ? 30.475 -5.095 -77.972 1.00 31.73 169 GLY A O 1
ATOM 1262 N N . PHE A 1 160 ? 28.592 -6.226 -78.443 1.00 30.17 170 PHE A N 1
ATOM 1263 C CA . PHE A 1 160 ? 28.294 -5.563 -79.699 1.00 28.92 170 PHE A CA 1
ATOM 1264 C C . PHE A 1 160 ? 26.829 -5.760 -80.078 1.00 32.53 170 PHE A C 1
ATOM 1265 O O . PHE A 1 160 ? 26.260 -6.863 -79.870 1.00 27.87 170 PHE A O 1
ATOM 1273 N N . ALA A 1 161 ? 26.254 -4.684 -80.633 1.00 26.66 171 ALA A N 1
ATOM 1274 C CA . ALA A 1 161 ? 24.936 -4.685 -81.236 1.00 27.25 171 ALA A CA 1
ATOM 1275 C C . ALA A 1 161 ? 24.971 -4.236 -82.698 1.00 28.33 171 ALA A C 1
ATOM 1276 O O . ALA A 1 161 ? 25.501 -3.169 -82.989 1.00 27.94 171 ALA A O 1
ATOM 1278 N N . PHE A 1 162 ? 24.278 -4.998 -83.541 1.00 27.64 172 PHE A N 1
ATOM 1279 C CA . PHE A 1 162 ? 23.885 -4.624 -84.868 1.00 26.81 172 PHE A CA 1
ATOM 1280 C C . PHE A 1 162 ? 22.650 -3.809 -84.838 1.00 28.54 172 PHE A C 1
ATOM 1281 O O . PHE A 1 162 ? 21.945 -3.693 -83.801 1.00 29.36 172 PHE A O 1
ATOM 1289 N N . GLY A 1 163 ? 22.386 -3.179 -85.976 1.00 28.13 173 GLY A N 1
ATOM 1290 C CA . GLY A 1 163 ? 21.146 -2.432 -86.133 1.00 27.44 173 GLY A CA 1
ATOM 1291 C C . GLY A 1 163 ? 21.221 -1.060 -86.729 1.00 33.10 173 GLY A C 1
ATOM 1292 O O . GLY A 1 163 ? 20.179 -0.403 -86.856 1.00 28.22 173 GLY A O 1
ATOM 1293 N N . ARG A 1 164 ? 22.428 -0.665 -87.145 1.00 29.36 174 ARG A N 1
ATOM 1294 C CA . ARG A 1 164 ? 22.644 0.638 -87.750 1.00 31.03 174 ARG A CA 1
ATOM 1295 C C . ARG A 1 164 ? 22.316 0.583 -89.219 1.00 27.41 174 ARG A C 1
ATOM 1296 O O . ARG A 1 164 ? 22.992 -0.095 -90.022 1.00 30.37 174 ARG A O 1
ATOM 1304 N N . GLU A 1 165 ? 21.312 1.352 -89.591 1.00 29.47 175 GLU A N 1
ATOM 1305 C CA . GLU A 1 165 ? 20.882 1.347 -91.015 1.00 36.24 175 GLU A CA 1
ATOM 1306 C C . GLU A 1 165 ? 21.736 2.284 -91.869 1.00 30.20 175 GLU A C 1
ATOM 1307 O O . GLU A 1 165 ? 22.043 3.365 -91.444 1.00 31.28 175 GLU A O 1
ATOM 1313 N N . ASP A 1 166 ? 22.076 1.909 -93.070 1.00 27.93 176 ASP A N 1
ATOM 1314 C CA . ASP A 1 166 ? 22.933 2.772 -93.896 1.00 28.82 176 ASP A CA 1
ATOM 1315 C C . ASP A 1 166 ? 22.173 4.019 -94.382 1.00 30.08 176 ASP A C 1
ATOM 1316 O O . ASP A 1 166 ? 20.972 4.057 -94.452 1.00 29.05 176 ASP A O 1
ATOM 1321 N N . ILE A 1 167 ? 22.921 5.056 -94.727 1.00 32.62 177 ILE A N 1
ATOM 1322 C CA . ILE A 1 167 ? 22.401 6.233 -95.427 1.00 26.41 177 ILE A CA 1
ATOM 1323 C C . ILE A 1 167 ? 23.130 6.295 -96.761 1.00 26.38 177 ILE A C 1
ATOM 1324 O O . ILE A 1 167 ? 24.059 5.486 -97.037 1.00 23.85 177 ILE A O 1
ATOM 1329 N N . TRP A 1 168 ? 22.703 7.225 -97.615 1.00 25.86 178 TRP A N 1
ATOM 1330 C CA . TRP A 1 168 ? 23.159 7.257 -98.987 1.00 26.56 178 TRP A CA 1
ATOM 1331 C C . TRP A 1 168 ? 23.706 8.613 -99.463 1.00 23.21 178 TRP A C 1
ATOM 1332 O O . TRP A 1 168 ? 23.957 8.808 -100.642 1.00 26.74 178 TRP A O 1
ATOM 1343 N N . HIS A 1 169 ? 23.858 9.534 -98.539 1.00 23.81 179 HIS A N 1
ATOM 1344 C CA . HIS A 1 169 ? 24.426 10.837 -98.827 1.00 27.11 179 HIS A CA 1
ATOM 1345 C C . HIS A 1 169 ? 24.863 11.475 -97.488 1.00 27.83 179 HIS A C 1
ATOM 1346 O O . HIS A 1 169 ? 24.460 10.991 -96.444 1.00 28.42 179 HIS A O 1
ATOM 1353 N N . PRO A 1 170 ? 25.626 12.596 -97.544 1.00 29.75 180 PRO A N 1
ATOM 1354 C CA . PRO A 1 170 ? 26.080 13.252 -96.313 1.00 31.20 180 PRO A CA 1
ATOM 1355 C C . PRO A 1 170 ? 24.929 13.721 -95.462 1.00 28.61 180 PRO A C 1
ATOM 1356 O O . PRO A 1 170 ? 23.901 14.113 -95.968 1.00 28.19 180 PRO A O 1
ATOM 1360 N N . GLU A 1 171 ? 25.153 13.806 -94.171 1.00 28.15 181 GLU A N 1
ATOM 1361 C CA . GLU A 1 171 ? 24.185 14.337 -93.275 1.00 28.64 181 GLU A CA 1
ATOM 1362 C C . GLU A 1 171 ? 24.240 15.815 -93.275 1.00 29.91 181 GLU A C 1
ATOM 1363 O O . GLU A 1 171 ? 25.077 16.474 -92.558 1.00 30.09 181 GLU A O 1
ATOM 1369 N N . LYS A 1 172 ? 23.300 16.381 -93.984 1.00 29.00 182 LYS A N 1
ATOM 1370 C CA . LYS A 1 172 ? 23.334 17.819 -94.269 1.00 30.55 182 LYS A CA 1
ATOM 1371 C C . LYS A 1 172 ? 22.976 18.663 -93.064 1.00 28.89 182 LYS A C 1
ATOM 1372 O O . LYS A 1 172 ? 23.263 19.843 -93.034 1.00 27.91 182 LYS A O 1
ATOM 1378 N N . ASP A 1 173 ? 22.345 18.062 -92.085 1.00 25.23 183 ASP A N 1
ATOM 1379 C CA . ASP A 1 173 ? 21.932 18.743 -90.882 1.00 26.14 183 ASP A CA 1
ATOM 1380 C C . ASP A 1 173 ? 23.072 19.036 -89.913 1.00 24.60 183 ASP A C 1
ATOM 1381 O O . ASP A 1 173 ? 22.853 19.731 -88.943 1.00 28.21 183 ASP A O 1
ATOM 1386 N N . ILE A 1 174 ? 24.238 18.427 -90.101 1.00 27.04 184 ILE A N 1
ATOM 1387 C CA . ILE A 1 174 ? 25.297 18.502 -89.061 1.00 26.49 184 ILE A CA 1
ATOM 1388 C C . ILE A 1 174 ? 26.189 19.709 -89.355 1.00 29.14 184 ILE A C 1
ATOM 1389 O O . ILE A 1 174 ? 26.873 19.746 -90.377 1.00 27.07 184 ILE A O 1
ATOM 1394 N N . TYR A 1 175 ? 26.181 20.664 -88.463 1.00 27.48 185 TYR A N 1
ATOM 1395 C CA . TYR A 1 175 ? 27.108 21.818 -88.554 1.00 29.78 185 TYR A CA 1
ATOM 1396 C C . TYR A 1 175 ? 28.407 21.415 -87.879 1.00 30.63 185 TYR A C 1
ATOM 1397 O O . TYR A 1 175 ? 28.410 21.100 -86.671 1.00 29.04 185 TYR A O 1
ATOM 1406 N N . TRP A 1 176 ? 29.487 21.342 -88.653 1.00 25.95 186 TRP A N 1
ATOM 1407 C CA . TRP A 1 176 ? 30.745 20.898 -88.144 1.00 30.10 186 TRP A CA 1
ATOM 1408 C C . TRP A 1 176 ? 31.654 22.026 -87.629 1.00 29.74 186 TRP A C 1
ATOM 1409 O O . TRP A 1 176 ? 32.715 21.743 -87.113 1.00 31.47 186 TRP A O 1
ATOM 1420 N N . GLY A 1 177 ? 31.243 23.274 -87.782 1.00 33.90 187 GLY A N 1
ATOM 1421 C CA . GLY A 1 177 ? 32.019 24.404 -87.314 1.00 35.40 187 GLY A CA 1
ATOM 1422 C C . GLY A 1 177 ? 32.170 25.539 -88.320 1.00 40.45 187 GLY A C 1
ATOM 1423 O O . GLY A 1 177 ? 31.788 25.430 -89.475 1.00 36.53 187 GLY A O 1
ATOM 1424 N N . PRO A 1 178 ? 32.757 26.660 -87.883 1.00 43.16 188 PRO A N 1
ATOM 1425 C CA . PRO A 1 178 ? 32.661 27.893 -88.719 1.00 45.40 188 PRO A CA 1
ATOM 1426 C C . PRO A 1 178 ? 33.816 28.078 -89.732 1.00 41.15 188 PRO A C 1
ATOM 1427 O O . PRO A 1 178 ? 33.786 28.986 -90.581 1.00 43.97 188 PRO A O 1
ATOM 1431 N N . GLU A 1 179 ? 34.839 27.255 -89.634 1.00 37.72 189 GLU A N 1
ATOM 1432 C CA . GLU A 1 179 ? 36.060 27.483 -90.412 1.00 40.31 189 GLU A CA 1
ATOM 1433 C C . GLU A 1 179 ? 35.890 27.054 -91.867 1.00 44.50 189 GLU A C 1
ATOM 1434 O O . GLU A 1 179 ? 35.078 26.204 -92.200 1.00 41.31 189 GLU A O 1
ATOM 1440 N N . LYS A 1 180 ? 36.687 27.672 -92.717 1.00 46.39 190 LYS A N 1
ATOM 1441 C CA . LYS A 1 180 ? 36.673 27.416 -94.142 1.00 48.73 190 LYS A CA 1
ATOM 1442 C C . LYS A 1 180 ? 38.045 26.938 -94.563 1.00 51.51 190 LYS A C 1
ATOM 1443 O O . LYS A 1 180 ? 38.346 26.982 -95.748 1.00 50.30 190 LYS A O 1
ATOM 1449 N N . GLU A 1 181 ? 38.885 26.525 -93.605 1.00 49.50 191 GLU A N 1
ATOM 1450 C CA . GLU A 1 181 ? 40.164 25.822 -93.887 1.00 53.13 191 GLU A CA 1
ATOM 1451 C C . GLU A 1 181 ? 40.207 24.626 -92.916 1.00 42.23 191 GLU A C 1
ATOM 1452 O O . GLU A 1 181 ? 39.456 24.618 -91.962 1.00 39.92 191 GLU A O 1
ATOM 1458 N N . TRP A 1 182 ? 41.031 23.638 -93.230 1.00 36.38 192 TRP A N 1
ATOM 1459 C CA . TRP A 1 182 ? 41.289 22.476 -92.416 1.00 40.94 192 TRP A CA 1
ATOM 1460 C C . TRP A 1 182 ? 42.311 22.850 -91.370 1.00 45.02 192 TRP A C 1
ATOM 1461 O O . TRP A 1 182 ? 43.311 23.479 -91.695 1.00 45.97 192 TRP A O 1
ATOM 1472 N N . VAL A 1 183 ? 42.037 22.452 -90.123 1.00 42.88 193 VAL A N 1
ATOM 1473 C CA . VAL A 1 183 ? 42.945 22.529 -88.968 1.00 41.92 193 VAL A CA 1
ATOM 1474 C C . VAL A 1 183 ? 43.651 23.911 -88.770 1.00 48.39 193 VAL A C 1
ATOM 1475 O O . VAL A 1 183 ? 44.829 23.974 -88.444 1.00 46.65 193 VAL A O 1
ATOM 1479 N N . PRO A 1 184 ? 42.901 25.023 -88.944 1.00 46.87 194 PRO A N 1
ATOM 1480 C CA . PRO A 1 184 ? 43.493 26.348 -88.666 1.00 51.57 194 PRO A CA 1
ATOM 1481 C C . PRO A 1 184 ? 43.730 26.579 -87.171 1.00 48.96 194 PRO A C 1
ATOM 1482 O O . PRO A 1 184 ? 42.917 26.111 -86.356 1.00 46.80 194 PRO A O 1
ATOM 1486 N N . PRO A 1 185 ? 44.782 27.347 -86.807 1.00 58.41 195 PRO A N 1
ATOM 1487 C CA . PRO A 1 185 ? 44.997 27.704 -85.375 1.00 62.35 195 PRO A CA 1
ATOM 1488 C C . PRO A 1 185 ? 43.798 28.441 -84.781 1.00 58.21 195 PRO A C 1
ATOM 1489 O O . PRO A 1 185 ? 43.043 29.095 -85.543 1.00 52.64 195 PRO A O 1
ATOM 1493 N N . SER A 1 186 ? 43.634 28.356 -83.456 1.00 52.84 196 SER A N 1
ATOM 1494 C CA . SER A 1 186 ? 42.511 28.977 -82.785 1.00 55.96 196 SER A CA 1
ATOM 1495 C C . SER A 1 186 ? 42.526 30.526 -82.775 1.00 66.00 196 SER A C 1
ATOM 1496 O O . SER A 1 186 ? 41.562 31.145 -82.342 1.00 61.38 196 SER A O 1
ATOM 1499 N N . THR A 1 187 ? 43.577 31.151 -83.302 1.00 69.70 197 THR A N 1
ATOM 1500 C CA . THR A 1 187 ? 43.505 32.577 -83.685 1.00 77.74 197 THR A CA 1
ATOM 1501 C C . THR A 1 187 ? 43.650 32.660 -85.203 1.00 76.20 197 THR A C 1
ATOM 1502 O O . THR A 1 187 ? 44.756 32.695 -85.758 1.00 89.30 197 THR A O 1
ATOM 1506 N N . ASN A 1 188 ? 42.488 32.583 -85.832 1.00 73.21 198 ASN A N 1
ATOM 1507 C CA . ASN A 1 188 ? 42.268 32.675 -87.268 1.00 72.82 198 ASN A CA 1
ATOM 1508 C C . ASN A 1 188 ? 41.016 33.556 -87.272 1.00 79.40 198 ASN A C 1
ATOM 1509 O O . ASN A 1 188 ? 40.371 33.709 -86.214 1.00 73.74 198 ASN A O 1
ATOM 1514 N N . PRO A 1 189 ? 40.683 34.189 -88.414 1.00 87.90 199 PRO A N 1
ATOM 1515 C CA . PRO A 1 189 ? 39.312 34.719 -88.495 1.00 88.02 199 PRO A CA 1
ATOM 1516 C C . PRO A 1 189 ? 38.354 33.511 -88.604 1.00 90.03 199 PRO A C 1
ATOM 1517 O O . PRO A 1 189 ? 38.774 32.462 -89.082 1.00 106.00 199 PRO A O 1
ATOM 1521 N N . ASN A 1 190 ? 37.098 33.619 -88.191 1.00 83.70 200 ASN A N 1
ATOM 1522 C CA . ASN A 1 190 ? 36.204 32.419 -88.142 1.00 81.18 200 ASN A CA 1
ATOM 1523 C C . ASN A 1 190 ? 36.583 31.381 -87.052 1.00 71.93 200 ASN A C 1
ATOM 1524 O O . ASN A 1 190 ? 36.357 30.197 -87.268 1.00 81.45 200 ASN A O 1
ATOM 1529 N N . SER A 1 191 ? 37.161 31.794 -85.920 1.00 61.22 201 SER A N 1
ATOM 1530 C CA . SER A 1 191 ? 37.551 30.855 -84.853 1.00 56.98 201 SER A CA 1
ATOM 1531 C C . SER A 1 191 ? 36.338 30.202 -84.203 1.00 47.03 201 SER A C 1
ATOM 1532 O O . SER A 1 191 ? 35.316 30.866 -84.011 1.00 44.43 201 SER A O 1
ATOM 1535 N N . ARG A 1 192 ? 36.481 28.929 -83.812 1.00 42.37 202 ARG A N 1
ATOM 1536 C CA . ARG A 1 192 ? 35.420 28.229 -82.994 1.00 42.50 202 ARG A CA 1
ATOM 1537 C C . ARG A 1 192 ? 35.603 28.533 -81.502 1.00 45.84 202 ARG A C 1
ATOM 1538 O O . ARG A 1 192 ? 34.906 27.977 -80.615 1.00 42.76 202 ARG A O 1
ATOM 1546 N N . TYR A 1 193 ? 36.579 29.399 -81.218 1.00 41.84 203 TYR A N 1
ATOM 1547 C CA . TYR A 1 193 ? 36.839 29.770 -79.834 1.00 51.13 203 TYR A CA 1
ATOM 1548 C C . TYR A 1 193 ? 36.342 31.168 -79.537 1.00 50.88 203 TYR A C 1
ATOM 1549 O O . TYR A 1 193 ? 36.539 32.062 -80.341 1.00 54.83 203 TYR A O 1
ATOM 1558 N N . THR A 1 194 ? 35.671 31.331 -78.400 1.00 59.65 204 THR A N 1
ATOM 1559 C CA . THR A 1 194 ? 35.269 32.659 -77.866 1.00 66.57 204 THR A CA 1
ATOM 1560 C C . THR A 1 194 ? 35.927 32.933 -76.490 1.00 64.17 204 THR A C 1
ATOM 1561 O O . THR A 1 194 ? 36.438 32.013 -75.846 1.00 60.33 204 THR A O 1
ATOM 1565 N N . GLY A 1 195 ? 35.887 34.189 -76.043 1.00 67.69 205 GLY A N 1
ATOM 1566 C CA . GLY A 1 195 ? 36.145 34.524 -74.635 1.00 67.59 205 GLY A CA 1
ATOM 1567 C C . GLY A 1 195 ? 37.510 34.030 -74.210 1.00 65.18 205 GLY A C 1
ATOM 1568 O O . GLY A 1 195 ? 38.505 34.258 -74.895 1.00 62.11 205 GLY A O 1
ATOM 1569 N N . ASP A 1 196 ? 37.560 33.294 -73.109 1.00 71.50 206 ASP A N 1
ATOM 1570 C CA . ASP A 1 196 ? 38.838 32.771 -72.641 1.00 79.21 206 ASP A CA 1
ATOM 1571 C C . ASP A 1 196 ? 39.114 31.326 -73.130 1.00 72.11 206 ASP A C 1
ATOM 1572 O O . ASP A 1 196 ? 39.012 30.352 -72.370 1.00 69.08 206 ASP A O 1
ATOM 1577 N N . ARG A 1 197 ? 39.477 31.211 -74.412 1.00 68.25 207 ARG A N 1
ATOM 1578 C CA . ARG A 1 197 ? 39.574 29.909 -75.096 1.00 63.83 207 ARG A CA 1
ATOM 1579 C C . ARG A 1 197 ? 38.392 28.957 -74.675 1.00 55.38 207 ARG A C 1
ATOM 1580 O O . ARG A 1 197 ? 38.599 27.870 -74.159 1.00 52.16 207 ARG A O 1
ATOM 1588 N N . GLU A 1 198 ? 37.161 29.434 -74.877 1.00 51.42 208 GLU A N 1
ATOM 1589 C CA . GLU A 1 198 ? 35.932 28.676 -74.609 1.00 55.77 208 GLU A CA 1
ATOM 1590 C C . GLU A 1 198 ? 35.422 28.182 -75.955 1.00 51.87 208 GLU A C 1
ATOM 1591 O O . GLU A 1 198 ? 35.255 28.948 -76.914 1.00 45.26 208 GLU A O 1
ATOM 1597 N N . LEU A 1 199 ? 35.164 26.897 -76.006 1.00 45.00 209 LEU A N 1
ATOM 1598 C CA . LEU A 1 199 ? 34.920 26.231 -77.270 1.00 46.95 209 LEU A CA 1
ATOM 1599 C C . LEU A 1 199 ? 33.430 26.365 -77.557 1.00 44.34 209 LEU A C 1
ATOM 1600 O O . LEU A 1 199 ? 32.611 26.071 -76.685 1.00 40.00 209 LEU A O 1
ATOM 1605 N N . GLU A 1 200 ? 33.060 26.831 -78.743 1.00 43.94 210 GLU A N 1
ATOM 1606 C CA . GLU A 1 200 ? 31.663 27.215 -78.975 1.00 51.08 210 GLU A CA 1
ATOM 1607 C C . GLU A 1 200 ? 30.782 25.946 -78.998 1.00 52.06 210 GLU A C 1
ATOM 1608 O O . GLU A 1 200 ? 31.221 24.878 -79.441 1.00 42.80 210 GLU A O 1
ATOM 1614 N N . ASN A 1 201 ? 29.520 26.097 -78.621 1.00 60.10 211 ASN A N 1
ATOM 1615 C CA . ASN A 1 201 ? 28.877 25.108 -77.810 1.00 68.52 211 ASN A CA 1
ATOM 1616 C C . ASN A 1 201 ? 28.492 23.786 -78.402 1.00 74.86 211 ASN A C 1
ATOM 1617 O O . ASN A 1 201 ? 28.709 22.749 -77.743 1.00 89.80 211 ASN A O 1
ATOM 1622 N N . PRO A 1 202 ? 27.916 23.775 -79.608 1.00 55.06 212 PRO A N 1
ATOM 1623 C CA . PRO A 1 202 ? 27.637 22.394 -80.083 1.00 49.65 212 PRO A CA 1
ATOM 1624 C C . PRO A 1 202 ? 28.955 21.620 -80.314 1.00 46.03 212 PRO A C 1
ATOM 1625 O O . PRO A 1 202 ? 29.033 20.441 -79.979 1.00 47.53 212 PRO A O 1
ATOM 1629 N N . LEU A 1 203 ? 30.014 22.317 -80.762 1.00 42.46 213 LEU A N 1
ATOM 1630 C CA . LEU A 1 203 ? 31.265 21.677 -81.198 1.00 32.63 213 LEU A CA 1
ATOM 1631 C C . LEU A 1 203 ? 31.983 20.860 -80.096 1.00 38.25 213 LEU A C 1
ATOM 1632 O O . LEU A 1 203 ? 32.059 21.254 -78.895 1.00 35.06 213 LEU A O 1
ATOM 1637 N N . ALA A 1 204 ? 32.557 19.739 -80.514 1.00 31.97 214 ALA A N 1
ATOM 1638 C CA . ALA A 1 204 ? 33.272 18.838 -79.612 1.00 33.39 214 ALA A CA 1
ATOM 1639 C C . ALA A 1 204 ? 34.660 18.488 -80.118 1.00 34.59 214 ALA A C 1
ATOM 1640 O O . ALA A 1 204 ? 35.245 17.481 -79.751 1.00 32.21 214 ALA A O 1
ATOM 1642 N N . ALA A 1 205 ? 35.204 19.341 -80.975 1.00 33.89 215 ALA A N 1
ATOM 1643 C CA . ALA A 1 205 ? 36.539 19.187 -81.415 1.00 33.35 215 ALA A CA 1
ATOM 1644 C C . ALA A 1 205 ? 37.192 20.578 -81.414 1.00 36.48 215 ALA A C 1
ATOM 1645 O O . ALA A 1 205 ? 36.502 21.591 -81.493 1.00 35.21 215 ALA A O 1
ATOM 1647 N N . VAL A 1 206 ? 38.523 20.585 -81.318 1.00 33.78 216 VAL A N 1
ATOM 1648 C CA . VAL A 1 206 ? 39.252 21.846 -81.097 1.00 38.70 216 VAL A CA 1
ATOM 1649 C C . VAL A 1 206 ? 39.433 22.647 -82.371 1.00 41.36 216 VAL A C 1
ATOM 1650 O O . VAL A 1 206 ? 39.868 23.831 -82.295 1.00 38.54 216 VAL A O 1
ATOM 1654 N N . THR A 1 207 ? 39.233 21.976 -83.528 1.00 37.87 217 THR A N 1
ATOM 1655 C CA . THR A 1 207 ? 39.304 22.643 -84.819 1.00 37.79 217 THR A CA 1
ATOM 1656 C C . THR A 1 207 ? 38.631 21.780 -85.913 1.00 36.64 217 THR A C 1
ATOM 1657 O O . THR A 1 207 ? 38.221 20.654 -85.681 1.00 34.95 217 THR A O 1
ATOM 1661 N N . MET A 1 208 ? 38.483 22.398 -87.086 1.00 36.56 218 MET A N 1
ATOM 1662 C CA . MET A 1 208 ? 37.835 21.813 -88.233 1.00 35.42 218 MET A CA 1
ATOM 1663 C C . MET A 1 208 ? 38.678 20.684 -88.835 1.00 35.44 218 MET A C 1
ATOM 1664 O O . MET A 1 208 ? 39.851 20.861 -89.238 1.00 32.13 218 MET A O 1
ATOM 1669 N N . GLY A 1 209 ? 38.082 19.498 -88.792 1.00 32.56 219 GLY A N 1
ATOM 1670 C CA . GLY A 1 209 ? 38.614 18.311 -89.458 1.00 31.50 219 GLY A CA 1
ATOM 1671 C C . GLY A 1 209 ? 39.406 17.418 -88.556 1.00 32.91 219 GLY A C 1
ATOM 1672 O O . GLY A 1 209 ? 40.059 16.463 -89.037 1.00 32.02 219 GLY A O 1
ATOM 1673 N N . LEU A 1 210 ? 39.397 17.745 -87.262 1.00 32.24 220 LEU A N 1
ATOM 1674 C CA . LEU A 1 210 ? 39.931 16.826 -86.256 1.00 32.84 220 LEU A CA 1
ATOM 1675 C C . LEU A 1 210 ? 38.753 16.172 -85.492 1.00 31.19 220 LEU A C 1
ATOM 1676 O O . LEU A 1 210 ? 37.659 16.736 -85.398 1.00 29.33 220 LEU A O 1
ATOM 1681 N N . ILE A 1 211 ? 39.032 14.973 -84.980 1.00 29.99 221 ILE A N 1
ATOM 1682 C CA . ILE A 1 211 ? 38.107 14.200 -84.164 1.00 28.07 221 ILE A CA 1
ATOM 1683 C C . ILE A 1 211 ? 37.966 14.852 -82.788 1.00 27.38 221 ILE A C 1
ATOM 1684 O O . ILE A 1 211 ? 36.840 15.246 -82.408 1.00 29.63 221 ILE A O 1
ATOM 1689 N N . TYR A 1 212 ? 39.061 14.969 -82.026 1.00 28.42 222 TYR A N 1
ATOM 1690 C CA . TYR A 1 212 ? 38.949 15.648 -80.705 1.00 29.27 222 TYR A CA 1
ATOM 1691 C C . TYR A 1 212 ? 39.999 16.795 -80.556 1.00 27.99 222 TYR A C 1
ATOM 1692 O O . TYR A 1 212 ? 39.667 18.014 -80.618 1.00 32.92 222 TYR A O 1
ATOM 1701 N N . VAL A 1 213 ? 41.231 16.411 -80.384 1.00 26.09 223 VAL A N 1
ATOM 1702 C CA . VAL A 1 213 ? 42.296 17.374 -80.156 1.00 28.48 223 VAL A CA 1
ATOM 1703 C C . VAL A 1 213 ? 43.436 17.257 -81.089 1.00 26.94 223 VAL A C 1
ATOM 1704 O O . VAL A 1 213 ? 43.514 16.263 -81.798 1.00 31.75 223 VAL A O 1
ATOM 1708 N N . ASN A 1 214 ? 44.389 18.213 -81.042 1.00 26.48 224 ASN A N 1
ATOM 1709 C CA . ASN A 1 214 ? 45.561 18.192 -81.949 1.00 28.93 224 ASN A CA 1
ATOM 1710 C C . ASN A 1 214 ? 46.669 17.324 -81.326 1.00 30.17 224 ASN A C 1
ATOM 1711 O O . ASN A 1 214 ? 47.068 17.588 -80.170 1.00 33.46 224 ASN A O 1
ATOM 1716 N N . PRO A 1 215 ? 47.148 16.277 -82.034 1.00 28.99 225 PRO A N 1
ATOM 1717 C CA . PRO A 1 215 ? 48.135 15.465 -81.316 1.00 33.58 225 PRO A CA 1
ATOM 1718 C C . PRO A 1 215 ? 49.491 16.149 -81.067 1.00 34.01 225 PRO A C 1
ATOM 1719 O O . PRO A 1 215 ? 50.324 15.610 -80.381 1.00 34.62 225 PRO A O 1
ATOM 1723 N N . GLU A 1 216 ? 49.734 17.315 -81.648 1.00 35.40 226 GLU A N 1
ATOM 1724 C CA . GLU A 1 216 ? 51.010 17.954 -81.536 1.00 35.45 226 GLU A CA 1
ATOM 1725 C C . GLU A 1 216 ? 50.978 19.030 -80.466 1.00 35.06 226 GLU A C 1
ATOM 1726 O O . GLU A 1 216 ? 51.953 19.709 -80.239 1.00 45.26 226 GLU A O 1
ATOM 1732 N N . GLY A 1 217 ? 49.823 19.253 -79.891 1.00 33.69 227 GLY A N 1
ATOM 1733 C CA . GLY A 1 217 ? 49.638 20.308 -78.909 1.00 33.23 227 GLY A CA 1
ATOM 1734 C C . GLY A 1 217 ? 48.602 21.284 -79.383 1.00 31.77 227 GLY A C 1
ATOM 1735 O O . GLY A 1 217 ? 48.194 21.282 -80.532 1.00 29.85 227 GLY A O 1
ATOM 1736 N N . VAL A 1 218 ? 48.216 22.149 -78.488 1.00 32.30 228 VAL A N 1
ATOM 1737 C CA . VAL A 1 218 ? 47.237 23.198 -78.776 1.00 36.67 228 VAL A CA 1
ATOM 1738 C C . VAL A 1 218 ? 47.818 24.106 -79.891 1.00 39.69 228 VAL A C 1
ATOM 1739 O O . VAL A 1 218 ? 48.971 24.478 -79.872 1.00 34.69 228 VAL A O 1
ATOM 1743 N N . ASP A 1 219 ? 47.045 24.298 -80.953 1.00 39.35 229 ASP A N 1
ATOM 1744 C CA . ASP A 1 219 ? 47.502 25.001 -82.143 1.00 39.97 229 ASP A CA 1
ATOM 1745 C C . ASP A 1 219 ? 48.806 24.520 -82.632 1.00 39.28 229 ASP A C 1
ATOM 1746 O O . ASP A 1 219 ? 49.515 25.238 -83.279 1.00 44.03 229 ASP A O 1
ATOM 1751 N N . GLY A 1 220 ? 49.137 23.272 -82.385 1.00 37.93 230 GLY A N 1
ATOM 1752 C CA . GLY A 1 220 ? 50.357 22.741 -82.936 1.00 38.69 230 GLY A CA 1
ATOM 1753 C C . GLY A 1 220 ? 51.580 22.996 -82.059 1.00 36.83 230 GLY A C 1
ATOM 1754 O O . GLY A 1 220 ? 52.678 22.652 -82.477 1.00 36.70 230 GLY A O 1
ATOM 1755 N N . ASN A 1 221 ? 51.377 23.505 -80.832 1.00 39.68 231 ASN A N 1
ATOM 1756 C CA . ASN A 1 221 ? 52.468 23.778 -79.886 1.00 40.99 231 ASN A CA 1
ATOM 1757 C C . ASN A 1 221 ? 52.489 22.843 -78.674 1.00 31.84 231 ASN A C 1
ATOM 1758 O O . ASN A 1 221 ? 51.662 22.940 -77.786 1.00 36.06 231 ASN A O 1
ATOM 1763 N N . PRO A 1 222 ? 53.474 21.975 -78.607 1.00 32.94 232 PRO A N 1
ATOM 1764 C CA . PRO A 1 222 ? 53.441 20.947 -77.554 1.00 33.12 232 PRO A CA 1
ATOM 1765 C C . PRO A 1 222 ? 53.418 21.565 -76.136 1.00 35.65 232 PRO A C 1
ATOM 1766 O O . PRO A 1 222 ? 54.088 22.521 -75.883 1.00 38.11 232 PRO A O 1
ATOM 1770 N N . ASP A 1 223 ? 52.491 21.119 -75.319 1.00 37.59 233 ASP A N 1
ATOM 1771 C CA . ASP A 1 223 ? 52.368 21.459 -73.928 1.00 34.45 233 ASP A CA 1
ATOM 1772 C C . ASP A 1 223 ? 51.275 20.559 -73.349 1.00 31.73 233 ASP A C 1
ATOM 1773 O O . ASP A 1 223 ? 50.082 20.855 -73.450 1.00 37.83 233 ASP A O 1
ATOM 1778 N N . PRO A 1 224 ? 51.691 19.469 -72.730 1.00 35.73 234 PRO A N 1
ATOM 1779 C CA . PRO A 1 224 ? 50.861 18.412 -72.190 1.00 34.00 234 PRO A CA 1
ATOM 1780 C C . PRO A 1 224 ? 49.782 18.907 -71.295 1.00 38.04 234 PRO A C 1
ATOM 1781 O O . PRO A 1 224 ? 48.659 18.394 -71.357 1.00 34.96 234 PRO A O 1
ATOM 1785 N N . LEU A 1 225 ? 50.067 19.962 -70.537 1.00 34.66 235 LEU A N 1
ATOM 1786 C CA . LEU A 1 225 ? 49.060 20.491 -69.659 1.00 35.61 235 LEU A CA 1
ATOM 1787 C C . LEU A 1 225 ? 47.980 21.257 -70.364 1.00 34.41 235 LEU A C 1
ATOM 1788 O O . LEU A 1 225 ? 46.831 21.182 -69.941 1.00 34.87 235 LEU A O 1
ATOM 1793 N N . LYS A 1 226 ? 48.295 21.937 -71.458 1.00 33.22 236 LYS A N 1
ATOM 1794 C CA . LYS A 1 226 ? 47.232 22.579 -72.210 1.00 37.39 236 LYS A CA 1
ATOM 1795 C C . LYS A 1 226 ? 46.494 21.543 -73.059 1.00 34.46 236 LYS A C 1
ATOM 1796 O O . LYS A 1 226 ? 45.300 21.686 -73.317 1.00 37.39 236 LYS A O 1
ATOM 1802 N N . THR A 1 227 ? 47.227 20.548 -73.520 1.00 32.31 237 THR A N 1
ATOM 1803 C CA . THR A 1 227 ? 46.613 19.492 -74.319 1.00 32.53 237 THR A CA 1
ATOM 1804 C C . THR A 1 227 ? 45.593 18.811 -73.425 1.00 32.30 237 THR A C 1
ATOM 1805 O O . THR A 1 227 ? 44.475 18.559 -73.834 1.00 32.26 237 THR A O 1
ATOM 1809 N N . ALA A 1 228 ? 45.917 18.653 -72.146 1.00 31.78 238 ALA A N 1
ATOM 1810 C CA . ALA A 1 228 ? 45.015 17.964 -71.204 1.00 30.57 238 ALA A CA 1
ATOM 1811 C C . ALA A 1 228 ? 43.707 18.679 -71.026 1.00 31.54 238 ALA A C 1
ATOM 1812 O O . ALA A 1 228 ? 42.641 18.054 -70.914 1.00 33.61 238 ALA A O 1
ATOM 1814 N N . HIS A 1 229 ? 43.767 20.001 -70.982 1.00 30.46 239 HIS A N 1
ATOM 1815 C CA . HIS A 1 229 ? 42.574 20.751 -70.825 1.00 32.84 239 HIS A CA 1
ATOM 1816 C C . HIS A 1 229 ? 41.631 20.477 -72.059 1.00 32.43 239 HIS A C 1
ATOM 1817 O O . HIS A 1 229 ? 40.409 20.333 -71.908 1.00 31.53 239 HIS A O 1
ATOM 1824 N N . ASP A 1 230 ? 42.202 20.483 -73.260 1.00 30.73 240 ASP A N 1
ATOM 1825 C CA . ASP A 1 230 ? 41.403 20.273 -74.506 1.00 31.08 240 ASP A CA 1
ATOM 1826 C C . ASP A 1 230 ? 40.819 18.842 -74.559 1.00 26.08 240 ASP A C 1
ATOM 1827 O O . ASP A 1 230 ? 39.657 18.608 -74.818 1.00 29.86 240 ASP A O 1
ATOM 1832 N N . VAL A 1 231 ? 41.660 17.887 -74.254 1.00 30.28 241 VAL A N 1
ATOM 1833 C CA . VAL A 1 231 ? 41.218 16.486 -74.070 1.00 29.96 241 VAL A CA 1
ATOM 1834 C C . VAL A 1 231 ? 40.047 16.367 -73.122 1.00 34.34 241 VAL A C 1
ATOM 1835 O O . VAL A 1 231 ? 38.961 15.788 -73.494 1.00 30.70 241 VAL A O 1
ATOM 1839 N N . ARG A 1 232 ? 40.185 16.991 -71.950 1.00 31.93 242 ARG A N 1
ATOM 1840 C CA . ARG A 1 232 ? 39.129 16.879 -70.952 1.00 29.70 242 ARG A CA 1
ATOM 1841 C C . ARG A 1 232 ? 37.846 17.478 -71.484 1.00 32.02 242 ARG A C 1
ATOM 1842 O O . ARG A 1 232 ? 36.748 16.924 -71.290 1.00 28.52 242 ARG A O 1
ATOM 1850 N N . VAL A 1 233 ? 37.974 18.655 -72.086 1.00 30.91 243 VAL A N 1
ATOM 1851 C CA . VAL A 1 233 ? 36.814 19.357 -72.648 1.00 34.12 243 VAL A CA 1
ATOM 1852 C C . VAL A 1 233 ? 36.126 18.590 -73.813 1.00 29.25 243 VAL A C 1
ATOM 1853 O O . VAL A 1 233 ? 34.939 18.393 -73.784 1.00 31.15 243 VAL A O 1
ATOM 1857 N N . THR A 1 234 ? 36.900 18.214 -74.820 1.00 31.21 244 THR A N 1
ATOM 1858 C CA . THR A 1 234 ? 36.347 17.536 -75.979 1.00 30.74 244 THR A CA 1
ATOM 1859 C C . THR A 1 234 ? 35.761 16.187 -75.568 1.00 29.32 244 THR A C 1
ATOM 1860 O O . THR A 1 234 ? 34.628 15.878 -75.919 1.00 28.71 244 THR A O 1
ATOM 1864 N N . PHE A 1 235 ? 36.493 15.395 -74.801 1.00 27.24 245 PHE A N 1
ATOM 1865 C CA . PHE A 1 235 ? 35.939 14.120 -74.375 1.00 26.69 245 PHE A CA 1
ATOM 1866 C C . PHE A 1 235 ? 34.653 14.232 -73.525 1.00 32.25 245 PHE A C 1
ATOM 1867 O O . PHE A 1 235 ? 33.762 13.394 -73.731 1.00 28.61 245 PHE A O 1
ATOM 1875 N N . ALA A 1 236 ? 34.560 15.228 -72.616 1.00 27.27 246 ALA A N 1
ATOM 1876 C CA . ALA A 1 236 ? 33.320 15.493 -71.898 1.00 31.77 246 ALA A CA 1
ATOM 1877 C C . ALA A 1 236 ? 32.130 15.807 -72.905 1.00 32.43 246 ALA A C 1
ATOM 1878 O O . ALA A 1 236 ? 31.013 15.380 -72.729 1.00 27.66 246 ALA A O 1
ATOM 1880 N N . ARG A 1 237 ? 32.415 16.564 -73.942 1.00 27.40 247 ARG A N 1
ATOM 1881 C CA . ARG A 1 237 ? 31.413 16.819 -74.937 1.00 30.33 247 ARG A CA 1
ATOM 1882 C C . ARG A 1 237 ? 31.047 15.618 -75.781 1.00 31.45 247 ARG A C 1
ATOM 1883 O O . ARG A 1 237 ? 30.037 15.684 -76.505 1.00 31.15 247 ARG A O 1
ATOM 1891 N N . MET A 1 238 ? 31.822 14.537 -75.654 1.00 30.16 248 MET A N 1
ATOM 1892 C CA . MET A 1 238 ? 31.489 13.257 -76.244 1.00 29.35 248 MET A CA 1
ATOM 1893 C C . MET A 1 238 ? 31.072 12.269 -75.178 1.00 31.11 248 MET A C 1
ATOM 1894 O O . MET A 1 238 ? 31.136 11.093 -75.364 1.00 32.45 248 MET A O 1
ATOM 1899 N N . ALA A 1 239 ? 30.590 12.783 -74.070 1.00 29.92 249 ALA A N 1
ATOM 1900 C CA . ALA A 1 239 ? 30.021 11.959 -72.999 1.00 35.34 249 ALA A CA 1
ATOM 1901 C C . ALA A 1 239 ? 30.990 11.150 -72.100 1.00 31.49 249 ALA A C 1
ATOM 1902 O O . ALA A 1 239 ? 30.533 10.282 -71.327 1.00 29.87 249 ALA A O 1
ATOM 1904 N N . MET A 1 240 ? 32.276 11.446 -72.165 1.00 27.51 250 MET A N 1
ATOM 1905 C CA . MET A 1 240 ? 33.263 10.645 -71.434 1.00 29.05 250 MET A CA 1
ATOM 1906 C C . MET A 1 240 ? 33.877 11.464 -70.333 1.00 31.04 250 MET A C 1
ATOM 1907 O O . MET A 1 240 ? 34.165 12.650 -70.494 1.00 31.81 250 MET A O 1
ATOM 1912 N N . ASN A 1 241 ? 34.067 10.803 -69.198 1.00 36.06 251 ASN A N 1
ATOM 1913 C CA . ASN A 1 241 ? 34.648 11.431 -68.027 1.00 32.97 251 ASN A CA 1
ATOM 1914 C C . ASN A 1 241 ? 36.149 11.099 -67.945 1.00 33.30 251 ASN A C 1
ATOM 1915 O O . ASN A 1 241 ? 36.692 10.463 -68.855 1.00 29.17 251 ASN A O 1
ATOM 1920 N N . ASP A 1 242 ? 36.835 11.551 -66.879 1.00 36.41 252 ASP A N 1
ATOM 1921 C CA . ASP A 1 242 ? 38.306 11.406 -66.806 1.00 31.65 252 ASP A CA 1
ATOM 1922 C C . ASP A 1 242 ? 38.705 9.929 -66.908 1.00 29.82 252 ASP A C 1
ATOM 1923 O O . ASP A 1 242 ? 39.647 9.540 -67.637 1.00 27.24 252 ASP A O 1
ATOM 1928 N N . GLU A 1 243 ? 37.997 9.082 -66.176 1.00 26.31 253 GLU A N 1
ATOM 1929 C CA . GLU A 1 243 ? 38.418 7.689 -66.129 1.00 31.41 253 GLU A CA 1
ATOM 1930 C C . GLU A 1 243 ? 38.245 7.029 -67.499 1.00 27.89 253 GLU A C 1
ATOM 1931 O O . GLU A 1 243 ? 39.119 6.365 -67.981 1.00 27.55 253 GLU A O 1
ATOM 1937 N N . GLU A 1 244 ? 37.098 7.276 -68.122 1.00 32.33 254 GLU A N 1
ATOM 1938 C CA . GLU A 1 244 ? 36.805 6.729 -69.437 1.00 29.46 254 GLU A CA 1
ATOM 1939 C C . GLU A 1 244 ? 37.817 7.322 -70.434 1.00 28.07 254 GLU A C 1
ATOM 1940 O O . GLU A 1 244 ? 38.317 6.613 -71.293 1.00 30.64 254 GLU A O 1
ATOM 1946 N N . THR A 1 245 ? 38.115 8.615 -70.301 1.00 27.20 255 THR A N 1
ATOM 1947 C CA . THR A 1 245 ? 39.058 9.279 -71.219 1.00 29.40 255 THR A CA 1
ATOM 1948 C C . THR A 1 245 ? 40.453 8.694 -71.147 1.00 28.22 255 THR A C 1
ATOM 1949 O O . THR A 1 245 ? 41.067 8.386 -72.189 1.00 25.77 255 THR A O 1
ATOM 1953 N N . VAL A 1 246 ? 40.977 8.478 -69.913 1.00 28.81 256 VAL A N 1
ATOM 1954 C CA . VAL A 1 246 ? 42.294 7.901 -69.825 1.00 25.65 256 VAL A CA 1
ATOM 1955 C C . VAL A 1 246 ? 42.246 6.461 -70.335 1.00 25.42 256 VAL A C 1
ATOM 1956 O O . VAL A 1 246 ? 43.181 6.005 -70.995 1.00 27.35 256 VAL A O 1
ATOM 1960 N N . ALA A 1 247 ? 41.198 5.712 -69.964 1.00 26.63 257 ALA A N 1
ATOM 1961 C CA . ALA A 1 247 ? 41.106 4.323 -70.395 1.00 28.80 257 ALA A CA 1
ATOM 1962 C C . ALA A 1 247 ? 41.101 4.253 -71.940 1.00 28.26 257 ALA A C 1
ATOM 1963 O O . ALA A 1 247 ? 41.825 3.428 -72.555 1.00 27.93 257 ALA A O 1
ATOM 1965 N N . LEU A 1 248 ? 40.255 5.081 -72.552 1.00 25.10 258 LEU A N 1
ATOM 1966 C CA . LEU A 1 248 ? 40.154 5.041 -74.017 1.00 26.18 258 LEU A CA 1
ATOM 1967 C C . LEU A 1 248 ? 41.479 5.346 -74.673 1.00 25.35 258 LEU A C 1
ATOM 1968 O O . LEU A 1 248 ? 41.899 4.671 -75.648 1.00 27.53 258 LEU A O 1
ATOM 1973 N N . THR A 1 249 ? 42.138 6.405 -74.194 1.00 26.81 259 THR A N 1
ATOM 1974 C CA . THR A 1 249 ? 43.399 6.803 -74.815 1.00 24.99 259 THR A CA 1
ATOM 1975 C C . THR A 1 249 ? 44.446 5.724 -74.732 1.00 26.69 259 THR A C 1
ATOM 1976 O O . THR A 1 249 ? 45.140 5.359 -75.725 1.00 28.47 259 THR A O 1
ATOM 1980 N N . ALA A 1 250 ? 44.649 5.228 -73.511 1.00 29.91 260 ALA A N 1
ATOM 1981 C CA . ALA A 1 250 ? 45.644 4.177 -73.281 1.00 29.00 260 ALA A CA 1
ATOM 1982 C C . ALA A 1 250 ? 45.314 2.909 -74.007 1.00 26.47 260 ALA A C 1
ATOM 1983 O O . ALA A 1 250 ? 46.187 2.251 -74.657 1.00 30.22 260 ALA A O 1
ATOM 1985 N N . GLY A 1 251 ? 44.049 2.529 -73.919 1.00 28.31 261 GLY A N 1
ATOM 1986 C CA . GLY A 1 251 ? 43.573 1.294 -74.603 1.00 27.22 261 GLY A CA 1
ATOM 1987 C C . GLY A 1 251 ? 43.733 1.394 -76.135 1.00 27.28 261 GLY A C 1
ATOM 1988 O O . GLY A 1 251 ? 44.047 0.431 -76.807 1.00 24.25 261 GLY A O 1
ATOM 1989 N N . GLY A 1 252 ? 43.472 2.550 -76.692 1.00 27.84 262 GLY A N 1
ATOM 1990 C CA . GLY A 1 252 ? 43.646 2.702 -78.164 1.00 27.67 262 GLY A CA 1
ATOM 1991 C C . GLY A 1 252 ? 45.070 2.527 -78.613 1.00 25.41 262 GLY A C 1
ATOM 1992 O O . GLY A 1 252 ? 45.353 1.749 -79.497 1.00 28.29 262 GLY A O 1
ATOM 1993 N N . HIS A 1 253 ? 45.985 3.137 -77.846 1.00 25.97 263 HIS A N 1
ATOM 1994 C CA . HIS A 1 253 ? 47.415 3.187 -78.169 1.00 26.77 263 HIS A CA 1
ATOM 1995 C C . HIS A 1 253 ? 48.232 2.033 -77.647 1.00 27.14 263 HIS A C 1
ATOM 1996 O O . HIS A 1 253 ? 49.410 1.860 -78.035 1.00 28.79 263 HIS A O 1
ATOM 2003 N N . THR A 1 254 ? 47.550 1.115 -76.957 1.00 27.44 264 THR A N 1
ATOM 2004 C CA . THR A 1 254 ? 48.136 -0.186 -76.611 1.00 24.94 264 THR A CA 1
ATOM 2005 C C . THR A 1 254 ? 48.442 -0.960 -77.888 1.00 24.66 264 THR A C 1
ATOM 2006 O O . THR A 1 254 ? 49.245 -1.876 -77.911 1.00 26.39 264 THR A O 1
ATOM 2010 N N . VAL A 1 255 ? 47.747 -0.632 -78.964 1.00 26.25 265 VAL A N 1
ATOM 2011 C CA . VAL A 1 255 ? 48.003 -1.256 -80.210 1.00 26.46 265 VAL A CA 1
ATOM 2012 C C . VAL A 1 255 ? 48.286 -0.217 -81.298 1.00 25.59 265 VAL A C 1
ATOM 2013 O O . VAL A 1 255 ? 48.035 0.929 -81.116 1.00 28.65 265 VAL A O 1
ATOM 2017 N N . GLY A 1 256 ? 48.865 -0.666 -82.397 1.00 30.10 266 GLY A N 1
ATOM 2018 C CA . GLY A 1 256 ? 49.039 0.181 -83.572 1.00 31.90 266 GLY A CA 1
ATOM 2019 C C . GLY A 1 256 ? 50.168 1.189 -83.474 1.00 28.25 266 GLY A C 1
ATOM 2020 O O . GLY A 1 256 ? 50.998 1.143 -82.523 1.00 25.69 266 GLY A O 1
ATOM 2021 N N . LYS A 1 257 ? 50.204 2.100 -84.461 1.00 29.51 267 LYS A N 1
ATOM 2022 C CA . LYS A 1 257 ? 51.301 3.101 -84.559 1.00 28.04 267 LYS A CA 1
ATOM 2023 C C . LYS A 1 257 ? 50.912 4.357 -85.304 1.00 30.27 267 LYS A C 1
ATOM 2024 O O . LYS A 1 257 ? 49.820 4.434 -85.891 1.00 26.51 267 LYS A O 1
ATOM 2030 N N . CYS A 1 258 ? 51.823 5.332 -85.224 1.00 27.54 268 CYS A N 1
ATOM 2031 C CA . CYS A 1 258 ? 51.771 6.576 -85.962 1.00 30.69 268 CYS A CA 1
ATOM 2032 C C . CYS A 1 258 ? 52.606 6.440 -87.220 1.00 29.26 268 CYS A C 1
ATOM 2033 O O . CYS A 1 258 ? 53.713 5.860 -87.162 1.00 28.63 268 CYS A O 1
ATOM 2036 N N . HIS A 1 259 ? 52.066 6.934 -88.344 1.00 28.80 269 HIS A N 1
ATOM 2037 C CA . HIS A 1 259 ? 52.761 6.817 -89.631 1.00 28.69 269 HIS A CA 1
ATOM 2038 C C . HIS A 1 259 ? 53.200 8.200 -90.129 1.00 27.72 269 HIS A C 1
ATOM 2039 O O . HIS A 1 259 ? 52.371 9.081 -90.351 1.00 28.26 269 HIS A O 1
ATOM 2046 N N . GLY A 1 260 ? 54.497 8.394 -90.276 1.00 30.28 270 GLY A N 1
ATOM 2047 C CA . GLY A 1 260 ? 55.038 9.692 -90.736 1.00 30.92 270 GLY A CA 1
ATOM 2048 C C . GLY A 1 260 ? 56.435 9.554 -91.304 1.00 32.18 270 GLY A C 1
ATOM 2049 O O . GLY A 1 260 ? 57.289 10.375 -91.035 1.00 32.87 270 GLY A O 1
ATOM 2050 N N . ASN A 1 261 ? 56.690 8.466 -92.033 1.00 32.89 271 ASN A N 1
ATOM 2051 C CA . ASN A 1 261 ? 57.975 8.225 -92.627 1.00 32.49 271 ASN A CA 1
ATOM 2052 C C . ASN A 1 261 ? 57.998 8.623 -94.092 1.00 32.23 271 ASN A C 1
ATOM 2053 O O . ASN A 1 261 ? 58.053 7.808 -94.973 1.00 31.40 271 ASN A O 1
ATOM 2058 N N . GLY A 1 262 ? 57.897 9.887 -94.317 1.00 34.14 272 GLY A N 1
ATOM 2059 C CA . GLY A 1 262 ? 58.067 10.425 -95.663 1.00 35.61 272 GLY A CA 1
ATOM 2060 C C . GLY A 1 262 ? 57.710 11.891 -95.625 1.00 32.44 272 GLY A C 1
ATOM 2061 O O . GLY A 1 262 ? 57.722 12.547 -94.553 1.00 35.35 272 GLY A O 1
ATOM 2062 N N . ASN A 1 263 ? 57.335 12.409 -96.780 1.00 37.32 273 ASN A N 1
ATOM 2063 C CA . ASN A 1 263 ? 57.005 13.835 -96.888 1.00 35.54 273 ASN A CA 1
ATOM 2064 C C . ASN A 1 263 ? 55.514 14.038 -97.165 1.00 31.85 273 ASN A C 1
ATOM 2065 O O . ASN A 1 263 ? 55.013 13.705 -98.216 1.00 37.98 273 ASN A O 1
ATOM 2070 N N . ALA A 1 264 ? 54.848 14.728 -96.265 1.00 32.86 274 ALA A N 1
ATOM 2071 C CA . ALA A 1 264 ? 53.399 14.815 -96.278 1.00 35.76 274 ALA A CA 1
ATOM 2072 C C . ALA A 1 264 ? 52.845 15.633 -97.433 1.00 37.13 274 ALA A C 1
ATOM 2073 O O . ALA A 1 264 ? 51.721 15.410 -97.930 1.00 35.20 274 ALA A O 1
ATOM 2075 N N . ALA A 1 265 ? 53.688 16.553 -97.903 1.00 37.53 275 ALA A N 1
ATOM 2076 C CA . ALA A 1 265 ? 53.405 17.334 -99.050 1.00 39.25 275 ALA A CA 1
ATOM 2077 C C . ALA A 1 265 ? 53.256 16.476 -100.300 1.00 35.16 275 ALA A C 1
ATOM 2078 O O . ALA A 1 265 ? 52.613 16.890 -101.206 1.00 39.43 275 ALA A O 1
ATOM 2080 N N . LEU A 1 266 ? 53.852 15.289 -100.372 1.00 37.64 276 LEU A N 1
ATOM 2081 C CA . LEU A 1 266 ? 53.665 14.493 -101.568 1.00 35.66 276 LEU A CA 1
ATOM 2082 C C . LEU A 1 266 ? 52.346 13.745 -101.592 1.00 37.78 276 LEU A C 1
ATOM 2083 O O . LEU A 1 266 ? 52.056 13.127 -102.576 1.00 39.23 276 LEU A O 1
ATOM 2088 N N . LEU A 1 267 ? 51.545 13.753 -100.528 1.00 41.68 277 LEU A N 1
ATOM 2089 C CA . LEU A 1 267 ? 50.282 12.980 -100.590 1.00 39.97 277 LEU A CA 1
ATOM 2090 C C . LEU A 1 267 ? 49.321 13.713 -101.503 1.00 34.77 277 LEU A C 1
ATOM 2091 O O . LEU A 1 267 ? 49.169 14.905 -101.418 1.00 36.22 277 LEU A O 1
ATOM 2096 N N . GLY A 1 268 ? 48.647 12.968 -102.370 1.00 39.13 278 GLY A N 1
ATOM 2097 C CA . GLY A 1 268 ? 47.642 13.533 -103.262 1.00 35.29 278 GLY A CA 1
ATOM 2098 C C . GLY A 1 268 ? 46.428 13.992 -102.496 1.00 34.59 278 GLY A C 1
ATOM 2099 O O . GLY A 1 268 ? 46.393 13.902 -101.266 1.00 30.53 278 GLY A O 1
ATOM 2100 N N . PRO A 1 269 ? 45.445 14.539 -103.215 1.00 32.27 279 PRO A N 1
ATOM 2101 C CA . PRO A 1 269 ? 44.278 15.084 -102.594 1.00 31.97 279 PRO A CA 1
ATOM 2102 C C . PRO A 1 269 ? 43.482 14.043 -101.787 1.00 31.02 279 PRO A C 1
ATOM 2103 O O . PRO A 1 269 ? 43.489 12.855 -102.088 1.00 28.16 279 PRO A O 1
ATOM 2107 N N . GLU A 1 270 ? 42.878 14.530 -100.731 1.00 27.58 280 GLU A N 1
ATOM 2108 C CA . GLU A 1 270 ? 41.886 13.782 -99.962 1.00 29.59 280 GLU A CA 1
ATOM 2109 C C . GLU A 1 270 ? 40.806 13.271 -100.896 1.00 33.89 280 GLU A C 1
ATOM 2110 O O . GLU A 1 270 ? 40.679 13.762 -102.038 1.00 30.10 280 GLU A O 1
ATOM 2116 N N . PRO A 1 271 ? 40.046 12.260 -100.456 1.00 30.75 281 PRO A N 1
ATOM 2117 C CA . PRO A 1 271 ? 39.144 11.614 -101.397 1.00 31.65 281 PRO A CA 1
ATOM 2118 C C . PRO A 1 271 ? 38.145 12.481 -102.185 1.00 28.04 281 PRO A C 1
ATOM 2119 O O . PRO A 1 271 ? 37.969 12.233 -103.347 1.00 30.59 281 PRO A O 1
ATOM 2123 N N . GLU A 1 272 ? 37.488 13.444 -101.580 1.00 27.69 282 GLU A N 1
ATOM 2124 C CA . GLU A 1 272 ? 36.495 14.229 -102.326 1.00 31.28 282 GLU A CA 1
ATOM 2125 C C . GLU A 1 272 ? 37.192 15.158 -103.347 1.00 31.36 282 GLU A C 1
ATOM 2126 O O . GLU A 1 272 ? 36.600 15.573 -104.286 1.00 31.72 282 GLU A O 1
ATOM 2132 N N . GLY A 1 273 ? 38.485 15.359 -103.184 1.00 30.45 283 GLY A N 1
ATOM 2133 C CA . GLY A 1 273 ? 39.262 16.186 -104.075 1.00 34.92 283 GLY A CA 1
ATOM 2134 C C . GLY A 1 273 ? 40.046 15.406 -105.094 1.00 34.62 283 GLY A C 1
ATOM 2135 O O . GLY A 1 273 ? 40.625 15.992 -105.958 1.00 35.64 283 GLY A O 1
ATOM 2136 N N . ALA A 1 274 ? 40.061 14.088 -105.002 1.00 31.88 284 ALA A N 1
ATOM 2137 C CA . ALA A 1 274 ? 40.930 13.277 -105.882 1.00 30.66 284 ALA A CA 1
ATOM 2138 C C . ALA A 1 274 ? 40.165 13.031 -107.196 1.00 29.46 284 ALA A C 1
ATOM 2139 O O . ALA A 1 274 ? 38.938 13.061 -107.208 1.00 31.53 284 ALA A O 1
ATOM 2141 N N . ASP A 1 275 ? 40.858 12.776 -108.280 1.00 30.04 285 ASP A N 1
ATOM 2142 C CA . ASP A 1 275 ? 40.147 12.495 -109.548 1.00 32.78 285 ASP A CA 1
ATOM 2143 C C . ASP A 1 275 ? 39.804 11.038 -109.659 1.00 29.54 285 ASP A C 1
ATOM 2144 O O . ASP A 1 275 ? 40.189 10.241 -108.757 1.00 27.39 285 ASP A O 1
ATOM 2149 N N . VAL A 1 276 ? 39.092 10.694 -110.752 1.00 29.29 286 VAL A N 1
ATOM 2150 C CA . VAL A 1 276 ? 38.408 9.406 -110.877 1.00 30.35 286 VAL A CA 1
ATOM 2151 C C . VAL A 1 276 ? 39.329 8.246 -110.796 1.00 34.58 286 VAL A C 1
ATOM 2152 O O . VAL A 1 276 ? 38.948 7.203 -110.268 1.00 28.43 286 VAL A O 1
ATOM 2156 N N . GLU A 1 277 ? 40.543 8.406 -111.299 1.00 27.34 287 GLU A N 1
ATOM 2157 C CA . GLU A 1 277 ? 41.471 7.281 -111.278 1.00 30.62 287 GLU A CA 1
ATOM 2158 C C . GLU A 1 277 ? 41.862 6.749 -109.866 1.00 28.98 287 GLU A C 1
ATOM 2159 O O . GLU A 1 277 ? 42.427 5.695 -109.769 1.00 31.22 287 GLU A O 1
ATOM 2165 N N . ASP A 1 278 ? 41.594 7.495 -108.801 1.00 29.23 288 ASP A N 1
ATOM 2166 C CA . ASP A 1 278 ? 41.966 7.066 -107.465 1.00 25.94 288 ASP A CA 1
ATOM 2167 C C . ASP A 1 278 ? 40.906 6.168 -106.827 1.00 28.11 288 ASP A C 1
ATOM 2168 O O . ASP A 1 278 ? 41.017 5.826 -105.658 1.00 29.28 288 ASP A O 1
ATOM 2173 N N . GLN A 1 279 ? 39.857 5.796 -107.537 1.00 27.97 289 GLN A N 1
ATOM 2174 C CA . GLN A 1 279 ? 38.955 4.725 -107.003 1.00 27.31 289 GLN A CA 1
ATOM 2175 C C . GLN A 1 279 ? 38.259 5.086 -105.708 1.00 25.52 289 GLN A C 1
ATOM 2176 O O . GLN A 1 279 ? 37.910 4.219 -104.894 1.00 28.40 289 GLN A O 1
ATOM 2182 N N . GLY A 1 280 ? 38.031 6.379 -105.507 1.00 25.26 290 GLY A N 1
ATOM 2183 C CA . GLY A 1 280 ? 37.299 6.894 -104.347 1.00 24.06 290 GLY A CA 1
ATOM 2184 C C . GLY A 1 280 ? 38.224 6.933 -103.150 1.00 26.67 290 GLY A C 1
ATOM 2185 O O . GLY A 1 280 ? 37.840 7.300 -102.063 1.00 27.29 290 GLY A O 1
ATOM 2186 N N . LEU A 1 281 ? 39.479 6.596 -103.384 1.00 25.44 291 LEU A N 1
ATOM 2187 C CA . LEU A 1 281 ? 40.500 6.736 -102.348 1.00 27.40 291 LEU A CA 1
ATOM 2188 C C . LEU A 1 281 ? 41.182 8.126 -102.370 1.00 30.58 291 LEU A C 1
ATOM 2189 O O . LEU A 1 281 ? 40.867 9.000 -103.180 1.00 31.58 291 LEU A O 1
ATOM 2194 N N . GLY A 1 282 ? 42.036 8.382 -101.406 1.00 30.43 292 GLY A N 1
ATOM 2195 C CA . GLY A 1 282 ? 42.756 9.682 -101.373 1.00 30.03 292 GLY A CA 1
ATOM 2196 C C . GLY A 1 282 ? 44.120 9.588 -100.735 1.00 29.72 292 GLY A C 1
ATOM 2197 O O . GLY A 1 282 ? 44.594 8.528 -100.315 1.00 26.83 292 GLY A O 1
ATOM 2198 N N . TRP A 1 283 ? 44.752 10.732 -100.647 1.00 26.57 293 TRP A N 1
ATOM 2199 C CA . TRP A 1 283 ? 46.042 10.854 -100.049 1.00 27.38 293 TRP A CA 1
ATOM 2200 C C . TRP A 1 283 ? 47.052 9.928 -100.702 1.00 25.75 293 TRP A C 1
ATOM 2201 O O . TRP A 1 283 ? 48.013 9.521 -100.086 1.00 28.14 293 TRP A O 1
ATOM 2212 N N . ILE A 1 284 ? 46.847 9.626 -101.945 1.00 27.80 294 ILE A N 1
ATOM 2213 C CA . ILE A 1 284 ? 47.713 8.622 -102.629 1.00 29.61 294 ILE A CA 1
ATOM 2214 C C . ILE A 1 284 ? 49.051 9.245 -102.926 1.00 30.60 294 ILE A C 1
ATOM 2215 O O . ILE A 1 284 ? 49.093 10.331 -103.456 1.00 29.90 294 ILE A O 1
ATOM 2220 N N . ASN A 1 285 ? 50.144 8.556 -102.646 1.00 30.26 295 ASN A N 1
ATOM 2221 C CA . ASN A 1 285 ? 51.467 9.089 -102.957 1.00 32.68 295 ASN A CA 1
ATOM 2222 C C . ASN A 1 285 ? 51.867 8.492 -104.310 1.00 30.19 295 ASN A C 1
ATOM 2223 O O . ASN A 1 285 ? 52.058 7.317 -104.447 1.00 32.07 295 ASN A O 1
ATOM 2228 N N . LYS A 1 286 ? 51.919 9.332 -105.322 1.00 37.80 296 LYS A N 1
ATOM 2229 C CA . LYS A 1 286 ? 52.340 8.921 -106.680 1.00 40.55 296 LYS A CA 1
ATOM 2230 C C . LYS A 1 286 ? 53.799 9.297 -107.034 1.00 41.58 296 LYS A C 1
ATOM 2231 O O . LYS A 1 286 ? 54.249 9.047 -108.130 1.00 37.20 296 LYS A O 1
ATOM 2237 N N . THR A 1 287 ? 54.502 9.907 -106.089 1.00 37.65 297 THR A N 1
ATOM 2238 C CA . THR A 1 287 ? 55.830 10.397 -106.301 1.00 39.40 297 THR A CA 1
ATOM 2239 C C . THR A 1 287 ? 56.834 9.470 -105.722 1.00 45.90 297 THR A C 1
ATOM 2240 O O . THR A 1 287 ? 57.881 9.352 -106.257 1.00 41.28 297 THR A O 1
ATOM 2244 N N . GLN A 1 288 ? 56.541 8.899 -104.552 1.00 46.40 298 GLN A N 1
ATOM 2245 C CA . GLN A 1 288 ? 57.322 7.795 -103.991 1.00 47.82 298 GLN A CA 1
ATOM 2246 C C . GLN A 1 288 ? 56.429 6.750 -103.363 1.00 45.81 298 GLN A C 1
ATOM 2247 O O . GLN A 1 288 ? 55.227 6.897 -103.362 1.00 43.24 298 GLN A O 1
ATOM 2253 N N . SER A 1 289 ? 57.057 5.722 -102.812 1.00 44.54 299 SER A N 1
ATOM 2254 C CA . SER A 1 289 ? 56.358 4.673 -102.074 1.00 41.50 299 SER A CA 1
ATOM 2255 C C . SER A 1 289 ? 55.617 5.367 -100.965 1.00 36.09 299 SER A C 1
ATOM 2256 O O . SER A 1 289 ? 56.181 6.167 -100.178 1.00 32.44 299 SER A O 1
ATOM 2259 N N . GLY A 1 290 ? 54.323 5.114 -100.941 1.00 34.91 300 GLY A N 1
ATOM 2260 C CA . GLY A 1 290 ? 53.471 5.699 -99.911 1.00 37.79 300 GLY A CA 1
ATOM 2261 C C . GLY A 1 290 ? 52.850 4.645 -99.024 1.00 32.89 300 GLY A C 1
ATOM 2262 O O . GLY A 1 290 ? 51.860 4.937 -98.398 1.00 31.90 300 GLY A O 1
ATOM 2263 N N . ILE A 1 291 ? 53.434 3.455 -98.963 1.00 31.40 301 ILE A N 1
ATOM 2264 C CA . ILE A 1 291 ? 52.772 2.300 -98.300 1.00 31.88 301 ILE A CA 1
ATOM 2265 C C . ILE A 1 291 ? 53.747 1.554 -97.442 1.00 33.81 301 ILE A C 1
ATOM 2266 O O . ILE A 1 291 ? 54.959 1.777 -97.520 1.00 28.80 301 ILE A O 1
ATOM 2271 N N . GLY A 1 292 ? 53.229 0.694 -96.566 1.00 33.50 302 GLY A N 1
ATOM 2272 C CA . GLY A 1 292 ? 54.100 -0.021 -95.640 1.00 35.62 302 GLY A CA 1
ATOM 2273 C C . GLY A 1 292 ? 54.929 0.887 -94.768 1.00 31.16 302 GLY A C 1
ATOM 2274 O O . GLY A 1 292 ? 54.425 1.844 -94.166 1.00 30.58 302 GLY A O 1
ATOM 2275 N N . ARG A 1 293 ? 56.227 0.637 -94.721 1.00 32.52 303 ARG A N 1
ATOM 2276 C CA . ARG A 1 293 ? 57.088 1.525 -93.884 1.00 33.71 303 ARG A CA 1
ATOM 2277 C C . ARG A 1 293 ? 57.172 2.974 -94.352 1.00 34.37 303 ARG A C 1
ATOM 2278 O O . ARG A 1 293 ? 57.596 3.883 -93.605 1.00 34.11 303 ARG A O 1
ATOM 2286 N N . ASN A 1 294 ? 56.728 3.229 -95.574 1.00 34.26 304 ASN A N 1
ATOM 2287 C CA . ASN A 1 294 ? 56.755 4.578 -96.129 1.00 33.52 304 ASN A CA 1
ATOM 2288 C C . ASN A 1 294 ? 55.424 5.250 -96.012 1.00 33.05 304 ASN A C 1
ATOM 2289 O O . ASN A 1 294 ? 55.226 6.335 -96.536 1.00 28.44 304 ASN A O 1
ATOM 2294 N N . ALA A 1 295 ? 54.510 4.649 -95.277 1.00 31.28 305 ALA A N 1
ATOM 2295 C CA . ALA A 1 295 ? 53.192 5.279 -95.118 1.00 29.78 305 ALA A CA 1
ATOM 2296 C C . ALA A 1 295 ? 53.335 6.585 -94.408 1.00 29.60 305 ALA A C 1
ATOM 2297 O O . ALA A 1 295 ? 54.157 6.723 -93.526 1.00 28.66 305 ALA A O 1
ATOM 2299 N N . VAL A 1 296 ? 52.515 7.557 -94.782 1.00 28.20 306 VAL A N 1
ATOM 2300 C CA . VAL A 1 296 ? 52.435 8.765 -94.020 1.00 27.83 306 VAL A CA 1
ATOM 2301 C C . VAL A 1 296 ? 50.949 9.014 -93.780 1.00 29.50 306 VAL A C 1
ATOM 2302 O O . VAL A 1 296 ? 50.180 9.112 -94.735 1.00 30.37 306 VAL A O 1
ATOM 2306 N N . THR A 1 297 ? 50.578 9.230 -92.528 1.00 28.63 307 THR A N 1
ATOM 2307 C CA . THR A 1 297 ? 49.186 9.406 -92.139 1.00 25.60 307 THR A CA 1
ATOM 2308 C C . THR A 1 297 ? 49.064 10.619 -91.294 1.00 28.45 307 THR A C 1
ATOM 2309 O O . THR A 1 297 ? 48.764 11.621 -91.834 1.00 29.73 307 THR A O 1
ATOM 2313 N N . SER A 1 298 ? 49.232 10.567 -89.968 1.00 29.81 308 SER A N 1
ATOM 2314 C CA . SER A 1 298 ? 49.265 11.785 -89.154 1.00 29.85 308 SER A CA 1
ATOM 2315 C C . SER A 1 298 ? 50.554 12.643 -89.360 1.00 34.44 308 SER A C 1
ATOM 2316 O O . SER A 1 298 ? 50.543 13.828 -89.079 1.00 29.83 308 SER A O 1
ATOM 2319 N N . GLY A 1 299 ? 51.624 12.049 -89.850 1.00 32.59 309 GLY A N 1
ATOM 2320 C CA . GLY A 1 299 ? 52.910 12.722 -89.806 1.00 30.31 309 GLY A CA 1
ATOM 2321 C C . GLY A 1 299 ? 53.750 12.354 -88.592 1.00 33.30 309 GLY A C 1
ATOM 2322 O O . GLY A 1 299 ? 54.945 12.511 -88.666 1.00 28.13 309 GLY A O 1
ATOM 2323 N N . LEU A 1 300 ? 53.164 11.890 -87.462 1.00 31.55 310 LEU A N 1
ATOM 2324 C CA . LEU A 1 300 ? 54.008 11.330 -86.396 1.00 29.84 310 LEU A CA 1
ATOM 2325 C C . LEU A 1 300 ? 54.408 9.932 -86.764 1.00 30.27 310 LEU A C 1
ATOM 2326 O O . LEU A 1 300 ? 53.775 9.294 -87.598 1.00 31.47 310 LEU A O 1
ATOM 2331 N N . GLU A 1 301 ? 55.521 9.485 -86.210 1.00 29.38 311 GLU A N 1
ATOM 2332 C CA . GLU A 1 301 ? 56.109 8.225 -86.612 1.00 28.34 311 GLU A CA 1
ATOM 2333 C C . GLU A 1 301 ? 56.635 7.469 -85.404 1.00 31.01 311 GLU A C 1
ATOM 2334 O O . GLU A 1 301 ? 57.483 7.995 -84.648 1.00 32.28 311 GLU A O 1
ATOM 2340 N N . GLY A 1 302 ? 56.112 6.260 -85.207 1.00 30.65 312 GLY A N 1
ATOM 2341 C CA . GLY A 1 302 ? 56.515 5.387 -84.033 1.00 32.96 312 GLY A CA 1
ATOM 2342 C C . GLY A 1 302 ? 55.319 4.612 -83.499 1.00 33.65 312 GLY A C 1
ATOM 2343 O O . GLY A 1 302 ? 54.217 4.835 -83.954 1.00 27.90 312 GLY A O 1
ATOM 2344 N N . ALA A 1 303 ? 55.543 3.697 -82.553 1.00 32.87 313 ALA A N 1
ATOM 2345 C CA . ALA A 1 303 ? 54.468 3.001 -81.865 1.00 29.98 313 ALA A CA 1
ATOM 2346 C C . ALA A 1 303 ? 54.598 3.259 -80.370 1.00 32.03 313 ALA A C 1
ATOM 2347 O O . ALA A 1 303 ? 55.709 3.439 -79.834 1.00 31.07 313 ALA A O 1
ATOM 2349 N N . TRP A 1 304 ? 53.461 3.281 -79.698 1.00 28.26 314 TRP A N 1
ATOM 2350 C CA . TRP A 1 304 ? 53.426 3.527 -78.254 1.00 29.92 314 TRP A CA 1
ATOM 2351 C C . TRP A 1 304 ? 53.949 2.343 -77.434 1.00 28.78 314 TRP A C 1
ATOM 2352 O O . TRP A 1 304 ? 54.478 2.556 -76.337 1.00 32.28 314 TRP A O 1
ATOM 2363 N N . THR A 1 305 ? 53.859 1.127 -77.956 1.00 29.73 315 THR A N 1
ATOM 2364 C CA . THR A 1 305 ? 54.244 -0.080 -77.190 1.00 28.44 315 THR A CA 1
ATOM 2365 C C . THR A 1 305 ? 55.232 -0.917 -77.955 1.00 30.30 315 THR A C 1
ATOM 2366 O O . THR A 1 305 ? 55.281 -0.846 -79.154 1.00 29.64 315 THR A O 1
ATOM 2370 N N . PRO A 1 306 ? 56.052 -1.707 -77.247 1.00 29.92 316 PRO A N 1
ATOM 2371 C CA . PRO A 1 306 ? 56.946 -2.609 -77.875 1.00 28.32 316 PRO A CA 1
ATOM 2372 C C . PRO A 1 306 ? 56.309 -3.631 -78.805 1.00 27.84 316 PRO A C 1
ATOM 2373 O O . PRO A 1 306 ? 56.968 -4.048 -79.785 1.00 30.03 316 PRO A O 1
ATOM 2377 N N . HIS A 1 307 ? 55.067 -4.037 -78.508 1.00 29.58 317 HIS A N 1
ATOM 2378 C CA . HIS A 1 307 ? 54.328 -5.108 -79.202 1.00 28.61 317 HIS A CA 1
ATOM 2379 C C . HIS A 1 307 ? 52.983 -4.531 -79.635 1.00 30.30 317 HIS A C 1
ATOM 2380 O O . HIS A 1 307 ? 51.962 -4.736 -78.951 1.00 26.83 317 HIS A O 1
ATOM 2387 N N . PRO A 1 308 ? 52.974 -3.754 -80.744 1.00 29.55 318 PRO A N 1
ATOM 2388 C CA . PRO A 1 308 ? 51.775 -3.075 -81.158 1.00 27.91 318 PRO A CA 1
ATOM 2389 C C . PRO A 1 308 ? 50.702 -3.921 -81.766 1.00 27.07 318 PRO A C 1
ATOM 2390 O O . PRO A 1 308 ? 49.630 -3.395 -82.094 1.00 30.36 318 PRO A O 1
ATOM 2394 N N . THR A 1 309 ? 50.976 -5.207 -81.962 1.00 32.19 319 THR A N 1
ATOM 2395 C CA . THR A 1 309 ? 49.939 -6.123 -82.386 1.00 32.03 319 THR A CA 1
ATOM 2396 C C . THR A 1 309 ? 49.239 -6.858 -81.298 1.00 29.35 319 THR A C 1
ATOM 2397 O O . THR A 1 309 ? 48.376 -7.651 -81.603 1.00 28.25 319 THR A O 1
ATOM 2401 N N . GLN A 1 310 ? 49.500 -6.516 -80.057 1.00 30.91 320 GLN A N 1
ATOM 2402 C CA . GLN A 1 310 ? 48.794 -7.141 -78.997 1.00 31.81 320 GLN A CA 1
ATOM 2403 C C . GLN A 1 310 ? 48.417 -6.320 -77.796 1.00 29.97 320 GLN A C 1
ATOM 2404 O O . GLN A 1 310 ? 49.049 -5.346 -77.419 1.00 27.67 320 GLN A O 1
ATOM 2410 N N . TRP A 1 311 ? 47.289 -6.721 -77.235 1.00 27.93 321 TRP A N 1
ATOM 2411 C CA . TRP A 1 311 ? 46.797 -6.132 -76.020 1.00 29.19 321 TRP A CA 1
ATOM 2412 C C . TRP A 1 311 ? 47.839 -6.544 -74.921 1.00 28.07 321 TRP A C 1
ATOM 2413 O O . TRP A 1 311 ? 48.191 -7.658 -74.846 1.00 31.65 321 TRP A O 1
ATOM 2424 N N . ASP A 1 312 ? 48.276 -5.589 -74.110 1.00 31.14 322 ASP A N 1
ATOM 2425 C CA . ASP A 1 312 ? 49.259 -5.827 -73.072 1.00 29.80 322 ASP A CA 1
ATOM 2426 C C . ASP A 1 312 ? 49.262 -4.626 -72.155 1.00 27.50 322 ASP A C 1
ATOM 2427 O O . ASP A 1 312 ? 48.439 -3.696 -72.250 1.00 26.16 322 ASP A O 1
ATOM 2432 N N . ASN A 1 313 ? 50.237 -4.580 -71.282 1.00 31.23 323 ASN A N 1
ATOM 2433 C CA . ASN A 1 313 ? 50.404 -3.404 -70.423 1.00 32.65 323 ASN A CA 1
ATOM 2434 C C . ASN A 1 313 ? 51.574 -2.528 -70.817 1.00 31.07 323 ASN A C 1
ATOM 2435 O O . ASN A 1 313 ? 52.134 -1.783 -70.014 1.00 30.39 323 ASN A O 1
ATOM 2440 N N . GLY A 1 314 ? 51.869 -2.592 -72.097 1.00 28.95 324 GLY A N 1
ATOM 2441 C CA . GLY A 1 314 ? 52.956 -1.816 -72.703 1.00 29.55 324 GLY A CA 1
ATOM 2442 C C . GLY A 1 314 ? 52.749 -0.331 -72.572 1.00 30.30 324 GLY A C 1
ATOM 2443 O O . GLY A 1 314 ? 53.724 0.386 -72.418 1.00 29.01 324 GLY A O 1
ATOM 2444 N N . TYR A 1 315 ? 51.490 0.156 -72.633 1.00 27.23 325 TYR A N 1
ATOM 2445 C CA . TYR A 1 315 ? 51.313 1.583 -72.713 1.00 29.02 325 TYR A CA 1
ATOM 2446 C C . TYR A 1 315 ? 51.769 2.305 -71.437 1.00 32.63 325 TYR A C 1
ATOM 2447 O O . TYR A 1 315 ? 52.532 3.306 -71.481 1.00 29.39 325 TYR A O 1
ATOM 2456 N N . PHE A 1 316 ? 51.281 1.894 -70.288 1.00 31.01 326 PHE A N 1
ATOM 2457 C CA . PHE A 1 316 ? 51.698 2.628 -69.128 1.00 29.98 326 PHE A CA 1
ATOM 2458 C C . PHE A 1 316 ? 53.135 2.251 -68.738 1.00 32.26 326 PHE A C 1
ATOM 2459 O O . PHE A 1 316 ? 53.876 3.081 -68.202 1.00 33.99 326 PHE A O 1
ATOM 2467 N N . ARG A 1 317 ? 53.546 1.036 -69.067 1.00 31.09 327 ARG A N 1
ATOM 2468 C CA . ARG A 1 317 ? 54.905 0.664 -68.826 1.00 34.38 327 ARG A CA 1
ATOM 2469 C C . ARG A 1 317 ? 55.824 1.644 -69.537 1.00 38.34 327 ARG A C 1
ATOM 2470 O O . ARG A 1 317 ? 56.779 2.132 -68.927 1.00 40.63 327 ARG A O 1
ATOM 2478 N N . MET A 1 318 ? 55.547 1.984 -70.796 1.00 32.59 328 MET A N 1
ATOM 2479 C CA . MET A 1 318 ? 56.429 2.919 -71.514 1.00 32.81 328 MET A CA 1
ATOM 2480 C C . MET A 1 318 ? 56.315 4.328 -71.001 1.00 35.07 328 MET A C 1
ATOM 2481 O O . MET A 1 318 ? 57.331 4.994 -70.640 1.00 36.94 328 MET A O 1
ATOM 2486 N N . LEU A 1 319 ? 55.083 4.775 -70.893 1.00 31.25 329 LEU A N 1
ATOM 2487 C CA . LEU A 1 319 ? 54.823 6.140 -70.570 1.00 31.93 329 LEU A CA 1
ATOM 2488 C C . LEU A 1 319 ? 55.330 6.472 -69.173 1.00 34.45 329 LEU A C 1
ATOM 2489 O O . LEU A 1 319 ? 55.885 7.555 -68.976 1.00 29.09 329 LEU A O 1
ATOM 2494 N N . LEU A 1 320 ? 55.018 5.607 -68.207 1.00 31.64 330 LEU A N 1
ATOM 2495 C CA . LEU A 1 320 ? 55.315 5.934 -66.832 1.00 37.40 330 LEU A CA 1
ATOM 2496 C C . LEU A 1 320 ? 56.758 5.633 -66.434 1.00 36.79 330 LEU A C 1
ATOM 2497 O O . LEU A 1 320 ? 57.300 6.271 -65.541 1.00 40.20 330 LEU A O 1
ATOM 2502 N N . ASN A 1 321 ? 57.372 4.658 -67.054 1.00 36.09 331 ASN A N 1
ATOM 2503 C CA . ASN A 1 321 ? 58.720 4.294 -66.673 1.00 41.54 331 ASN A CA 1
ATOM 2504 C C . ASN A 1 321 ? 59.849 4.939 -67.445 1.00 44.70 331 ASN A C 1
ATOM 2505 O O . ASN A 1 321 ? 60.951 4.992 -66.941 1.00 45.19 331 ASN A O 1
ATOM 2510 N N . TYR A 1 322 ? 59.621 5.366 -68.662 1.00 38.62 332 TYR A N 1
ATOM 2511 C CA . TYR A 1 322 ? 60.599 6.173 -69.337 1.00 36.32 332 TYR A CA 1
ATOM 2512 C C . TYR A 1 322 ? 60.317 7.622 -69.073 1.00 34.81 332 TYR A C 1
ATOM 2513 O O . TYR A 1 322 ? 59.207 8.008 -68.692 1.00 36.20 332 TYR A O 1
ATOM 2522 N N . ASP A 1 323 ? 61.373 8.430 -69.184 1.00 37.01 333 ASP A N 1
ATOM 2523 C CA . ASP A 1 323 ? 61.251 9.898 -69.241 1.00 37.08 333 ASP A CA 1
ATOM 2524 C C . ASP A 1 323 ? 61.246 10.221 -70.779 1.00 32.65 333 ASP A C 1
ATOM 2525 O O . ASP A 1 323 ? 61.837 9.488 -71.561 1.00 33.96 333 ASP A O 1
ATOM 2530 N N . TRP A 1 324 ? 60.584 11.303 -71.171 1.00 33.09 334 TRP A N 1
ATOM 2531 C CA . TRP A 1 324 ? 60.300 11.619 -72.558 1.00 35.15 334 TRP A CA 1
ATOM 2532 C C . TRP A 1 324 ? 60.802 13.026 -72.929 1.00 34.14 334 TRP A C 1
ATOM 2533 O O . TRP A 1 324 ? 60.682 13.973 -72.168 1.00 38.96 334 TRP A O 1
ATOM 2544 N N . GLU A 1 325 ? 61.220 13.187 -74.171 1.00 35.76 335 GLU A N 1
ATOM 2545 C CA . GLU A 1 325 ? 61.480 14.541 -74.702 1.00 39.32 335 GLU A CA 1
ATOM 2546 C C . GLU A 1 325 ? 60.932 14.752 -76.139 1.00 37.47 335 GLU A C 1
ATOM 2547 O O . GLU A 1 325 ? 60.717 13.803 -76.884 1.00 40.63 335 GLU A O 1
ATOM 2553 N N . LEU A 1 326 ? 60.806 16.001 -76.532 1.00 39.60 336 LEU A N 1
ATOM 2554 C CA . LEU A 1 326 ? 60.288 16.361 -77.844 1.00 39.37 336 LEU A CA 1
ATOM 2555 C C . LEU A 1 326 ? 61.270 16.172 -78.956 1.00 39.87 336 LEU A C 1
ATOM 2556 O O . LEU A 1 326 ? 62.380 16.520 -78.838 1.00 43.36 336 LEU A O 1
ATOM 2561 N N . LYS A 1 327 ? 60.808 15.628 -80.064 1.00 39.49 337 LYS A N 1
ATOM 2562 C CA . LYS A 1 327 ? 61.596 15.336 -81.224 1.00 35.44 337 LYS A CA 1
ATOM 2563 C C . LYS A 1 327 ? 60.684 15.628 -82.408 1.00 38.84 337 LYS A C 1
ATOM 2564 O O . LYS A 1 327 ? 59.462 15.961 -82.229 1.00 36.72 337 LYS A O 1
ATOM 2570 N N . LYS A 1 328 ? 61.242 15.531 -83.607 1.00 35.95 338 LYS A N 1
ATOM 2571 C CA . LYS A 1 328 ? 60.469 15.790 -84.802 1.00 38.45 338 LYS A CA 1
ATOM 2572 C C . LYS A 1 328 ? 60.489 14.475 -85.515 1.00 37.09 338 LYS A C 1
ATOM 2573 O O . LYS A 1 328 ? 61.520 13.900 -85.653 1.00 36.38 338 LYS A O 1
ATOM 2579 N N . SER A 1 329 ? 59.353 14.018 -86.001 1.00 35.77 339 SER A N 1
ATOM 2580 C CA . SER A 1 329 ? 59.322 12.848 -86.846 1.00 32.84 339 SER A CA 1
ATOM 2581 C C . SER A 1 329 ? 59.938 13.183 -88.210 1.00 35.15 339 SER A C 1
ATOM 2582 O O . SER A 1 329 ? 60.163 14.311 -88.498 1.00 38.70 339 SER A O 1
ATOM 2585 N N . PRO A 1 330 ? 60.094 12.197 -89.089 1.00 33.73 340 PRO A N 1
ATOM 2586 C CA . PRO A 1 330 ? 60.650 12.464 -90.393 1.00 38.34 340 PRO A CA 1
ATOM 2587 C C . PRO A 1 330 ? 59.761 13.388 -91.240 1.00 41.88 340 PRO A C 1
ATOM 2588 O O . PRO A 1 330 ? 60.271 14.102 -92.025 1.00 39.30 340 PRO A O 1
ATOM 2592 N N . ALA A 1 331 ? 58.452 13.383 -91.035 1.00 36.45 341 ALA A N 1
ATOM 2593 C CA . ALA A 1 331 ? 57.556 14.221 -91.748 1.00 33.73 341 ALA A CA 1
ATOM 2594 C C . ALA A 1 331 ? 57.519 15.581 -91.183 1.00 33.82 341 ALA A C 1
ATOM 2595 O O . ALA A 1 331 ? 56.795 16.403 -91.687 1.00 36.93 341 ALA A O 1
ATOM 2597 N N . GLY A 1 332 ? 58.175 15.790 -90.054 1.00 35.58 342 GLY A N 1
ATOM 2598 C CA . GLY A 1 332 ? 58.287 17.112 -89.453 1.00 36.22 342 GLY A CA 1
ATOM 2599 C C . GLY A 1 332 ? 57.305 17.367 -88.350 1.00 39.41 342 GLY A C 1
ATOM 2600 O O . GLY A 1 332 ? 56.999 18.496 -88.087 1.00 35.84 342 GLY A O 1
ATOM 2601 N N . ALA A 1 333 ? 56.747 16.319 -87.731 1.00 41.33 343 ALA A N 1
ATOM 2602 C CA . ALA A 1 333 ? 55.717 16.551 -86.704 1.00 39.79 343 ALA A CA 1
ATOM 2603 C C . ALA A 1 333 ? 56.402 16.492 -85.368 1.00 31.71 343 ALA A C 1
ATOM 2604 O O . ALA A 1 333 ? 57.287 15.681 -85.196 1.00 32.88 343 ALA A O 1
ATOM 2606 N N . TRP A 1 334 ? 55.953 17.307 -84.433 1.00 31.95 344 TRP A N 1
ATOM 2607 C CA . TRP A 1 334 ? 56.359 17.149 -83.040 1.00 36.15 344 TRP A CA 1
ATOM 2608 C C . TRP A 1 334 ? 55.826 15.843 -82.438 1.00 35.77 344 TRP A C 1
ATOM 2609 O O . TRP A 1 334 ? 54.671 15.519 -82.628 1.00 32.94 344 TRP A O 1
ATOM 2620 N N . GLN A 1 335 ? 56.680 15.136 -81.694 1.00 35.61 345 GLN A N 1
ATOM 2621 C CA . GLN A 1 335 ? 56.292 13.984 -80.955 1.00 34.63 345 GLN A CA 1
ATOM 2622 C C . GLN A 1 335 ? 57.228 13.805 -79.796 1.00 40.35 345 GLN A C 1
ATOM 2623 O O . GLN A 1 335 ? 58.260 14.461 -79.738 1.00 37.57 345 GLN A O 1
ATOM 2629 N N . TRP A 1 336 ? 56.832 12.952 -78.861 1.00 32.72 346 TRP A N 1
ATOM 2630 C CA . TRP A 1 336 ? 57.637 12.625 -77.713 1.00 30.19 346 TRP A CA 1
ATOM 2631 C C . TRP A 1 336 ? 58.260 11.262 -77.924 1.00 33.34 346 TRP A C 1
ATOM 2632 O O . TRP A 1 336 ? 57.632 10.331 -78.397 1.00 32.31 346 TRP A O 1
ATOM 2643 N N . GLU A 1 337 ? 59.556 11.195 -77.651 1.00 29.88 347 GLU A N 1
ATOM 2644 C CA . GLU A 1 337 ? 60.299 10.018 -77.637 1.00 30.15 347 GLU A CA 1
ATOM 2645 C C . GLU A 1 337 ? 60.993 9.834 -76.257 1.00 33.80 347 GLU A C 1
ATOM 2646 O O . GLU A 1 337 ? 61.292 10.814 -75.536 1.00 36.30 347 GLU A O 1
ATOM 2652 N N . PRO A 1 338 ? 61.210 8.571 -75.875 1.00 31.18 348 PRO A N 1
ATOM 2653 C CA . PRO A 1 338 ? 61.776 8.235 -74.593 1.00 35.93 348 PRO A CA 1
ATOM 2654 C C . PRO A 1 338 ? 63.296 8.478 -74.562 1.00 38.15 348 PRO A C 1
ATOM 2655 O O . PRO A 1 338 ? 64.014 8.285 -75.532 1.00 34.71 348 PRO A O 1
ATOM 2659 N N . ILE A 1 339 ? 63.773 8.849 -73.408 1.00 39.13 349 ILE A N 1
ATOM 2660 C CA . ILE A 1 339 ? 65.194 9.051 -73.241 1.00 39.74 349 ILE A CA 1
ATOM 2661 C C . ILE A 1 339 ? 65.814 7.725 -72.882 1.00 38.32 349 ILE A C 1
ATOM 2662 O O . ILE A 1 339 ? 65.453 7.108 -71.872 1.00 39.85 349 ILE A O 1
ATOM 2667 N N . ASN A 1 340 ? 66.737 7.268 -73.710 1.00 42.65 350 ASN A N 1
ATOM 2668 C CA . ASN A 1 340 ? 67.408 6.023 -73.458 1.00 46.55 350 ASN A CA 1
ATOM 2669 C C . ASN A 1 340 ? 66.650 4.755 -73.379 1.00 46.58 350 ASN A C 1
ATOM 2670 O O . ASN A 1 340 ? 66.954 3.956 -72.550 1.00 42.41 350 ASN A O 1
ATOM 2675 N N . PRO A 1 341 ? 65.782 4.497 -74.348 1.00 43.52 351 PRO A N 1
ATOM 2676 C CA . PRO A 1 341 ? 65.096 3.228 -74.293 1.00 41.13 351 PRO A CA 1
ATOM 2677 C C . PRO A 1 341 ? 66.000 2.029 -74.449 1.00 39.97 351 PRO A C 1
ATOM 2678 O O . PRO A 1 341 ? 66.969 2.080 -75.150 1.00 38.87 351 PRO A O 1
ATOM 2682 N N . ARG A 1 342 ? 65.594 0.888 -73.930 1.00 38.68 352 ARG A N 1
ATOM 2683 C CA . ARG A 1 342 ? 66.266 -0.330 -74.226 1.00 40.05 352 ARG A CA 1
ATOM 2684 C C . ARG A 1 342 ? 65.925 -0.841 -75.630 1.00 41.99 352 ARG A C 1
ATOM 2685 O O . ARG A 1 342 ? 64.778 -0.746 -76.046 1.00 38.59 352 ARG A O 1
ATOM 2693 N N . GLU A 1 343 ? 66.900 -1.455 -76.291 1.00 39.23 353 GLU A N 1
ATOM 2694 C CA . GLU A 1 343 ? 66.704 -2.080 -77.582 1.00 45.83 353 GLU A CA 1
ATOM 2695 C C . GLU A 1 343 ? 65.436 -2.901 -77.587 1.00 40.96 353 GLU A C 1
ATOM 2696 O O . GLU A 1 343 ? 64.713 -2.907 -78.561 1.00 42.74 353 GLU A O 1
ATOM 2702 N N . GLU A 1 344 ? 65.253 -3.700 -76.545 1.00 36.81 354 GLU A N 1
ATOM 2703 C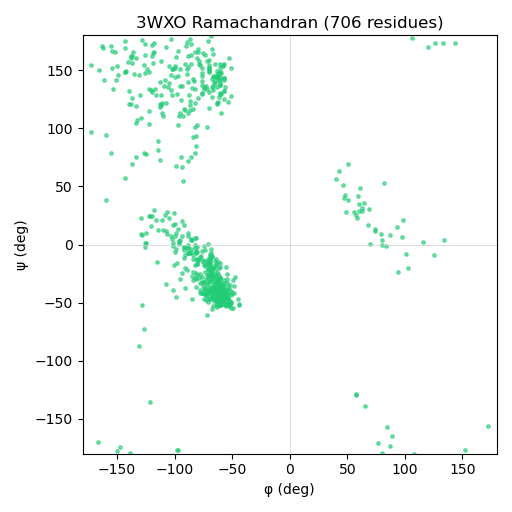 CA . GLU A 1 344 ? 64.227 -4.758 -76.547 1.00 40.34 354 GLU A CA 1
ATOM 2704 C C . GLU A 1 344 ? 62.796 -4.186 -76.425 1.00 33.84 354 GLU A C 1
ATOM 2705 O O . GLU A 1 344 ? 61.830 -4.847 -76.773 1.00 37.89 354 GLU A O 1
ATOM 2711 N N . ASP A 1 345 ? 62.685 -2.929 -76.050 1.00 33.98 355 ASP A N 1
ATOM 2712 C CA . ASP A 1 345 ? 61.412 -2.236 -76.075 1.00 34.96 355 ASP A CA 1
ATOM 2713 C C . ASP A 1 345 ? 61.081 -1.523 -77.386 1.00 34.47 355 ASP A C 1
ATOM 2714 O O . ASP A 1 345 ? 60.023 -0.874 -77.487 1.00 36.39 355 ASP A O 1
ATOM 2719 N N . LEU A 1 346 ? 61.992 -1.536 -78.346 1.00 33.96 356 LEU A N 1
ATOM 2720 C CA . LEU A 1 346 ? 61.750 -0.834 -79.599 1.00 30.55 356 LEU A CA 1
ATOM 2721 C C . LEU A 1 346 ? 60.839 -1.684 -80.495 1.00 31.69 356 LEU A C 1
ATOM 2722 O O . LEU A 1 346 ? 61.098 -2.866 -80.754 1.00 31.62 356 LEU A O 1
ATOM 2727 N N . PRO A 1 347 ? 59.732 -1.096 -80.950 1.00 32.23 357 PRO A N 1
ATOM 2728 C CA . PRO A 1 347 ? 58.885 -1.777 -81.890 1.00 31.69 357 PRO A CA 1
ATOM 2729 C C . PRO A 1 347 ? 59.675 -1.935 -83.166 1.00 33.29 357 PRO A C 1
ATOM 2730 O O . PRO A 1 347 ? 60.476 -1.053 -83.497 1.00 32.90 357 PRO A O 1
ATOM 2734 N N . VAL A 1 348 ? 59.472 -3.051 -83.822 1.00 32.08 358 VAL A N 1
ATOM 2735 C CA . VAL A 1 348 ? 60.148 -3.377 -85.041 1.00 33.09 358 VAL A CA 1
ATOM 2736 C C . VAL A 1 348 ? 59.437 -2.780 -86.302 1.00 37.09 358 VAL A C 1
ATOM 2737 O O . VAL A 1 348 ? 58.270 -2.298 -86.279 1.00 40.62 358 VAL A O 1
ATOM 2741 N N . ASP A 1 349 ? 60.195 -2.756 -87.386 1.00 33.29 359 ASP A N 1
ATOM 2742 C CA . ASP A 1 349 ? 59.758 -2.255 -88.677 1.00 31.84 359 ASP A CA 1
ATOM 2743 C C . ASP A 1 349 ? 58.523 -3.023 -89.126 1.00 32.37 359 ASP A C 1
ATOM 2744 O O . ASP A 1 349 ? 58.416 -4.254 -88.948 1.00 31.33 359 ASP A O 1
ATOM 2749 N N . VAL A 1 350 ? 57.619 -2.313 -89.760 1.00 33.54 360 VAL A N 1
ATOM 2750 C CA . VAL A 1 350 ? 56.336 -2.957 -90.132 1.00 33.26 360 VAL A CA 1
ATOM 2751 C C . VAL A 1 350 ? 56.470 -3.992 -91.245 1.00 33.40 360 VAL A C 1
ATOM 2752 O O . VAL A 1 350 ? 55.545 -4.737 -91.458 1.00 37.17 360 VAL A O 1
ATOM 2756 N N . GLU A 1 351 ? 57.548 -3.984 -91.994 1.00 32.12 361 GLU A N 1
ATOM 2757 C CA . GLU A 1 351 ? 57.745 -4.973 -93.076 1.00 36.48 361 GLU A CA 1
ATOM 2758 C C . GLU A 1 351 ? 58.794 -6.010 -92.734 1.00 40.25 361 GLU A C 1
ATOM 2759 O O . GLU A 1 351 ? 58.671 -7.160 -93.125 1.00 39.57 361 GLU A O 1
ATOM 2765 N N . ASP A 1 352 ? 59.812 -5.595 -92.004 1.00 39.27 362 ASP A N 1
ATOM 2766 C CA . ASP A 1 352 ? 60.930 -6.469 -91.702 1.00 39.04 362 ASP A CA 1
ATOM 2767 C C . ASP A 1 352 ? 61.212 -6.463 -90.191 1.00 36.28 362 ASP A C 1
ATOM 2768 O O . ASP A 1 352 ? 61.732 -5.502 -89.677 1.00 36.56 362 ASP A O 1
ATOM 2773 N N . PRO A 1 353 ? 60.906 -7.555 -89.502 1.00 38.77 363 PRO A N 1
ATOM 2774 C CA . PRO A 1 353 ? 60.998 -7.560 -88.055 1.00 42.87 363 PRO A CA 1
ATOM 2775 C C . PRO A 1 353 ? 62.422 -7.618 -87.502 1.00 44.23 363 PRO A C 1
ATOM 2776 O O . PRO A 1 353 ? 62.595 -7.562 -86.279 1.00 45.56 363 PRO A O 1
ATOM 2780 N N . SER A 1 354 ? 63.418 -7.689 -88.373 1.00 38.48 364 SER A N 1
ATOM 2781 C CA . SER A 1 354 ? 64.789 -7.740 -87.921 1.00 43.68 364 SER A CA 1
ATOM 2782 C C . SER A 1 354 ? 65.279 -6.324 -87.775 1.00 44.07 364 SER A C 1
ATOM 2783 O O . SER A 1 354 ? 66.373 -6.118 -87.321 1.00 40.68 364 SER A O 1
ATOM 2786 N N . ILE A 1 355 ? 64.458 -5.329 -88.125 1.00 39.36 365 ILE A N 1
ATOM 2787 C CA . ILE A 1 355 ? 64.831 -3.916 -87.898 1.00 37.55 365 ILE A CA 1
ATOM 2788 C C . ILE A 1 355 ? 64.044 -3.223 -86.816 1.00 38.97 365 ILE A C 1
ATOM 2789 O O . ILE A 1 355 ? 62.831 -3.297 -86.784 1.00 42.46 365 ILE A O 1
ATOM 2794 N N . ARG A 1 356 ? 64.722 -2.474 -85.982 1.00 33.45 366 ARG A N 1
ATOM 2795 C CA . ARG A 1 356 ? 64.084 -1.825 -84.872 1.00 36.59 366 ARG A CA 1
ATOM 2796 C C . ARG A 1 356 ? 63.840 -0.425 -85.230 1.00 39.35 366 ARG A C 1
ATOM 2797 O O . ARG A 1 356 ? 64.652 0.137 -85.923 1.00 39.93 366 ARG A O 1
ATOM 2805 N N . ARG A 1 357 ? 62.716 0.134 -84.764 1.00 36.24 367 ARG A N 1
ATOM 2806 C CA . ARG A 1 357 ? 62.296 1.477 -85.099 1.00 33.58 367 ARG A CA 1
ATOM 2807 C C . ARG A 1 357 ? 62.175 2.243 -83.805 1.00 35.60 367 ARG A C 1
ATOM 2808 O O . ARG A 1 357 ? 63.106 2.202 -83.049 1.00 40.95 367 ARG A O 1
ATOM 2816 N N . ASN A 1 358 ? 61.136 3.028 -83.566 1.00 33.85 368 ASN A N 1
ATOM 2817 C CA . ASN A 1 358 ? 61.159 3.852 -82.346 1.00 31.91 368 ASN A CA 1
ATOM 2818 C C . ASN A 1 358 ? 59.841 3.864 -81.642 1.00 35.04 368 ASN A C 1
ATOM 2819 O O . ASN A 1 358 ? 58.809 3.583 -82.244 1.00 31.50 368 ASN A O 1
ATOM 2824 N N . LEU A 1 359 ? 59.895 4.225 -80.366 1.00 30.64 369 LEU A N 1
ATOM 2825 C CA . LEU A 1 359 ? 58.708 4.452 -79.581 1.00 32.43 369 LEU A CA 1
ATOM 2826 C C . LEU A 1 359 ? 58.254 5.896 -79.709 1.00 30.19 369 LEU A C 1
ATOM 2827 O O . LEU A 1 359 ? 59.060 6.777 -80.082 1.00 29.68 369 LEU A O 1
ATOM 2832 N N . VAL A 1 360 ? 56.996 6.160 -79.356 1.00 25.83 370 VAL A N 1
ATOM 2833 C CA . VAL A 1 360 ? 56.497 7.543 -79.478 1.00 28.08 370 VAL A CA 1
ATOM 2834 C C . VAL A 1 360 ? 55.408 7.734 -78.515 1.00 26.56 370 VAL A C 1
ATOM 2835 O O . VAL A 1 360 ? 54.717 6.764 -78.195 1.00 27.81 370 VAL A O 1
ATOM 2839 N N . MET A 1 361 ? 55.208 8.967 -78.054 1.00 28.04 371 MET A N 1
ATOM 2840 C CA . MET A 1 361 ? 53.970 9.379 -77.404 1.00 28.57 371 MET A CA 1
ATOM 2841 C C . MET A 1 361 ? 53.508 10.691 -78.046 1.00 33.63 371 MET A C 1
ATOM 2842 O O . MET A 1 361 ? 54.354 11.525 -78.431 1.00 32.25 371 MET A O 1
ATOM 2847 N N . THR A 1 362 ? 52.202 10.909 -78.166 1.00 29.61 372 THR A N 1
ATOM 2848 C CA . THR A 1 362 ? 51.679 12.224 -78.597 1.00 27.43 372 THR A CA 1
ATOM 2849 C C . THR A 1 362 ? 51.526 13.153 -77.434 1.00 29.06 372 THR A C 1
ATOM 2850 O O . THR A 1 362 ? 51.611 12.729 -76.253 1.00 28.16 372 THR A O 1
ATOM 2854 N N . ASP A 1 363 ? 51.211 14.404 -77.720 1.00 27.14 373 ASP A N 1
ATOM 2855 C CA . ASP A 1 363 ? 50.973 15.376 -76.619 1.00 30.74 373 ASP A CA 1
ATOM 2856 C C . ASP A 1 363 ? 49.806 14.964 -75.720 1.00 33.46 373 ASP A C 1
ATOM 2857 O O . ASP A 1 363 ? 49.749 15.306 -74.481 1.00 32.71 373 ASP A O 1
ATOM 2862 N N . ALA A 1 364 ? 48.850 14.242 -76.318 1.00 31.81 374 ALA A N 1
ATOM 2863 C CA . ALA A 1 364 ? 47.706 13.767 -75.553 1.00 31.44 374 ALA A CA 1
ATOM 2864 C C . ALA A 1 364 ? 48.089 12.585 -74.652 1.00 25.49 374 ALA A C 1
ATOM 2865 O O . ALA A 1 364 ? 47.634 12.485 -73.527 1.00 32.48 374 ALA A O 1
ATOM 2867 N N . ASP A 1 365 ? 48.962 11.752 -75.128 1.00 26.62 375 ASP A N 1
ATOM 2868 C CA . ASP A 1 365 ? 49.525 10.694 -74.318 1.00 27.69 375 ASP A CA 1
ATOM 2869 C C . ASP A 1 365 ? 50.297 11.321 -73.126 1.00 36.05 375 ASP A C 1
ATOM 2870 O O . ASP A 1 365 ? 50.047 10.978 -71.978 1.00 32.06 375 ASP A O 1
ATOM 2875 N N . MET A 1 366 ? 51.156 12.306 -73.385 1.00 35.17 376 MET A N 1
ATOM 2876 C CA . MET A 1 366 ? 51.914 12.924 -72.309 1.00 33.84 376 MET A CA 1
ATOM 2877 C C . MET A 1 366 ? 50.972 13.597 -71.363 1.00 37.48 376 MET A C 1
ATOM 2878 O O . MET A 1 366 ? 51.233 13.657 -70.144 1.00 33.12 376 MET A O 1
ATOM 2883 N N . ALA A 1 367 ? 49.853 14.112 -71.869 1.00 33.35 377 ALA A N 1
ATOM 2884 C CA . ALA A 1 367 ? 48.856 14.655 -70.927 1.00 31.18 377 ALA A CA 1
ATOM 2885 C C . ALA A 1 367 ? 48.402 13.669 -69.827 1.00 32.86 377 ALA A C 1
ATOM 2886 O O . ALA A 1 367 ? 47.984 14.071 -68.749 1.00 29.93 377 ALA A O 1
ATOM 2888 N N . MET A 1 368 ? 48.420 12.386 -70.147 1.00 32.32 378 MET A N 1
ATOM 2889 C CA . MET A 1 368 ? 47.867 11.355 -69.263 1.00 32.47 378 MET A CA 1
ATOM 2890 C C . MET A 1 368 ? 48.846 11.174 -68.087 1.00 32.66 378 MET A C 1
ATOM 2891 O O . MET A 1 368 ? 48.484 10.629 -67.034 1.00 32.38 378 MET A O 1
ATOM 2896 N N . LYS A 1 369 ? 50.104 11.548 -68.331 1.00 35.28 379 LYS A N 1
ATOM 2897 C CA . LYS A 1 369 ? 51.184 11.515 -67.337 1.00 34.33 379 LYS A CA 1
ATOM 2898 C C . LYS A 1 369 ? 51.298 12.855 -66.576 1.00 37.71 379 LYS A C 1
ATOM 2899 O O . LYS A 1 369 ? 51.539 12.849 -65.409 1.00 36.65 379 LYS A O 1
ATOM 2905 N N . MET A 1 370 ? 51.097 13.990 -67.219 1.00 36.50 380 MET A N 1
ATOM 2906 C CA . MET A 1 370 ? 51.407 15.250 -66.578 1.00 35.10 380 MET A CA 1
ATOM 2907 C C . MET A 1 370 ? 50.256 15.888 -65.932 1.00 37.02 380 MET A C 1
ATOM 2908 O O . MET A 1 370 ? 50.460 16.629 -65.022 1.00 37.83 380 MET A O 1
ATOM 2913 N N . ASP A 1 371 ? 49.035 15.695 -66.422 1.00 33.02 381 ASP A N 1
ATOM 2914 C CA . ASP A 1 371 ? 47.893 16.303 -65.769 1.00 33.40 381 ASP A CA 1
ATOM 2915 C C . ASP A 1 371 ? 47.680 15.545 -64.446 1.00 36.71 381 ASP A C 1
ATOM 2916 O O . ASP A 1 371 ? 47.732 14.292 -64.363 1.00 33.65 381 ASP A O 1
ATOM 2921 N N . PRO A 1 372 ? 47.485 16.289 -63.375 1.00 41.94 382 PRO A N 1
ATOM 2922 C CA . PRO A 1 372 ? 47.580 15.583 -62.078 1.00 41.47 382 PRO A CA 1
ATOM 2923 C C . PRO A 1 372 ? 46.422 14.608 -61.879 1.00 45.01 382 PRO A C 1
ATOM 2924 O O . PRO A 1 372 ? 46.590 13.571 -61.217 1.00 39.62 382 PRO A O 1
ATOM 2928 N N . GLU A 1 373 ? 45.262 14.915 -62.475 1.00 36.82 383 GLU A N 1
ATOM 2929 C CA . GLU A 1 373 ? 44.095 14.052 -62.306 1.00 39.94 383 GLU A CA 1
ATOM 2930 C C . GLU A 1 373 ? 44.228 12.832 -63.182 1.00 34.33 383 GLU A C 1
ATOM 2931 O O . GLU A 1 373 ? 43.941 11.718 -62.749 1.00 33.33 383 GLU A O 1
ATOM 2937 N N . TYR A 1 374 ? 44.684 13.021 -64.401 1.00 32.30 384 TYR A N 1
ATOM 2938 C CA . TYR A 1 374 ? 44.921 11.843 -65.279 1.00 30.38 384 TYR A CA 1
ATOM 2939 C C . TYR A 1 374 ? 46.025 10.937 -64.717 1.00 33.33 384 TYR A C 1
ATOM 2940 O O . TYR A 1 374 ? 45.993 9.684 -64.846 1.00 31.69 384 TYR A O 1
ATOM 2949 N N . ARG A 1 375 ? 47.047 11.577 -64.136 1.00 33.38 385 ARG A N 1
ATOM 2950 C CA . ARG A 1 375 ? 48.198 10.826 -63.648 1.00 30.32 385 ARG A CA 1
ATOM 2951 C C . ARG A 1 375 ? 47.763 9.799 -62.619 1.00 27.33 385 ARG A C 1
ATOM 2952 O O . ARG A 1 375 ? 48.157 8.662 -62.686 1.00 30.41 385 ARG A O 1
ATOM 2960 N N . LYS A 1 376 ? 46.881 10.182 -61.723 1.00 31.73 386 LYS A N 1
ATOM 2961 C CA . LYS A 1 376 ? 46.338 9.266 -60.759 1.00 34.04 386 LYS A CA 1
ATOM 2962 C C . LYS A 1 376 ? 45.600 8.053 -61.373 1.00 33.69 386 LYS A C 1
ATOM 2963 O O . LYS A 1 376 ? 45.736 6.959 -60.917 1.00 31.20 386 LYS A O 1
ATOM 2969 N N . ILE A 1 377 ? 44.797 8.284 -62.409 1.00 33.40 387 ILE A N 1
ATOM 2970 C CA . ILE A 1 377 ? 44.084 7.229 -63.089 1.00 29.06 387 ILE A CA 1
ATOM 2971 C C . ILE A 1 377 ? 45.054 6.392 -63.828 1.00 27.95 387 ILE A C 1
ATOM 2972 O O . ILE A 1 377 ? 45.007 5.125 -63.783 1.00 29.94 387 ILE A O 1
ATOM 2977 N N . SER A 1 378 ? 46.038 7.031 -64.448 1.00 26.96 388 SER A N 1
ATOM 2978 C CA . SER A 1 378 ? 47.027 6.256 -65.151 1.00 26.40 388 SER A CA 1
ATOM 2979 C C . SER A 1 378 ? 47.766 5.283 -64.221 1.00 32.17 388 SER A C 1
ATOM 2980 O O . SER A 1 378 ? 48.088 4.152 -64.627 1.00 30.26 388 SER A O 1
ATOM 2983 N N . GLU A 1 379 ? 48.119 5.749 -63.016 1.00 33.34 389 GLU A N 1
ATOM 2984 C CA . GLU A 1 379 ? 48.882 4.886 -62.068 1.00 34.78 389 GLU A CA 1
ATOM 2985 C C . GLU A 1 379 ? 47.928 3.753 -61.638 1.00 30.68 389 GLU A C 1
ATOM 2986 O O . GLU A 1 379 ? 48.349 2.627 -61.540 1.00 33.50 389 GLU A O 1
ATOM 2992 N N . ARG A 1 380 ? 46.631 4.054 -61.465 1.00 30.02 390 ARG A N 1
ATOM 2993 C CA . ARG A 1 380 ? 45.664 2.994 -61.078 1.00 30.61 390 ARG A CA 1
ATOM 2994 C C . ARG A 1 380 ? 45.618 1.911 -62.157 1.00 35.30 390 ARG A C 1
ATOM 2995 O O . ARG A 1 380 ? 45.721 0.673 -61.910 1.00 35.32 390 ARG A O 1
ATOM 3003 N N . PHE A 1 381 ? 45.604 2.366 -63.393 1.00 32.75 391 PHE A N 1
ATOM 3004 C CA . PHE A 1 381 ? 45.547 1.418 -64.510 1.00 32.76 391 PHE A CA 1
ATOM 3005 C C . PHE A 1 381 ? 46.805 0.616 -64.688 1.00 31.23 391 PHE A C 1
ATOM 3006 O O . PHE A 1 381 ? 46.770 -0.536 -65.175 1.00 29.43 391 PHE A O 1
ATOM 3014 N N . TYR A 1 382 ? 47.931 1.220 -64.341 1.00 31.71 392 TYR A N 1
ATOM 3015 C CA . TYR A 1 382 ? 49.205 0.490 -64.435 1.00 36.48 392 TYR A CA 1
ATOM 3016 C C . TYR A 1 382 ? 49.333 -0.569 -63.303 1.00 36.60 392 TYR A C 1
ATOM 3017 O O . TYR A 1 382 ? 49.852 -1.698 -63.531 1.00 34.39 392 TYR A O 1
ATOM 3026 N N . GLN A 1 383 ? 48.852 -0.184 -62.118 1.00 36.36 393 GLN A N 1
ATOM 3027 C CA . GLN A 1 383 ? 48.929 -1.064 -60.930 1.00 42.92 393 GLN A CA 1
ATOM 3028 C C . GLN A 1 383 ? 47.787 -2.086 -60.955 1.00 38.12 393 GLN A C 1
ATOM 3029 O O . GLN A 1 383 ? 47.954 -3.188 -60.505 1.00 30.19 393 GLN A O 1
ATOM 3035 N N . ASP A 1 384 ? 46.644 -1.740 -61.556 1.00 32.84 394 ASP A N 1
ATOM 3036 C CA . ASP A 1 384 ? 45.511 -2.651 -61.616 1.00 31.12 394 ASP A CA 1
ATOM 3037 C C . ASP A 1 384 ? 45.058 -2.870 -63.078 1.00 32.88 394 ASP A C 1
ATOM 3038 O O . ASP A 1 384 ? 44.064 -2.389 -63.505 1.00 30.48 394 ASP A O 1
ATOM 3043 N N . PRO A 1 385 ? 45.759 -3.678 -63.808 1.00 32.16 395 PRO A N 1
ATOM 3044 C CA . PRO A 1 385 ? 45.367 -3.831 -65.194 1.00 34.09 395 PRO A CA 1
ATOM 3045 C C . PRO A 1 385 ? 44.069 -4.521 -65.509 1.00 33.67 395 PRO A C 1
ATOM 3046 O O . PRO A 1 385 ? 43.529 -4.299 -66.593 1.00 33.40 395 PRO A O 1
ATOM 3050 N N . ALA A 1 386 ? 43.571 -5.365 -64.616 1.00 33.89 396 ALA A N 1
ATOM 3051 C CA . ALA A 1 386 ? 42.267 -5.962 -64.820 1.00 32.76 396 ALA A CA 1
ATOM 3052 C C . ALA A 1 386 ? 41.194 -4.886 -64.777 1.00 31.86 396 ALA A C 1
ATOM 3053 O O . ALA A 1 386 ? 40.216 -4.929 -65.545 1.00 32.26 396 ALA A O 1
ATOM 3055 N N . TYR A 1 387 ? 41.347 -3.937 -63.870 1.00 26.90 397 TYR A N 1
ATOM 3056 C CA . TYR A 1 387 ? 40.432 -2.821 -63.792 1.00 28.67 397 TYR A CA 1
ATOM 3057 C C . TYR A 1 387 ? 40.521 -1.994 -65.070 1.00 29.47 397 TYR A C 1
ATOM 3058 O O . TYR A 1 387 ? 39.533 -1.576 -65.620 1.00 29.61 397 TYR A O 1
ATOM 3067 N N . PHE A 1 388 ? 41.734 -1.763 -65.519 1.00 31.19 398 PHE A N 1
ATOM 3068 C CA . PHE A 1 388 ? 41.948 -1.039 -66.791 1.00 31.11 398 PHE A CA 1
ATOM 3069 C C . PHE A 1 388 ? 41.203 -1.705 -67.981 1.00 29.06 398 PHE A C 1
ATOM 3070 O O . PHE A 1 388 ? 40.464 -1.050 -68.708 1.00 30.90 398 PHE A O 1
ATOM 3078 N N . ALA A 1 389 ? 41.417 -2.976 -68.183 1.00 30.41 399 ALA A N 1
ATOM 3079 C CA . ALA A 1 389 ? 40.753 -3.726 -69.258 1.00 31.57 399 ALA A CA 1
ATOM 3080 C C . ALA A 1 389 ? 39.272 -3.729 -69.168 1.00 34.34 399 ALA A C 1
ATOM 3081 O O . ALA A 1 389 ? 38.568 -3.712 -70.205 1.00 29.55 399 ALA A O 1
ATOM 3083 N N . ASP A 1 390 ? 38.764 -3.776 -67.934 1.00 32.99 400 ASP A N 1
ATOM 3084 C CA . ASP A 1 390 ? 37.305 -3.658 -67.758 1.00 31.75 400 ASP A CA 1
ATOM 3085 C C . ASP A 1 390 ? 36.732 -2.276 -68.105 1.00 30.32 400 ASP A C 1
ATOM 3086 O O . ASP A 1 390 ? 35.768 -2.165 -68.858 1.00 28.47 400 ASP A O 1
ATOM 3091 N N . VAL A 1 391 ? 37.257 -1.218 -67.481 1.00 26.02 401 VAL A N 1
ATOM 3092 C CA . VAL A 1 391 ? 36.860 0.117 -67.796 1.00 29.32 401 VAL A CA 1
ATOM 3093 C C . VAL A 1 391 ? 37.019 0.436 -69.331 1.00 28.65 401 VAL A C 1
ATOM 3094 O O . VAL A 1 391 ? 36.125 1.029 -69.950 1.00 29.34 401 VAL A O 1
ATOM 3098 N N . PHE A 1 392 ? 38.147 0.041 -69.914 1.00 29.59 402 PHE A N 1
ATOM 3099 C CA . PHE A 1 392 ? 38.385 0.266 -71.315 1.00 27.88 402 PHE A CA 1
ATOM 3100 C C . PHE A 1 392 ? 37.330 -0.473 -72.131 1.00 31.73 402 PHE A C 1
ATOM 3101 O O . PHE A 1 392 ? 36.709 0.141 -72.967 1.00 27.15 402 PHE A O 1
ATOM 3109 N N . ALA A 1 393 ? 37.040 -1.745 -71.837 1.00 27.70 403 ALA A N 1
ATOM 3110 C CA . ALA A 1 393 ? 36.089 -2.466 -72.660 1.00 28.07 403 ALA A CA 1
ATOM 3111 C C . ALA A 1 393 ? 34.715 -1.862 -72.606 1.00 29.93 403 ALA A C 1
ATOM 3112 O O . ALA A 1 393 ? 34.004 -1.812 -73.631 1.00 29.09 403 ALA A O 1
ATOM 3114 N N . ARG A 1 394 ? 34.317 -1.449 -71.409 1.00 27.48 404 ARG A N 1
ATOM 3115 C CA . ARG A 1 394 ? 33.086 -0.780 -71.234 1.00 26.17 404 ARG A CA 1
ATOM 3116 C C . ARG A 1 394 ? 33.018 0.548 -71.947 1.00 23.95 404 ARG A C 1
ATOM 3117 O O . ARG A 1 394 ? 31.981 0.881 -72.560 1.00 24.59 404 ARG A O 1
ATOM 3125 N N . ALA A 1 395 ? 34.059 1.344 -71.812 1.00 25.36 405 ALA A N 1
ATOM 3126 C CA . ALA A 1 395 ? 34.081 2.667 -72.502 1.00 26.27 405 ALA A CA 1
ATOM 3127 C C . ALA A 1 395 ? 34.086 2.540 -74.057 1.00 24.68 405 ALA A C 1
ATOM 3128 O O . ALA A 1 395 ? 33.435 3.314 -74.727 1.00 27.32 405 ALA A O 1
ATOM 3130 N N . TRP A 1 396 ? 34.776 1.543 -74.585 1.00 25.47 406 TRP A N 1
ATOM 3131 C CA . TRP A 1 396 ? 34.831 1.245 -76.007 1.00 26.69 406 TRP A CA 1
ATOM 3132 C C . TRP A 1 396 ? 33.442 0.863 -76.508 1.00 31.12 406 TRP A C 1
ATOM 3133 O O . TRP A 1 396 ? 33.041 1.270 -77.610 1.00 28.20 406 TRP A O 1
ATOM 3144 N N . PHE A 1 397 ? 32.716 0.069 -75.708 1.00 28.30 407 PHE A N 1
ATOM 3145 C CA . PHE A 1 397 ? 31.322 -0.257 -76.010 1.00 28.46 407 PHE A CA 1
ATOM 3146 C C . PHE A 1 397 ? 30.453 0.964 -75.990 1.00 29.70 407 PHE A C 1
ATOM 3147 O O . PHE A 1 397 ? 29.719 1.184 -76.934 1.00 29.86 407 PHE A O 1
ATOM 3155 N N . LYS A 1 398 ? 30.567 1.787 -74.939 1.00 26.90 408 LYS A N 1
ATOM 3156 C CA . LYS A 1 398 ? 29.869 3.039 -74.922 1.00 26.01 408 LYS A CA 1
ATOM 3157 C C . LYS A 1 398 ? 30.194 3.925 -76.149 1.00 28.01 408 LYS A C 1
ATOM 3158 O O . LYS A 1 398 ? 29.298 4.456 -76.775 1.00 24.19 408 LYS A O 1
ATOM 3164 N N . LEU A 1 399 ? 31.479 4.127 -76.411 1.00 25.69 409 LEU A N 1
ATOM 3165 C CA . LEU A 1 399 ? 31.905 4.866 -77.569 1.00 25.53 409 LEU A CA 1
ATOM 3166 C C . LEU A 1 399 ? 31.126 4.491 -78.878 1.00 24.83 409 LEU A C 1
ATOM 3167 O O . LEU A 1 399 ? 30.583 5.343 -79.576 1.00 22.90 409 LEU A O 1
ATOM 3172 N N . THR A 1 400 ? 31.086 3.211 -79.146 1.00 26.61 410 THR A N 1
ATOM 3173 C CA . THR A 1 400 ? 30.546 2.687 -80.348 1.00 27.14 410 THR A CA 1
ATOM 3174 C C . THR A 1 400 ? 29.060 2.465 -80.347 1.00 24.07 410 THR A C 1
ATOM 3175 O O . THR A 1 400 ? 28.536 2.116 -81.383 1.00 22.70 410 THR A O 1
ATOM 3179 N N . HIS A 1 401 ? 28.398 2.643 -79.201 1.00 26.14 411 HIS A N 1
ATOM 3180 C CA . HIS A 1 401 ? 26.962 2.488 -79.100 1.00 26.53 411 HIS A CA 1
ATOM 3181 C C . HIS A 1 401 ? 26.221 3.661 -78.553 1.00 27.75 411 HIS A C 1
ATOM 3182 O O . HIS A 1 401 ? 24.991 3.629 -78.499 1.00 27.15 411 HIS A O 1
ATOM 3189 N N . ARG A 1 402 ? 26.914 4.735 -78.232 1.00 29.28 412 ARG A N 1
ATOM 3190 C CA A ARG A 1 402 ? 26.264 5.800 -77.494 0.50 32.11 412 ARG A CA 1
ATOM 3191 C CA B ARG A 1 402 ? 26.317 5.867 -77.534 0.50 30.43 412 ARG A CA 1
ATOM 3192 C C . ARG A 1 402 ? 25.220 6.529 -78.335 1.00 33.05 412 ARG A C 1
ATOM 3193 O O . ARG A 1 402 ? 24.410 7.233 -77.764 1.00 34.84 412 ARG A O 1
ATOM 3208 N N . ASP A 1 403 ? 25.221 6.357 -79.673 1.00 29.54 413 ASP A N 1
ATOM 3209 C CA . ASP A 1 403 ? 24.198 7.004 -80.495 1.00 31.22 413 ASP A CA 1
ATOM 3210 C C . ASP A 1 403 ? 23.176 5.980 -81.016 1.00 31.65 413 ASP A C 1
ATOM 3211 O O . ASP A 1 403 ? 22.456 6.308 -81.946 1.00 33.47 413 ASP A O 1
ATOM 3216 N N . MET A 1 404 ? 23.179 4.751 -80.495 1.00 27.68 414 MET A N 1
ATOM 3217 C CA . MET A 1 404 ? 22.210 3.697 -80.925 1.00 33.20 414 MET A CA 1
ATOM 3218 C C . MET A 1 404 ? 20.836 3.797 -80.282 1.00 29.74 414 MET A C 1
ATOM 3219 O O . MET A 1 404 ? 19.916 3.159 -80.697 1.00 36.08 414 MET A O 1
ATOM 3224 N N . GLY A 1 405 ? 20.667 4.584 -79.252 1.00 29.15 415 GLY A N 1
ATOM 3225 C CA . GLY A 1 405 ? 19.326 4.722 -78.743 1.00 31.92 415 GLY A CA 1
ATOM 3226 C C . GLY A 1 405 ? 18.966 3.580 -77.763 1.00 33.60 415 GLY A C 1
ATOM 3227 O O . GLY A 1 405 ? 19.854 3.006 -77.155 1.00 30.43 415 GLY A O 1
ATOM 3228 N N . PRO A 1 406 ? 17.676 3.304 -77.580 1.00 34.36 416 PRO A N 1
ATOM 3229 C CA . PRO A 1 406 ? 17.328 2.365 -76.553 1.00 37.76 416 PRO A CA 1
ATOM 3230 C C . PRO A 1 406 ? 17.657 0.956 -76.958 1.00 38.28 416 PRO A C 1
ATOM 3231 O O . PRO A 1 406 ? 17.766 0.612 -78.161 1.00 30.73 416 PRO A O 1
ATOM 3235 N N . LYS A 1 407 ? 17.686 0.096 -75.950 1.00 32.89 417 LYS A N 1
ATOM 3236 C CA . LYS A 1 407 ? 18.182 -1.240 -76.165 1.00 34.15 417 LYS A CA 1
ATOM 3237 C C . LYS A 1 407 ? 17.254 -2.009 -77.066 1.00 30.32 417 LYS A C 1
ATOM 3238 O O . LYS A 1 407 ? 17.678 -2.884 -77.789 1.00 29.33 417 LYS A O 1
ATOM 3244 N N . ALA A 1 408 ? 15.993 -1.630 -77.085 1.00 29.39 418 ALA A N 1
ATOM 3245 C CA . ALA A 1 408 ? 15.066 -2.147 -78.052 1.00 30.98 418 ALA A CA 1
ATOM 3246 C C . ALA A 1 408 ? 15.608 -2.117 -79.514 1.00 33.63 418 ALA A C 1
ATOM 3247 O O . ALA A 1 408 ? 15.231 -2.922 -80.315 1.00 29.36 418 ALA A O 1
ATOM 3249 N N . ARG A 1 409 ? 16.500 -1.195 -79.872 1.00 36.98 419 ARG A N 1
ATOM 3250 C CA . ARG A 1 409 ? 17.087 -1.173 -81.255 1.00 31.60 419 ARG A CA 1
ATOM 3251 C C . ARG A 1 409 ? 18.258 -2.096 -81.440 1.00 33.16 419 ARG A C 1
ATOM 3252 O O . ARG A 1 409 ? 18.665 -2.322 -82.566 1.00 33.83 419 ARG A O 1
ATOM 3260 N N . TYR A 1 410 ? 18.828 -2.634 -80.358 1.00 29.28 420 TYR A N 1
ATOM 3261 C CA . TYR A 1 410 ? 20.032 -3.448 -80.464 1.00 29.71 420 TYR A CA 1
ATOM 3262 C C . TYR A 1 410 ? 19.731 -4.832 -80.985 1.00 33.33 420 TYR A C 1
ATOM 3263 O O . TYR A 1 410 ? 18.830 -5.436 -80.520 1.00 34.26 420 TYR A O 1
ATOM 3272 N N . ILE A 1 411 ? 20.562 -5.413 -81.839 1.00 33.17 421 ILE A N 1
ATOM 3273 C CA . ILE A 1 411 ? 20.302 -6.736 -82.318 1.00 31.05 421 ILE A CA 1
ATOM 3274 C C . ILE A 1 411 ? 21.572 -7.532 -82.264 1.00 33.35 421 ILE A C 1
ATOM 3275 O O . ILE A 1 411 ? 22.673 -7.031 -82.597 1.00 31.81 421 ILE A O 1
ATOM 3280 N N . GLY A 1 412 ? 21.434 -8.830 -81.993 1.00 28.94 422 GLY A N 1
ATOM 3281 C CA . GLY A 1 412 ? 22.506 -9.752 -82.270 1.00 28.46 422 GLY A CA 1
ATOM 3282 C C . GLY A 1 412 ? 22.870 -10.554 -81.015 1.00 32.76 422 GLY A C 1
ATOM 3283 O O . GLY A 1 412 ? 22.382 -10.270 -79.946 1.00 30.33 422 GLY A O 1
ATOM 3284 N N . PRO A 1 413 ? 23.750 -11.530 -81.159 1.00 33.80 423 PRO A N 1
ATOM 3285 C CA . PRO A 1 413 ? 24.031 -12.423 -80.069 1.00 40.73 423 PRO A CA 1
ATOM 3286 C C . PRO A 1 413 ? 24.958 -11.876 -79.001 1.00 41.36 423 PRO A C 1
ATOM 3287 O O . PRO A 1 413 ? 25.043 -12.501 -77.969 1.00 36.99 423 PRO A O 1
ATOM 3291 N N . ASP A 1 414 ? 25.649 -10.761 -79.209 1.00 36.84 424 ASP A N 1
ATOM 3292 C CA . ASP A 1 414 ? 26.620 -10.264 -78.208 1.00 34.23 424 ASP A CA 1
ATOM 3293 C C . ASP A 1 414 ? 26.157 -8.996 -77.550 1.00 33.88 424 ASP A C 1
ATOM 3294 O O . ASP A 1 414 ? 26.937 -8.218 -76.939 1.00 36.35 424 ASP A O 1
ATOM 3299 N N . VAL A 1 415 ? 24.853 -8.770 -77.607 1.00 32.57 425 VAL A N 1
ATOM 3300 C CA . VAL A 1 415 ? 24.294 -7.640 -76.912 1.00 30.99 425 VAL A CA 1
ATOM 3301 C C . VAL A 1 415 ? 24.447 -7.901 -75.402 1.00 35.48 425 VAL A C 1
ATOM 3302 O O . VAL A 1 415 ? 24.035 -8.929 -74.948 1.00 36.49 425 VAL A O 1
ATOM 3306 N N . PRO A 1 416 ? 25.042 -6.980 -74.620 1.00 33.90 426 PRO A N 1
ATOM 3307 C CA . PRO A 1 416 ? 25.059 -7.185 -73.181 1.00 40.10 426 PRO A CA 1
ATOM 3308 C C . PRO A 1 416 ? 23.685 -7.128 -72.578 1.00 42.87 426 PRO A C 1
ATOM 3309 O O . PRO A 1 416 ? 22.899 -6.216 -72.908 1.00 41.51 426 PRO A O 1
ATOM 3313 N N . GLN A 1 417 ? 23.441 -8.020 -71.630 1.00 41.55 427 GLN A N 1
ATOM 3314 C CA . GLN A 1 417 ? 22.136 -8.107 -70.941 1.00 45.67 427 GLN A CA 1
ATOM 3315 C C . GLN A 1 417 ? 22.047 -6.979 -69.871 1.00 38.07 427 GLN A C 1
ATOM 3316 O O . GLN A 1 417 ? 20.981 -6.513 -69.534 1.00 40.02 427 GLN A O 1
ATOM 3322 N N . GLU A 1 418 ? 23.167 -6.493 -69.368 1.00 38.01 428 GLU A N 1
ATOM 3323 C CA . GLU A 1 418 ? 23.150 -5.334 -68.444 1.00 42.67 428 GLU A CA 1
ATOM 3324 C C . GLU A 1 418 ? 22.454 -4.137 -69.109 1.00 42.63 428 GLU A C 1
ATOM 3325 O O . GLU A 1 418 ? 22.579 -3.931 -70.325 1.00 39.28 428 GLU A O 1
ATOM 3331 N N . ASP A 1 419 ? 21.706 -3.372 -68.321 1.00 44.35 429 ASP A N 1
ATOM 3332 C CA . ASP A 1 419 ? 21.200 -2.098 -68.739 1.00 42.74 429 ASP A CA 1
ATOM 3333 C C . ASP A 1 419 ? 22.179 -1.065 -68.235 1.00 43.12 429 ASP A C 1
ATOM 3334 O O . ASP A 1 419 ? 22.299 -0.868 -67.013 1.00 42.03 429 ASP A O 1
ATOM 3339 N N . LEU A 1 420 ? 22.875 -0.406 -69.164 1.00 38.51 430 LEU A N 1
ATOM 3340 C CA . LEU A 1 420 ? 23.795 0.664 -68.815 1.00 37.61 430 LEU A CA 1
ATOM 3341 C C . LEU A 1 420 ? 23.024 1.961 -68.813 1.00 36.92 430 LEU A C 1
ATOM 3342 O O . LEU A 1 420 ? 22.107 2.150 -69.605 1.00 33.52 430 LEU A O 1
ATOM 3347 N N . ILE A 1 421 ? 23.409 2.869 -67.935 1.00 35.75 431 ILE A N 1
ATOM 3348 C CA . ILE A 1 421 ? 22.587 3.999 -67.638 1.00 35.72 431 ILE A CA 1
ATOM 3349 C C . ILE A 1 421 ? 22.483 4.924 -68.839 1.00 36.16 431 ILE A C 1
ATOM 3350 O O . ILE A 1 421 ? 21.473 5.621 -69.008 1.00 31.76 431 ILE A O 1
ATOM 3355 N N . TRP A 1 422 ? 23.528 4.912 -69.664 1.00 36.45 432 TRP A N 1
ATOM 3356 C CA . TRP A 1 422 ? 23.586 5.784 -70.829 1.00 36.62 432 TRP A CA 1
ATOM 3357 C C . TRP A 1 422 ? 22.689 5.271 -71.970 1.00 37.00 432 TRP A C 1
ATOM 3358 O O . TRP A 1 422 ? 22.510 5.945 -72.978 1.00 33.56 432 TRP A O 1
ATOM 3369 N N . GLN A 1 423 ? 22.088 4.086 -71.805 1.00 33.95 433 GLN A N 1
ATOM 3370 C CA . GLN A 1 423 ? 21.062 3.634 -72.729 1.00 32.96 433 GLN A CA 1
ATOM 3371 C C . GLN A 1 423 ? 19.675 4.146 -72.378 1.00 30.86 433 GLN A C 1
ATOM 3372 O O . GLN A 1 423 ? 18.687 3.796 -73.032 1.00 33.08 433 GLN A O 1
ATOM 3378 N N . ASP A 1 424 ? 19.603 4.983 -71.355 1.00 31.28 434 ASP A N 1
ATOM 3379 C CA . ASP A 1 424 ? 18.346 5.523 -70.839 1.00 31.33 434 ASP A CA 1
ATOM 3380 C C . ASP A 1 424 ? 17.244 4.417 -70.757 1.00 31.13 434 ASP A C 1
ATOM 3381 O O . ASP A 1 424 ? 16.194 4.506 -71.422 1.00 31.88 434 ASP A O 1
ATOM 3386 N N . PRO A 1 425 ? 17.467 3.387 -69.915 1.00 32.44 435 PRO A N 1
ATOM 3387 C CA . PRO A 1 425 ? 16.590 2.229 -69.903 1.00 32.44 435 PRO A CA 1
ATOM 3388 C C . PRO A 1 425 ? 15.147 2.565 -69.500 1.00 30.70 435 PRO A C 1
ATOM 3389 O O . PRO A 1 425 ? 14.910 3.450 -68.699 1.00 33.72 435 PRO A O 1
ATOM 3393 N N . ILE A 1 426 ? 14.226 1.872 -70.108 1.00 34.92 436 ILE A N 1
ATOM 3394 C CA . ILE A 1 426 ? 12.842 1.973 -69.841 1.00 36.39 436 ILE A CA 1
ATOM 3395 C C . ILE A 1 426 ? 12.255 0.562 -69.864 1.00 38.79 436 ILE A C 1
ATOM 3396 O O . ILE A 1 426 ? 12.468 -0.159 -70.788 1.00 31.51 436 ILE A O 1
ATOM 3401 N N . PRO A 1 427 ? 11.448 0.183 -68.859 1.00 42.78 437 PRO A N 1
ATOM 3402 C CA . PRO A 1 427 ? 10.808 -1.159 -68.918 1.00 42.27 437 PRO A CA 1
ATOM 3403 C C . PRO A 1 427 ? 9.633 -1.209 -69.912 1.00 44.45 437 PRO A C 1
ATOM 3404 O O . PRO A 1 427 ? 9.154 -0.155 -70.354 1.00 49.91 437 PRO A O 1
ATOM 3408 N N . ALA A 1 428 ? 9.196 -2.417 -70.268 1.00 41.16 438 ALA A N 1
ATOM 3409 C CA . ALA A 1 428 ? 8.003 -2.630 -71.068 1.00 44.99 438 ALA A CA 1
ATOM 3410 C C . ALA A 1 428 ? 6.814 -2.213 -70.199 1.00 50.42 438 ALA A C 1
ATOM 3411 O O . ALA A 1 428 ? 6.842 -2.341 -68.981 1.00 48.14 438 ALA A O 1
ATOM 3413 N N . GLY A 1 429 ? 5.829 -1.607 -70.831 1.00 50.36 439 GLY A N 1
ATOM 3414 C CA . GLY A 1 429 ? 4.643 -1.138 -70.136 1.00 50.23 439 GLY A CA 1
ATOM 3415 C C . GLY A 1 429 ? 3.552 -2.143 -70.381 1.00 48.46 439 GLY A C 1
ATOM 3416 O O . GLY A 1 429 ? 3.538 -2.830 -71.414 1.00 49.90 439 GLY A O 1
ATOM 3417 N N . ASN A 1 430 ? 2.637 -2.248 -69.432 1.00 54.54 440 ASN A N 1
ATOM 3418 C CA . ASN A 1 430 ? 1.504 -3.151 -69.620 1.00 55.49 440 ASN A CA 1
ATOM 3419 C C . ASN A 1 430 ? 0.685 -2.719 -70.860 1.00 51.79 440 ASN A C 1
ATOM 3420 O O . ASN A 1 430 ? 0.336 -1.551 -71.024 1.00 48.86 440 ASN A O 1
ATOM 3425 N N . ARG A 1 431 ? 0.415 -3.666 -71.741 1.00 51.68 441 ARG A N 1
ATOM 3426 C CA . ARG A 1 431 ? -0.422 -3.405 -72.901 1.00 58.34 441 ARG A CA 1
ATOM 3427 C C . ARG A 1 431 ? -1.864 -3.916 -72.776 1.00 63.22 441 ARG A C 1
ATOM 3428 O O . ARG A 1 431 ? -2.603 -3.845 -73.735 1.00 58.49 441 ARG A O 1
ATOM 3436 N N . ASN A 1 432 ? -2.253 -4.456 -71.625 1.00 70.48 442 ASN A N 1
ATOM 3437 C CA . ASN A 1 432 ? -3.531 -5.178 -71.488 1.00 71.74 442 ASN A CA 1
ATOM 3438 C C . ASN A 1 432 ? -4.370 -4.371 -70.559 1.00 68.72 442 ASN A C 1
ATOM 3439 O O . ASN A 1 432 ? -4.381 -4.604 -69.345 1.00 74.75 442 ASN A O 1
ATOM 3444 N N . TYR A 1 433 ? -4.983 -3.349 -71.129 1.00 58.78 443 TYR A N 1
ATOM 3445 C CA . TYR A 1 433 ? -5.817 -2.450 -70.386 1.00 51.49 443 TYR A CA 1
ATOM 3446 C C . TYR A 1 433 ? -6.832 -1.923 -71.378 1.00 55.21 443 TYR A C 1
ATOM 3447 O O . TYR A 1 433 ? -6.671 -2.133 -72.589 1.00 54.26 443 TYR A O 1
ATOM 3456 N N . ASP A 1 434 ? -7.895 -1.307 -70.870 1.00 56.99 444 ASP A N 1
ATOM 3457 C CA . ASP A 1 434 ? -8.952 -0.779 -71.741 1.00 58.17 444 ASP A CA 1
ATOM 3458 C C . ASP A 1 434 ? -8.657 0.684 -72.059 1.00 49.46 444 ASP A C 1
ATOM 3459 O O . ASP A 1 434 ? -8.791 1.574 -71.194 1.00 49.63 444 ASP A O 1
ATOM 3464 N N . VAL A 1 435 ? -8.308 0.928 -73.316 1.00 47.68 445 VAL A N 1
ATOM 3465 C CA . VAL A 1 435 ? -7.878 2.274 -73.705 1.00 50.32 445 VAL A CA 1
ATOM 3466 C C . VAL A 1 435 ? -8.993 3.309 -73.477 1.00 45.35 445 VAL A C 1
ATOM 3467 O O . VAL A 1 435 ? -8.825 4.355 -72.808 1.00 50.68 445 VAL A O 1
ATOM 3471 N N . GLN A 1 436 ? -10.156 2.973 -74.024 1.00 49.60 446 GLN A N 1
ATOM 3472 C CA . GLN A 1 436 ? -11.363 3.776 -73.885 1.00 49.06 446 GLN A CA 1
ATOM 3473 C C . GLN A 1 436 ? -11.680 4.172 -72.427 1.00 48.95 446 GLN A C 1
ATOM 3474 O O . GLN A 1 436 ? -11.997 5.356 -72.100 1.00 49.19 446 GLN A O 1
ATOM 3480 N N . ALA A 1 437 ? -11.505 3.217 -71.536 1.00 44.09 447 ALA A N 1
ATOM 3481 C CA . ALA A 1 437 ? -11.752 3.481 -70.139 1.00 54.12 447 ALA A CA 1
ATOM 3482 C C . ALA A 1 437 ? -10.830 4.612 -69.680 1.00 51.24 447 ALA A C 1
ATOM 3483 O O . ALA A 1 437 ? -11.266 5.597 -69.018 1.00 47.31 447 ALA A O 1
ATOM 3485 N N . VAL A 1 438 ? -9.555 4.482 -70.066 1.00 50.00 448 VAL A N 1
ATOM 3486 C CA . VAL A 1 438 ? -8.567 5.524 -69.729 1.00 50.28 448 VAL A CA 1
ATOM 3487 C C . VAL A 1 438 ? -8.980 6.868 -70.336 1.00 41.58 448 VAL A C 1
ATOM 3488 O O . VAL A 1 438 ? -9.027 7.906 -69.633 1.00 48.27 448 VAL A O 1
ATOM 3492 N N . LYS A 1 439 ? -9.314 6.855 -71.632 1.00 43.71 449 LYS A N 1
ATOM 3493 C CA . LYS A 1 439 ? -9.829 8.096 -72.292 1.00 44.52 449 LYS A CA 1
ATOM 3494 C C . LYS A 1 439 ? -11.022 8.752 -71.542 1.00 47.81 449 LYS A C 1
ATOM 3495 O O . LYS A 1 439 ? -11.043 9.999 -71.255 1.00 43.57 449 LYS A O 1
ATOM 3501 N N . ASP A 1 440 ? -12.001 7.905 -71.181 1.00 51.64 450 ASP A N 1
ATOM 3502 C CA . ASP A 1 440 ? -13.195 8.396 -70.417 1.00 52.24 450 ASP A CA 1
ATOM 3503 C C . ASP A 1 440 ? -12.778 9.049 -69.109 1.00 45.67 450 ASP A C 1
ATOM 3504 O O . ASP A 1 440 ? -13.230 10.161 -68.749 1.00 44.56 450 ASP A O 1
ATOM 3509 N N . ARG A 1 441 ? -11.831 8.446 -68.407 1.00 50.80 451 ARG A N 1
ATOM 3510 C CA . ARG A 1 441 ? -11.361 9.124 -67.159 1.00 47.99 451 ARG A CA 1
ATOM 3511 C C . ARG A 1 441 ? -10.664 10.413 -67.417 1.00 49.20 451 ARG A C 1
ATOM 3512 O O . ARG A 1 441 ? -10.844 11.414 -66.683 1.00 49.16 451 ARG A O 1
ATOM 3520 N N . ILE A 1 442 ? -9.831 10.413 -68.468 1.00 52.87 452 ILE A N 1
ATOM 3521 C CA . ILE A 1 442 ? -9.174 11.676 -68.857 1.00 47.26 452 ILE A CA 1
ATOM 3522 C C . ILE A 1 442 ? -10.219 12.746 -69.149 1.00 35.76 452 ILE A C 1
ATOM 3523 O O . ILE A 1 442 ? -10.092 13.853 -68.651 1.00 36.87 452 ILE A O 1
ATOM 3528 N N . ALA A 1 443 ? -11.198 12.425 -69.991 1.00 41.19 453 ALA A N 1
ATOM 3529 C CA . ALA A 1 443 ? -12.252 13.406 -70.402 1.00 50.92 453 ALA A CA 1
ATOM 3530 C C . ALA A 1 443 ? -13.089 13.940 -69.238 1.00 51.40 453 ALA A C 1
ATOM 3531 O O . ALA A 1 443 ? -13.499 15.098 -69.202 1.00 50.65 453 ALA A O 1
ATOM 3533 N N . ALA A 1 444 ? -13.313 13.051 -68.279 1.00 58.26 454 ALA A N 1
ATOM 3534 C CA . ALA A 1 444 ? -14.098 13.352 -67.106 1.00 59.32 454 ALA A CA 1
ATOM 3535 C C . ALA A 1 444 ? -13.281 14.115 -66.116 1.00 60.93 454 ALA A C 1
ATOM 3536 O O . ALA A 1 444 ? -13.858 14.640 -65.179 1.00 52.88 454 ALA A O 1
ATOM 3538 N N . SER A 1 445 ? -11.946 14.163 -66.264 1.00 52.94 455 SER A N 1
ATOM 3539 C CA . SER A 1 445 ? -11.145 15.099 -65.415 1.00 46.88 455 SER A CA 1
ATOM 3540 C C . SER A 1 445 ? -11.553 16.491 -65.893 1.00 46.30 455 SER A C 1
ATOM 3541 O O . SER A 1 445 ? -12.233 16.654 -66.938 1.00 54.39 455 SER A O 1
ATOM 3544 N N . GLY A 1 446 ? -11.181 17.499 -65.150 1.00 48.53 456 GLY A N 1
ATOM 3545 C CA . GLY A 1 446 ? -11.463 18.830 -65.635 1.00 50.91 456 GLY A CA 1
ATOM 3546 C C . GLY A 1 446 ? -10.247 19.486 -66.258 1.00 52.15 456 GLY A C 1
ATOM 3547 O O . GLY A 1 446 ? -10.107 20.719 -66.206 1.00 51.78 456 GLY A O 1
ATOM 3548 N N . LEU A 1 447 ? -9.334 18.675 -66.786 1.00 46.51 457 LEU A N 1
ATOM 3549 C CA . LEU A 1 447 ? -8.130 19.234 -67.417 1.00 49.07 457 LEU A CA 1
ATOM 3550 C C . LEU A 1 447 ? -8.518 19.772 -68.774 1.00 43.87 457 LEU A C 1
ATOM 3551 O O . LEU A 1 447 ? -9.208 19.082 -69.552 1.00 46.18 457 LEU A O 1
ATOM 3556 N N . SER A 1 448 ? -8.117 21.002 -69.048 1.00 40.84 458 SER A N 1
ATOM 3557 C CA . SER A 1 448 ? -8.358 21.572 -70.368 1.00 41.17 458 SER A CA 1
ATOM 3558 C C . SER A 1 448 ? -7.575 20.903 -71.554 1.00 41.32 458 SER A C 1
ATOM 3559 O O . SER A 1 448 ? -6.608 20.149 -71.385 1.00 44.93 458 SER A O 1
ATOM 3562 N N . ILE A 1 449 ? -8.051 21.196 -72.762 1.00 43.43 459 ILE A N 1
ATOM 3563 C CA . ILE A 1 449 ? -7.397 20.859 -74.013 1.00 39.18 459 ILE A CA 1
ATOM 3564 C C . ILE A 1 449 ? -5.972 21.374 -74.003 1.00 36.38 459 ILE A C 1
ATOM 3565 O O . ILE A 1 449 ? -5.044 20.640 -74.203 1.00 38.99 459 ILE A O 1
ATOM 3570 N N . SER A 1 450 ? -5.788 22.636 -73.678 1.00 35.34 460 SER A N 1
ATOM 3571 C CA . SER A 1 450 ? -4.465 23.143 -73.636 1.00 39.09 460 SER A CA 1
ATOM 3572 C C . SER A 1 450 ? -3.530 22.422 -72.617 1.00 46.85 460 SER A C 1
ATOM 3573 O O . SER A 1 450 ? -2.362 22.149 -72.921 1.00 42.22 460 SER A O 1
ATOM 3576 N N . GLU A 1 451 ? -4.043 22.020 -71.460 1.00 42.27 461 GLU A N 1
ATOM 3577 C CA . GLU A 1 451 ? -3.213 21.307 -70.495 1.00 40.63 461 GLU A CA 1
ATOM 3578 C C . GLU A 1 451 ? -2.809 19.945 -71.004 1.00 34.35 461 GLU A C 1
ATOM 3579 O O . GLU A 1 451 ? -1.675 19.469 -70.852 1.00 38.63 461 GLU A O 1
ATOM 3585 N N . LEU A 1 452 ? -3.774 19.323 -71.592 1.00 32.10 462 LEU A N 1
ATOM 3586 C CA . LEU A 1 452 ? -3.641 17.977 -72.084 1.00 37.74 462 LEU A CA 1
ATOM 3587 C C . LEU A 1 452 ? -2.623 17.928 -73.249 1.00 39.34 462 LEU A C 1
ATOM 3588 O O . LEU A 1 452 ? -1.709 17.121 -73.245 1.00 34.67 462 LEU A O 1
ATOM 3593 N N . VAL A 1 453 ? -2.790 18.831 -74.210 1.00 35.86 463 VAL A N 1
ATOM 3594 C CA . VAL A 1 453 ? -1.986 18.802 -75.414 1.00 37.17 463 VAL A CA 1
ATOM 3595 C C . VAL A 1 453 ? -0.563 19.249 -75.067 1.00 31.21 463 VAL A C 1
ATOM 3596 O O . VAL A 1 453 ? 0.373 18.603 -75.475 1.00 35.22 463 VAL A O 1
ATOM 3600 N N . SER A 1 454 ? -0.430 20.307 -74.290 1.00 31.43 464 SER A N 1
ATOM 3601 C CA . SER A 1 454 ? 0.877 20.813 -73.958 1.00 37.45 464 SER A CA 1
ATOM 3602 C C . SER A 1 454 ? 1.676 19.809 -73.220 1.00 39.42 464 SER A C 1
ATOM 3603 O O . SER A 1 454 ? 2.864 19.742 -73.410 1.00 33.91 464 SER A O 1
ATOM 3606 N N . THR A 1 455 ? 1.015 19.012 -72.397 1.00 39.86 465 THR A N 1
ATOM 3607 C CA . THR A 1 455 ? 1.743 18.130 -71.542 1.00 38.24 465 THR A CA 1
ATOM 3608 C C . THR A 1 455 ? 2.218 16.976 -72.400 1.00 33.27 465 THR A C 1
ATOM 3609 O O . THR A 1 455 ? 3.328 16.534 -72.222 1.00 33.65 465 THR A O 1
ATOM 3613 N N . ALA A 1 456 ? 1.396 16.450 -73.294 1.00 33.24 466 ALA A N 1
ATOM 3614 C CA . ALA A 1 456 ? 1.842 15.338 -74.136 1.00 30.54 466 ALA A CA 1
ATOM 3615 C C . ALA A 1 456 ? 2.947 15.817 -75.101 1.00 31.12 466 ALA A C 1
ATOM 3616 O O . ALA A 1 456 ? 3.881 15.097 -75.362 1.00 34.05 466 ALA A O 1
ATOM 3618 N N . TRP A 1 457 ? 2.836 17.025 -75.585 1.00 32.05 467 TRP A N 1
ATOM 3619 C CA . TRP A 1 457 ? 3.857 17.606 -76.490 1.00 30.39 467 TRP A CA 1
ATOM 3620 C C . TRP A 1 457 ? 5.127 17.708 -75.765 1.00 28.92 467 TRP A C 1
ATOM 3621 O O . TRP A 1 457 ? 6.144 17.261 -76.235 1.00 29.02 467 TRP A O 1
ATOM 3632 N N . ASP A 1 458 ? 5.076 18.228 -74.548 1.00 31.82 468 ASP A N 1
ATOM 3633 C CA . ASP A 1 458 ? 6.318 18.439 -73.790 1.00 29.50 468 ASP A CA 1
ATOM 3634 C C . ASP A 1 458 ? 6.977 17.079 -73.428 1.00 33.21 468 ASP A C 1
ATOM 3635 O O . ASP A 1 458 ? 8.225 16.962 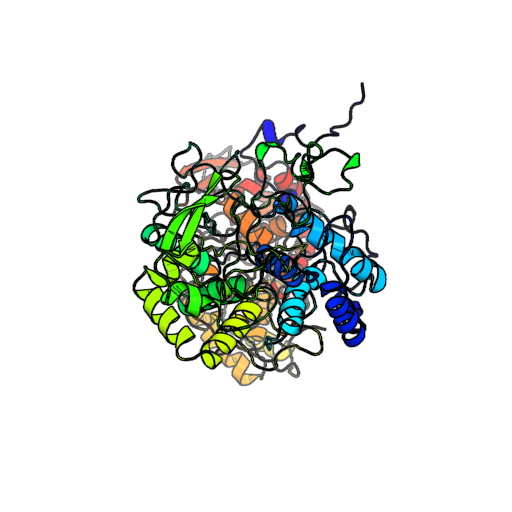-73.307 1.00 33.01 468 ASP A O 1
ATOM 3640 N N . SER A 1 459 ? 6.172 16.028 -73.316 1.00 31.21 469 SER A N 1
ATOM 3641 C CA . SER A 1 459 ? 6.749 14.767 -72.972 1.00 32.92 469 SER A CA 1
ATOM 3642 C C . SER A 1 459 ? 7.495 14.184 -74.168 1.00 33.51 469 SER A C 1
ATOM 3643 O O . SER A 1 459 ? 8.511 13.524 -73.985 1.00 34.11 469 SER A O 1
ATOM 3646 N N . ALA A 1 460 ? 6.939 14.360 -75.368 1.00 33.06 470 ALA A N 1
ATOM 3647 C CA . ALA A 1 460 ? 7.498 13.753 -76.587 1.00 30.76 470 ALA A CA 1
ATOM 3648 C C . ALA A 1 460 ? 8.610 14.619 -77.209 1.00 26.22 470 ALA A C 1
ATOM 3649 O O . ALA A 1 460 ? 9.492 14.083 -77.898 1.00 29.55 470 ALA A O 1
ATOM 3651 N N . ARG A 1 461 ? 8.579 15.922 -76.997 1.00 29.53 471 ARG A N 1
ATOM 3652 C CA . ARG A 1 461 ? 9.382 16.852 -77.816 1.00 33.65 471 ARG A CA 1
ATOM 3653 C C . ARG A 1 461 ? 10.882 16.767 -77.621 1.00 34.21 471 ARG A C 1
ATOM 3654 O O . ARG A 1 461 ? 11.666 17.460 -78.319 1.00 32.35 471 ARG A O 1
ATOM 3662 N N . THR A 1 462 ? 11.289 15.979 -76.643 1.00 32.59 472 THR A N 1
ATOM 3663 C CA . THR A 1 462 ? 12.689 15.854 -76.302 1.00 27.48 472 THR A CA 1
ATOM 3664 C C . THR A 1 462 ? 13.343 14.840 -77.187 1.00 30.14 472 THR A C 1
ATOM 3665 O O . THR A 1 462 ? 14.581 14.675 -77.149 1.00 27.11 472 THR A O 1
ATOM 3669 N N . TYR A 1 463 ? 12.556 14.111 -77.962 1.00 26.48 473 TYR A N 1
ATOM 3670 C CA . TYR A 1 463 ? 13.159 13.123 -78.833 1.00 27.91 473 TYR A CA 1
ATOM 3671 C C . TYR A 1 463 ? 14.148 13.732 -79.872 1.00 25.67 473 TYR A C 1
ATOM 3672 O O . TYR A 1 463 ? 13.846 14.746 -80.475 1.00 26.29 473 TYR A O 1
ATOM 3681 N N . ARG A 1 464 ? 15.270 13.068 -80.099 1.00 24.81 474 ARG A N 1
ATOM 3682 C CA . ARG A 1 464 ? 16.162 13.522 -81.153 1.00 27.66 474 ARG A CA 1
ATOM 3683 C C . ARG A 1 464 ? 16.661 12.340 -81.926 1.00 27.31 474 ARG A C 1
ATOM 3684 O O . ARG A 1 464 ? 17.150 11.359 -81.332 1.00 28.06 474 ARG A O 1
ATOM 3692 N N . ASN A 1 465 ? 16.476 12.381 -83.259 1.00 27.16 475 ASN A N 1
ATOM 3693 C CA A ASN A 1 465 ? 16.837 11.229 -84.060 0.50 26.64 475 ASN A CA 1
ATOM 3694 C CA B ASN A 1 465 ? 16.838 11.283 -84.122 0.50 25.50 475 ASN A CA 1
ATOM 3695 C C . ASN A 1 465 ? 18.346 11.084 -84.269 1.00 27.81 475 ASN A C 1
ATOM 3696 O O . ASN A 1 465 ? 18.818 10.025 -84.696 1.00 27.02 475 ASN A O 1
ATOM 3705 N N . SER A 1 466 ? 19.115 12.100 -83.890 1.00 26.29 476 SER A N 1
ATOM 3706 C CA . SER A 1 466 ? 20.562 12.064 -84.035 1.00 27.72 476 SER A CA 1
ATOM 3707 C C . SER A 1 466 ? 21.202 10.969 -83.212 1.00 26.75 476 SER A C 1
ATOM 3708 O O . SER A 1 466 ? 22.115 10.316 -83.688 1.00 28.04 476 SER A O 1
ATOM 3711 N N . ASP A 1 467 ? 20.736 10.810 -81.976 1.00 31.63 477 ASP A N 1
ATOM 3712 C CA . ASP A 1 467 ? 21.147 9.686 -81.109 1.00 31.67 477 ASP A CA 1
ATOM 3713 C C . ASP A 1 467 ? 20.021 8.900 -80.461 1.00 34.40 477 ASP A C 1
ATOM 3714 O O . ASP A 1 467 ? 20.256 8.014 -79.622 1.00 30.19 477 ASP A O 1
ATOM 3719 N N . LYS A 1 468 ? 18.806 9.178 -80.884 1.00 31.37 478 LYS A N 1
ATOM 3720 C CA . LYS A 1 468 ? 17.664 8.411 -80.457 1.00 30.22 478 LYS A CA 1
ATOM 3721 C C . LYS A 1 468 ? 17.451 8.451 -78.973 1.00 33.32 478 LYS A C 1
ATOM 3722 O O . LYS A 1 468 ? 16.944 7.497 -78.411 1.00 32.27 478 LYS A O 1
ATOM 3728 N N . ARG A 1 469 ? 17.751 9.604 -78.370 1.00 31.51 479 ARG A N 1
ATOM 3729 C CA . ARG A 1 469 ? 17.449 9.875 -76.960 1.00 28.98 479 ARG A CA 1
ATOM 3730 C C . ARG A 1 469 ? 16.192 10.711 -76.864 1.00 32.46 479 ARG A C 1
ATOM 3731 O O . ARG A 1 469 ? 15.872 11.431 -77.805 1.00 31.49 479 ARG A O 1
ATOM 3739 N N . GLY A 1 470 ? 15.483 10.591 -75.732 1.00 30.67 480 GLY A N 1
ATOM 3740 C CA . GLY A 1 470 ? 14.329 11.368 -75.426 1.00 27.14 480 GLY A CA 1
ATOM 3741 C C . GLY A 1 470 ? 13.056 10.732 -75.990 1.00 27.31 480 GLY A C 1
ATOM 3742 O O . GLY A 1 470 ? 13.032 9.645 -76.560 1.00 31.93 480 GLY A O 1
ATOM 3743 N N . GLY A 1 471 ? 12.003 11.489 -75.849 1.00 31.21 481 GLY A N 1
ATOM 3744 C CA . GLY A 1 471 ? 10.703 11.063 -76.292 1.00 35.14 481 GLY A CA 1
ATOM 3745 C C . GLY A 1 471 ? 9.820 10.734 -75.084 1.00 35.20 481 GLY A C 1
ATOM 3746 O O . GLY A 1 471 ? 10.219 10.865 -73.879 1.00 32.32 481 GLY A O 1
ATOM 3747 N N . ALA A 1 472 ? 8.607 10.332 -75.436 1.00 36.29 482 ALA A N 1
ATOM 3748 C CA . ALA A 1 472 ? 7.525 10.152 -74.459 1.00 35.62 482 ALA A CA 1
ATOM 3749 C C . ALA A 1 472 ? 7.615 8.814 -73.697 1.00 35.94 482 ALA A C 1
ATOM 3750 O O . ALA A 1 472 ? 7.137 8.713 -72.567 1.00 37.50 482 ALA A O 1
ATOM 3752 N N . ASN A 1 473 ? 8.232 7.811 -74.312 1.00 34.83 483 ASN A N 1
ATOM 3753 C CA . ASN A 1 473 ? 8.444 6.558 -73.644 1.00 34.31 483 ASN A CA 1
ATOM 3754 C C . ASN A 1 473 ? 9.285 6.797 -72.432 1.00 36.20 483 ASN A C 1
ATOM 3755 O O . ASN A 1 473 ? 10.218 7.583 -72.467 1.00 39.54 483 ASN A O 1
ATOM 3760 N N . GLY A 1 474 ? 8.834 6.264 -71.303 1.00 35.01 484 GLY A N 1
ATOM 3761 C CA . GLY A 1 474 ? 9.537 6.400 -70.031 1.00 32.59 484 GLY A CA 1
ATOM 3762 C C . GLY A 1 474 ? 8.959 7.407 -69.086 1.00 39.80 484 GLY A C 1
ATOM 3763 O O . GLY A 1 474 ? 9.292 7.413 -67.858 1.00 36.92 484 GLY A O 1
ATOM 3764 N N . ALA A 1 475 ? 8.170 8.338 -69.609 1.00 38.14 485 ALA A N 1
ATOM 3765 C CA . ALA A 1 475 ? 7.626 9.419 -68.738 1.00 40.64 485 ALA A CA 1
ATOM 3766 C C . ALA A 1 475 ? 8.664 10.072 -67.850 1.00 38.89 485 ALA A C 1
ATOM 3767 O O . ALA A 1 475 ? 8.377 10.458 -66.727 1.00 38.27 485 ALA A O 1
ATOM 3769 N N . ARG A 1 476 ? 9.842 10.291 -68.390 1.00 35.09 486 ARG A N 1
ATOM 3770 C CA . ARG A 1 476 ? 10.868 10.969 -67.668 1.00 33.26 486 ARG A CA 1
ATOM 3771 C C . ARG A 1 476 ? 10.510 12.384 -67.448 1.00 34.40 486 ARG A C 1
ATOM 3772 O O . ARG A 1 476 ? 11.138 13.081 -66.641 1.00 33.71 486 ARG A O 1
ATOM 3780 N N . ILE A 1 477 ? 9.476 12.851 -68.104 1.00 31.87 487 ILE A N 1
ATOM 3781 C CA . ILE A 1 477 ? 9.022 14.233 -67.784 1.00 36.14 487 ILE A CA 1
ATOM 3782 C C . ILE A 1 477 ? 8.585 14.404 -66.290 1.00 37.65 487 ILE A C 1
ATOM 3783 O O . ILE A 1 477 ? 8.705 15.510 -65.706 1.00 39.08 487 ILE A O 1
ATOM 3788 N N . ARG A 1 478 ? 8.096 13.307 -65.693 1.00 36.10 488 ARG A N 1
ATOM 3789 C CA . ARG A 1 478 ? 7.642 13.335 -64.293 1.00 41.81 488 ARG A CA 1
ATOM 3790 C C . ARG A 1 478 ? 8.807 13.308 -63.303 1.00 43.81 488 ARG A C 1
ATOM 3791 O O . ARG A 1 478 ? 8.586 13.574 -62.133 1.00 45.91 488 ARG A O 1
ATOM 3799 N N . LEU A 1 479 ? 10.035 13.053 -63.789 1.00 41.48 489 LEU A N 1
ATOM 3800 C CA . LEU A 1 479 ? 11.222 12.926 -62.926 1.00 41.29 489 LEU A CA 1
ATOM 3801 C C . LEU A 1 479 ? 12.134 14.106 -63.037 1.00 45.74 489 LEU A C 1
ATOM 3802 O O . LEU A 1 479 ? 11.980 14.953 -63.952 1.00 43.17 489 LEU A O 1
ATOM 3807 N N . ALA A 1 480 ? 13.115 14.153 -62.127 1.00 40.42 490 ALA A N 1
ATOM 3808 C CA . ALA A 1 480 ? 14.198 15.136 -62.227 1.00 42.25 490 ALA A CA 1
ATOM 3809 C C . ALA A 1 480 ? 15.008 14.696 -63.418 1.00 41.48 490 ALA A C 1
ATOM 3810 O O . ALA A 1 480 ? 15.015 13.480 -63.748 1.00 42.71 490 ALA A O 1
ATOM 3812 N N . PRO A 1 481 ? 15.628 15.656 -64.122 1.00 41.19 491 PRO A N 1
ATOM 3813 C CA . PRO A 1 481 ? 15.501 17.102 -63.960 1.00 40.92 491 PRO A CA 1
ATOM 3814 C C . PRO A 1 481 ? 14.294 17.707 -64.778 1.00 41.11 491 PRO A C 1
ATOM 3815 O O . PRO A 1 481 ? 13.964 18.880 -64.666 1.00 43.44 491 PRO A O 1
ATOM 3819 N N . GLN A 1 482 ? 13.655 16.900 -65.602 1.00 40.12 492 GLN A N 1
ATOM 3820 C CA . GLN A 1 482 ? 12.642 17.408 -66.525 1.00 37.78 492 GLN A CA 1
ATOM 3821 C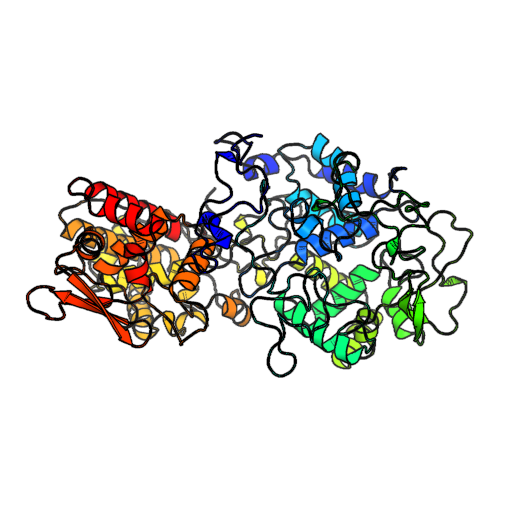 C . GLN A 1 482 ? 11.465 18.082 -65.853 1.00 43.14 492 GLN A C 1
ATOM 3822 O O . GLN A 1 482 ? 10.948 19.108 -66.345 1.00 36.15 492 GLN A O 1
ATOM 3828 N N . LYS A 1 483 ? 11.059 17.560 -64.703 1.00 37.61 493 LYS A N 1
ATOM 3829 C CA . LYS A 1 483 ? 9.858 18.077 -64.074 1.00 35.99 493 LYS A CA 1
ATOM 3830 C C . LYS A 1 483 ? 10.000 19.497 -63.593 1.00 31.03 493 LYS A C 1
ATOM 3831 O O . LYS A 1 483 ? 9.001 20.191 -63.389 1.00 37.43 493 LYS A O 1
ATOM 3837 N N . ASP A 1 484 ? 11.215 19.951 -63.419 1.00 33.79 494 ASP A N 1
ATOM 3838 C CA . ASP A 1 484 ? 11.435 21.311 -63.018 1.00 35.41 494 ASP A CA 1
ATOM 3839 C C . ASP A 1 484 ? 11.978 22.174 -64.157 1.00 38.74 494 ASP A C 1
ATOM 3840 O O . ASP A 1 484 ? 12.355 23.303 -63.931 1.00 38.76 494 ASP A O 1
ATOM 3845 N N . TRP A 1 485 ? 12.026 21.686 -65.375 1.00 35.33 495 TRP A N 1
ATOM 3846 C CA . TRP A 1 485 ? 12.494 22.620 -66.474 1.00 34.43 495 TRP A CA 1
ATOM 3847 C C . TRP A 1 485 ? 11.454 23.712 -66.763 1.00 29.41 495 TRP A C 1
ATOM 3848 O O . TRP A 1 485 ? 10.254 23.451 -66.921 1.00 34.17 495 TRP A O 1
ATOM 3859 N N . GLU A 1 486 ? 11.952 24.939 -66.800 1.00 37.73 496 GLU A N 1
ATOM 3860 C CA . GLU A 1 486 ? 11.174 26.131 -67.033 1.00 36.85 496 GLU A CA 1
ATOM 3861 C C . GLU A 1 486 ? 10.296 25.954 -68.299 1.00 36.57 496 GLU A C 1
ATOM 3862 O O . GLU A 1 486 ? 9.104 26.171 -68.268 1.00 34.03 496 GLU A O 1
ATOM 3868 N N . GLY A 1 487 ? 10.845 25.400 -69.371 1.00 35.81 497 GLY A N 1
ATOM 3869 C CA . GLY A 1 487 ? 10.013 25.232 -70.611 1.00 36.50 497 GLY A CA 1
ATOM 3870 C C . GLY A 1 487 ? 8.854 24.266 -70.422 1.00 35.30 497 GLY A C 1
ATOM 3871 O O . GLY A 1 487 ? 7.801 24.346 -71.082 1.00 33.07 497 GLY A O 1
ATOM 3872 N N . ASN A 1 488 ? 9.028 23.355 -69.477 1.00 34.80 498 ASN A N 1
ATOM 3873 C CA . ASN A 1 488 ? 7.979 22.421 -69.134 1.00 32.49 498 ASN A CA 1
ATOM 3874 C C . ASN A 1 488 ? 6.849 22.958 -68.176 1.00 32.98 498 ASN A C 1
ATOM 3875 O O . ASN A 1 488 ? 5.905 22.220 -67.909 1.00 33.45 498 ASN A O 1
ATOM 3880 N N . GLU A 1 489 ? 6.948 24.210 -67.720 1.00 32.30 499 GLU A N 1
ATOM 3881 C CA . GLU A 1 489 ? 5.885 24.888 -66.918 1.00 37.20 499 GLU A CA 1
ATOM 3882 C C . GLU A 1 489 ? 5.472 24.011 -65.757 1.00 38.11 499 GLU A C 1
ATOM 3883 O O . GLU A 1 489 ? 4.393 23.384 -65.771 1.00 41.05 499 GLU A O 1
ATOM 3889 N N . PRO A 1 490 ? 6.403 23.868 -64.797 1.00 43.51 500 PRO A N 1
ATOM 3890 C CA . PRO A 1 490 ? 6.376 22.870 -63.701 1.00 45.16 500 PRO A CA 1
ATOM 3891 C C . PRO A 1 490 ? 5.064 22.858 -62.871 1.00 42.21 500 PRO A C 1
ATOM 3892 O O . PRO A 1 490 ? 4.536 21.771 -62.597 1.00 43.95 500 PRO A O 1
ATOM 3896 N N . ASP A 1 491 ? 4.482 24.026 -62.613 1.00 43.19 501 ASP A N 1
ATOM 3897 C CA . ASP A 1 491 ? 3.188 24.083 -61.885 1.00 44.37 501 ASP A CA 1
ATOM 3898 C C . ASP A 1 491 ? 2.099 23.421 -62.681 1.00 45.89 501 ASP A C 1
ATOM 3899 O O . ASP A 1 491 ? 1.383 22.520 -62.171 1.00 45.30 501 ASP A O 1
ATOM 3904 N N . ARG A 1 492 ? 1.957 23.823 -63.947 1.00 40.19 502 ARG A N 1
ATOM 3905 C CA . ARG A 1 492 ? 0.904 23.215 -64.800 1.00 37.88 502 ARG A CA 1
ATOM 3906 C C . ARG A 1 492 ? 1.185 21.732 -64.969 1.00 36.90 502 ARG A C 1
ATOM 3907 O O . ARG A 1 492 ? 0.293 20.865 -64.953 1.00 43.01 502 ARG A O 1
ATOM 3915 N N . LEU A 1 493 ? 2.459 21.432 -65.135 1.00 38.86 503 LEU A N 1
ATOM 3916 C CA . LEU A 1 493 ? 2.843 20.054 -65.295 1.00 41.33 503 LEU A CA 1
ATOM 3917 C C . LEU A 1 493 ? 2.525 19.227 -64.018 1.00 37.74 503 LEU A C 1
ATOM 3918 O O . LEU A 1 493 ? 1.982 18.142 -64.123 1.00 35.51 503 LEU A O 1
ATOM 3923 N N . ALA A 1 494 ? 2.894 19.732 -62.852 1.00 40.50 504 ALA A N 1
ATOM 3924 C CA . ALA A 1 494 ? 2.556 19.031 -61.568 1.00 45.73 504 ALA A CA 1
ATOM 3925 C C . ALA A 1 494 ? 1.035 18.846 -61.464 1.00 42.89 504 ALA A C 1
ATOM 3926 O O . ALA A 1 494 ? 0.531 17.755 -61.179 1.00 45.33 504 ALA A O 1
ATOM 3928 N N . LYS A 1 495 ? 0.298 19.891 -61.807 1.00 45.64 505 LYS A N 1
ATOM 3929 C CA . LYS A 1 495 ? -1.148 19.760 -61.804 1.00 46.12 505 LYS A CA 1
ATOM 3930 C C . LYS A 1 495 ? -1.647 18.666 -62.721 1.00 47.86 505 LYS A C 1
ATOM 3931 O O . LYS A 1 495 ? -2.529 17.898 -62.369 1.00 53.28 505 LYS A O 1
ATOM 3937 N N . VAL A 1 496 ? -1.118 18.561 -63.923 1.00 42.17 506 VAL A N 1
ATOM 3938 C CA . VAL A 1 496 ? -1.669 17.541 -64.830 1.00 37.93 506 VAL A CA 1
ATOM 3939 C C . VAL A 1 496 ? -1.207 16.156 -64.371 1.00 37.30 506 VAL A C 1
ATOM 3940 O O . VAL A 1 496 ? -1.903 15.136 -64.510 1.00 40.26 506 VAL A O 1
ATOM 3944 N N . LEU A 1 497 ? 0.037 16.092 -63.892 1.00 38.88 507 LEU A N 1
ATOM 3945 C CA . LEU A 1 497 ? 0.589 14.768 -63.576 1.00 40.59 507 LEU A CA 1
ATOM 3946 C C . LEU A 1 497 ? -0.175 14.116 -62.380 1.00 40.67 507 LEU A C 1
ATOM 3947 O O . LEU A 1 497 ? -0.456 12.894 -62.413 1.00 41.47 507 LEU A O 1
ATOM 3952 N N . ALA A 1 498 ? -0.507 14.950 -61.384 1.00 38.82 508 ALA A N 1
ATOM 3953 C CA . ALA A 1 498 ? -1.323 14.501 -60.219 1.00 46.73 508 ALA A CA 1
ATOM 3954 C C . ALA A 1 498 ? -2.571 13.814 -60.721 1.00 42.65 508 ALA A C 1
ATOM 3955 O O . ALA A 1 498 ? -2.800 12.668 -60.436 1.00 50.52 508 ALA A O 1
ATOM 3957 N N . VAL A 1 499 ? -3.309 14.437 -61.621 1.00 42.55 509 VAL A N 1
ATOM 3958 C CA . VAL A 1 499 ? -4.407 13.716 -62.214 1.00 37.40 509 VAL A CA 1
ATOM 3959 C C . VAL A 1 499 ? -4.002 12.470 -62.920 1.00 44.74 509 VAL A C 1
ATOM 3960 O O . VAL A 1 499 ? -4.682 11.437 -62.812 1.00 46.42 509 VAL A O 1
ATOM 3964 N N . LEU A 1 500 ? -2.974 12.548 -63.782 1.00 40.50 510 LEU A N 1
ATOM 3965 C CA . LEU A 1 500 ? -2.845 11.429 -64.711 1.00 37.42 510 LEU A CA 1
ATOM 3966 C C . LEU A 1 500 ? -2.145 10.273 -64.034 1.00 35.54 510 LEU A C 1
ATOM 3967 O O . LEU A 1 500 ? -2.229 9.137 -64.495 1.00 37.09 510 LEU A O 1
ATOM 3972 N N . GLU A 1 501 ? -1.362 10.580 -63.015 1.00 39.11 511 GLU A N 1
ATOM 3973 C CA . GLU A 1 501 ? -0.817 9.485 -62.210 1.00 48.41 511 GLU A CA 1
ATOM 3974 C C . GLU A 1 501 ? -1.944 8.671 -61.563 1.00 44.18 511 GLU A C 1
ATOM 3975 O O . GLU A 1 501 ? -1.917 7.431 -61.600 1.00 49.12 511 GLU A O 1
ATOM 3981 N N . GLY A 1 502 ? -2.972 9.386 -61.078 1.00 48.11 512 GLY A N 1
ATOM 3982 C CA . GLY A 1 502 ? -4.168 8.760 -60.489 1.00 48.93 512 GLY A CA 1
ATOM 3983 C C . GLY A 1 502 ? -4.805 7.853 -61.497 1.00 51.84 512 GLY A C 1
ATOM 3984 O O . GLY A 1 502 ? -5.035 6.673 -61.243 1.00 55.86 512 GLY A O 1
ATOM 3985 N N . ILE A 1 503 ? -5.008 8.365 -62.702 1.00 51.70 513 ILE A N 1
ATOM 3986 C CA . ILE A 1 503 ? -5.582 7.506 -63.720 1.00 45.93 513 ILE A CA 1
ATOM 3987 C C . ILE A 1 503 ? -4.697 6.298 -64.019 1.00 47.10 513 ILE A C 1
ATOM 3988 O O . ILE A 1 503 ? -5.190 5.199 -64.262 1.00 52.13 513 ILE A O 1
ATOM 3993 N N . ALA A 1 504 ? -3.386 6.487 -64.088 1.00 42.36 514 ALA A N 1
ATOM 3994 C CA . ALA A 1 504 ? -2.570 5.332 -64.434 1.00 45.15 514 ALA A CA 1
ATOM 3995 C C . ALA A 1 504 ? -2.689 4.216 -63.324 1.00 46.11 514 ALA A C 1
ATOM 3996 O O . ALA A 1 504 ? -2.854 3.011 -63.635 1.00 49.03 514 ALA A O 1
ATOM 3998 N N . ALA A 1 505 ? -2.482 4.649 -62.072 1.00 47.76 515 ALA A N 1
ATOM 3999 C CA . ALA A 1 505 ? -2.669 3.807 -60.847 1.00 54.71 515 ALA A CA 1
ATOM 4000 C C . ALA A 1 505 ? -3.968 3.028 -60.962 1.00 53.96 515 ALA A C 1
ATOM 4001 O O . ALA A 1 505 ? -3.977 1.808 -60.909 1.00 53.11 515 ALA A O 1
ATOM 4003 N N . ALA A 1 506 ? -5.048 3.736 -61.262 1.00 56.44 516 ALA A N 1
ATOM 4004 C CA . ALA A 1 506 ? -6.353 3.109 -61.312 1.00 53.00 516 ALA A CA 1
ATOM 4005 C C . ALA A 1 506 ? -6.541 2.118 -62.443 1.00 55.22 516 ALA A C 1
ATOM 4006 O O . ALA A 1 506 ? -7.392 1.279 -62.336 1.00 55.59 516 ALA A O 1
ATOM 4008 N N . THR A 1 507 ? -5.782 2.206 -63.530 1.00 53.49 517 THR A N 1
ATOM 4009 C CA . THR A 1 507 ? -6.098 1.442 -64.744 1.00 46.90 517 THR A CA 1
ATOM 4010 C C . THR A 1 507 ? -5.044 0.411 -65.103 1.00 44.98 517 THR A C 1
ATOM 4011 O O . THR A 1 507 ? -5.298 -0.467 -65.949 1.00 46.96 517 THR A O 1
ATOM 4015 N N . GLY A 1 508 ? -3.857 0.522 -64.502 1.00 45.79 518 GLY A N 1
ATOM 4016 C CA . GLY A 1 508 ? -2.694 -0.281 -64.947 1.00 55.23 518 GLY A CA 1
ATOM 4017 C C . GLY A 1 508 ? -2.059 0.017 -66.349 1.00 54.66 518 GLY A C 1
ATOM 4018 O O . GLY A 1 508 ? -1.357 -0.824 -66.947 1.00 50.84 518 GLY A O 1
ATOM 4019 N N . ALA A 1 509 ? -2.383 1.177 -66.899 1.00 54.99 519 ALA A N 1
ATOM 4020 C CA . ALA A 1 509 ? -1.638 1.775 -68.001 1.00 49.67 519 ALA A CA 1
ATOM 4021 C C . ALA A 1 509 ? -0.544 2.601 -67.337 1.00 42.02 519 ALA A C 1
ATOM 4022 O O . ALA A 1 509 ? -0.808 3.257 -66.336 1.00 39.87 519 ALA A O 1
ATOM 4024 N N . SER A 1 510 ? 0.675 2.577 -67.899 1.00 42.27 520 SER A N 1
ATOM 4025 C CA . SER A 1 510 ? 1.790 3.450 -67.428 1.00 37.45 520 SER A CA 1
ATOM 4026 C C . SER A 1 510 ? 1.475 4.923 -67.452 1.00 36.80 520 SER A C 1
ATOM 4027 O O . SER A 1 510 ? 0.611 5.376 -68.197 1.00 36.64 520 SER A O 1
ATOM 4030 N N . VAL A 1 511 ? 2.158 5.687 -66.622 1.00 35.28 521 VAL A N 1
ATOM 4031 C CA . VAL A 1 511 ? 2.006 7.104 -66.646 1.00 38.16 521 VAL A CA 1
ATOM 4032 C C . VAL A 1 511 ? 2.385 7.604 -68.113 1.00 41.76 521 VAL A C 1
ATOM 4033 O O . VAL A 1 511 ? 1.746 8.489 -68.660 1.00 38.41 521 VAL A O 1
ATOM 4037 N N . ALA A 1 512 ? 3.362 6.958 -68.742 1.00 35.86 522 ALA A N 1
ATOM 4038 C CA . ALA A 1 512 ? 3.809 7.338 -70.115 1.00 37.64 522 ALA A CA 1
ATOM 4039 C C . ALA A 1 512 ? 2.689 7.219 -71.142 1.00 37.59 522 ALA A C 1
ATOM 4040 O O . ALA A 1 512 ? 2.482 8.158 -71.899 1.00 37.38 522 ALA A O 1
ATOM 4042 N N . ASP A 1 513 ? 2.034 6.051 -71.184 1.00 35.42 523 ASP A N 1
ATOM 4043 C CA . ASP A 1 513 ? 0.876 5.772 -72.020 1.00 36.71 523 ASP A CA 1
ATOM 4044 C C . ASP A 1 513 ? -0.258 6.751 -71.720 1.00 39.84 523 ASP A C 1
ATOM 4045 O O . ASP A 1 513 ? -0.960 7.230 -72.628 1.00 43.39 523 ASP A O 1
ATOM 4050 N N . VAL A 1 514 ? -0.413 7.135 -70.471 1.00 39.74 524 VAL A N 1
ATOM 4051 C CA . VAL A 1 514 ? -1.525 7.983 -70.153 1.00 37.93 524 VAL A CA 1
ATOM 4052 C C . VAL A 1 514 ? -1.233 9.418 -70.563 1.00 37.60 524 VAL A C 1
ATOM 4053 O O . VAL A 1 514 ? -2.147 10.158 -70.921 1.00 39.66 524 VAL A O 1
ATOM 4057 N N . ILE A 1 515 ? -0.008 9.874 -70.360 1.00 37.16 525 ILE A N 1
ATOM 4058 C CA . ILE A 1 515 ? 0.332 11.184 -70.858 1.00 39.33 525 ILE A CA 1
ATOM 4059 C C . ILE A 1 515 ? 0.010 11.336 -72.377 1.00 34.91 525 ILE A C 1
ATOM 4060 O O . ILE A 1 515 ? -0.589 12.311 -72.795 1.00 36.60 525 ILE A O 1
ATOM 4065 N N . VAL A 1 516 ? 0.381 10.348 -73.168 1.00 35.23 526 VAL A N 1
ATOM 4066 C CA . VAL A 1 516 ? 0.137 10.416 -74.590 1.00 36.19 526 VAL A CA 1
ATOM 4067 C C . VAL A 1 516 ? -1.345 10.316 -74.896 1.00 44.06 526 VAL A C 1
ATOM 4068 O O . VAL A 1 516 ? -1.873 11.047 -75.753 1.00 38.23 526 VAL A O 1
ATOM 4072 N N . LEU A 1 517 ? -2.024 9.401 -74.207 1.00 41.49 527 LEU A N 1
ATOM 4073 C CA . LEU A 1 517 ? -3.442 9.182 -74.459 1.00 40.96 527 LEU A CA 1
ATOM 4074 C C . LEU A 1 517 ? -4.210 10.440 -74.182 1.00 33.23 527 LEU A C 1
ATOM 4075 O O . LEU A 1 517 ? -5.113 10.826 -74.880 1.00 36.80 527 LEU A O 1
ATOM 4080 N N . ALA A 1 518 ? -3.759 11.144 -73.182 1.00 32.28 528 ALA A N 1
ATOM 4081 C CA . ALA A 1 518 ? -4.381 12.362 -72.797 1.00 35.63 528 ALA A CA 1
ATOM 4082 C C . ALA A 1 518 ? -4.231 13.467 -73.829 1.00 37.92 528 ALA A C 1
ATOM 4083 O O . ALA A 1 518 ? -5.158 14.247 -74.046 1.00 40.08 528 ALA A O 1
ATOM 4085 N N . GLY A 1 519 ? -3.051 13.584 -74.434 1.00 37.22 529 GLY A N 1
ATOM 4086 C CA . GLY A 1 519 ? -2.901 14.544 -75.500 1.00 36.96 529 GLY A CA 1
ATOM 4087 C C . GLY A 1 519 ? -3.829 14.163 -76.648 1.00 34.26 529 GLY A C 1
ATOM 4088 O O . GLY A 1 519 ? -4.439 15.027 -77.216 1.00 36.81 529 GLY A O 1
ATOM 4089 N N . ASN A 1 520 ? -3.935 12.881 -76.972 1.00 32.96 530 ASN A N 1
ATOM 4090 C CA . ASN A 1 520 ? -4.854 12.440 -78.018 1.00 37.95 530 ASN A CA 1
ATOM 4091 C C . ASN A 1 520 ? -6.280 12.860 -77.711 1.00 42.68 530 ASN A C 1
ATOM 4092 O O . ASN A 1 520 ? -7.055 13.320 -78.595 1.00 35.77 530 ASN A O 1
ATOM 4097 N N . VAL A 1 521 ? -6.621 12.767 -76.431 1.00 43.96 531 VAL A N 1
ATOM 4098 C CA . VAL A 1 521 ? -7.958 13.146 -76.035 1.00 43.05 531 VAL A CA 1
ATOM 4099 C C . VAL A 1 521 ? -8.139 14.647 -76.212 1.00 40.02 531 VAL A C 1
ATOM 4100 O O . VAL A 1 521 ? -9.159 15.112 -76.718 1.00 38.09 531 VAL A O 1
ATOM 4104 N N . GLY A 1 522 ? -7.178 15.437 -75.791 1.00 32.90 532 GLY A N 1
ATOM 4105 C CA . GLY A 1 522 ? -7.302 16.893 -76.049 1.00 36.63 532 GLY A CA 1
ATOM 4106 C C . GLY A 1 522 ? -7.434 17.265 -77.564 1.00 38.87 532 GLY A C 1
ATOM 4107 O O . GLY A 1 522 ? -8.257 18.100 -77.983 1.00 37.95 532 GLY A O 1
ATOM 4108 N N . VAL A 1 523 ? -6.710 16.556 -78.405 1.00 36.91 533 VAL A N 1
ATOM 4109 C CA . VAL A 1 523 ? -6.796 16.814 -79.834 1.00 41.16 533 VAL A CA 1
ATOM 4110 C C . VAL A 1 523 ? -8.185 16.430 -80.299 1.00 42.60 533 VAL A C 1
ATOM 4111 O O . VAL A 1 523 ? -8.842 17.170 -81.074 1.00 41.90 533 VAL A O 1
ATOM 4115 N N . GLU A 1 524 ? -8.631 15.269 -79.828 1.00 41.24 534 GLU A N 1
ATOM 4116 C CA . GLU A 1 524 ? -9.945 14.713 -80.211 1.00 42.29 534 GLU A CA 1
ATOM 4117 C C . GLU A 1 524 ? -11.078 15.628 -79.849 1.00 40.47 534 GLU A C 1
ATOM 4118 O O . GLU A 1 524 ? -11.991 15.894 -80.652 1.00 44.40 534 GLU A O 1
ATOM 4124 N N . GLN A 1 525 ? -11.016 16.150 -78.645 1.00 41.23 535 GLN A N 1
ATOM 4125 C CA . GLN A 1 525 ? -11.985 17.114 -78.257 1.00 44.92 535 GLN A CA 1
ATOM 4126 C C . GLN A 1 525 ? -11.941 18.325 -79.139 1.00 52.77 535 GLN A C 1
ATOM 4127 O O . GLN A 1 525 ? -12.996 18.928 -79.380 1.00 45.35 535 GLN A O 1
ATOM 4133 N N . ALA A 1 526 ? -10.724 18.747 -79.546 1.00 43.98 536 ALA A N 1
ATOM 4134 C CA . ALA A 1 526 ? -10.599 20.012 -80.241 1.00 41.47 536 ALA A CA 1
ATOM 4135 C C . ALA A 1 526 ? -11.196 19.842 -81.616 1.00 33.07 536 ALA A C 1
ATOM 4136 O O . ALA A 1 526 ? -11.872 20.702 -82.120 1.00 38.36 536 ALA A O 1
ATOM 4138 N N . ALA A 1 527 ? -10.943 18.711 -82.225 1.00 37.21 537 ALA A N 1
ATOM 4139 C CA . ALA A 1 527 ? -11.557 18.383 -83.479 1.00 39.91 537 ALA A CA 1
ATOM 4140 C C . ALA A 1 527 ? -13.100 18.272 -83.373 1.00 51.04 537 ALA A C 1
ATOM 4141 O O . ALA A 1 527 ? -13.828 18.739 -84.243 1.00 48.46 537 ALA A O 1
ATOM 4143 N N . ARG A 1 528 ? -13.578 17.614 -82.316 1.00 53.94 538 ARG A N 1
ATOM 4144 C CA . ARG A 1 528 ? -15.019 17.459 -82.067 1.00 54.31 538 ARG A CA 1
ATOM 4145 C C . ARG A 1 528 ? -15.651 18.859 -81.996 1.00 50.63 538 ARG A C 1
ATOM 4146 O O . ARG A 1 528 ? -16.684 19.125 -82.622 1.00 44.65 538 ARG A O 1
ATOM 4154 N N . ALA A 1 529 ? -15.025 19.755 -81.246 1.00 45.38 539 ALA A N 1
ATOM 4155 C CA . ALA A 1 529 ? -15.476 21.118 -81.197 1.00 43.86 539 ALA A CA 1
ATOM 4156 C C . ALA A 1 529 ? -15.570 21.806 -82.588 1.00 41.84 539 ALA A C 1
ATOM 4157 O O . ALA A 1 529 ? -16.294 22.762 -82.759 1.00 46.92 539 ALA A O 1
ATOM 4159 N N . ALA A 1 530 ? -14.901 21.290 -83.600 1.00 46.25 540 ALA A N 1
ATOM 4160 C CA . ALA A 1 530 ? -15.036 21.845 -84.960 1.00 45.50 540 ALA A CA 1
ATOM 4161 C C . ALA A 1 530 ? -16.033 21.052 -85.777 1.00 50.01 540 ALA A C 1
ATOM 4162 O O . ALA A 1 530 ? -16.035 21.162 -86.995 1.00 59.44 540 ALA A O 1
ATOM 4164 N N . GLY A 1 531 ? -16.810 20.194 -85.121 1.00 52.54 541 GLY A N 1
ATOM 4165 C CA . GLY A 1 531 ? -17.656 19.182 -85.793 1.00 48.45 541 GLY A CA 1
ATOM 4166 C C . GLY A 1 531 ? -16.912 18.121 -86.569 1.00 53.01 541 GLY A C 1
ATOM 4167 O O . GLY A 1 531 ? -17.369 17.702 -87.617 1.00 58.61 541 GLY A O 1
ATOM 4168 N N . VAL A 1 532 ? -15.746 17.692 -86.094 1.00 54.82 542 VAL A N 1
ATOM 4169 C CA . VAL A 1 532 ? -15.049 16.586 -86.757 1.00 57.11 542 VAL A CA 1
ATOM 4170 C C . VAL A 1 532 ? -14.906 15.499 -85.723 1.00 51.33 542 VAL A C 1
ATOM 4171 O O . VAL A 1 532 ? -14.542 15.797 -84.588 1.00 53.12 542 VAL A O 1
ATOM 4175 N N . GLU A 1 533 ? -15.239 14.263 -86.102 1.00 59.62 543 GLU A N 1
ATOM 4176 C CA . GLU A 1 533 ? -15.125 13.100 -85.188 1.00 63.65 543 GLU A CA 1
ATOM 4177 C C . GLU A 1 533 ? -14.020 12.239 -85.697 1.00 54.16 543 GLU A C 1
ATOM 4178 O O . GLU A 1 533 ? -14.105 11.696 -86.780 1.00 65.60 543 GLU A O 1
ATOM 4184 N N . ILE A 1 534 ? -12.945 12.147 -84.937 1.00 55.27 544 ILE A N 1
ATOM 4185 C CA . ILE A 1 534 ? -11.884 11.209 -85.272 1.00 56.90 544 ILE A CA 1
ATOM 4186 C C . ILE A 1 534 ? -11.370 10.577 -83.979 1.00 49.33 544 ILE A C 1
ATOM 4187 O O . ILE A 1 534 ? -11.557 11.087 -82.873 1.00 43.28 544 ILE A O 1
ATOM 4192 N N . VAL A 1 535 ? -10.779 9.427 -84.139 1.00 48.37 545 VAL A N 1
ATOM 4193 C CA . VAL A 1 535 ? -10.114 8.781 -83.057 1.00 53.53 545 VAL A CA 1
ATOM 4194 C C . VAL A 1 535 ? -8.705 8.699 -83.563 1.00 48.48 545 VAL A C 1
ATOM 4195 O O . VAL A 1 535 ? -8.494 8.240 -84.673 1.00 48.39 545 VAL A O 1
ATOM 4199 N N . LEU A 1 536 ? -7.758 9.104 -82.735 1.00 47.71 546 LEU A N 1
ATOM 4200 C CA . LEU A 1 536 ? -6.375 9.064 -83.119 1.00 45.53 546 LEU A CA 1
ATOM 4201 C C . LEU A 1 536 ? -5.802 7.719 -82.884 1.00 43.35 546 LEU A C 1
ATOM 4202 O O . LEU A 1 536 ? -6.084 7.116 -81.880 1.00 48.23 546 LEU A O 1
ATOM 4207 N N . PRO A 1 537 ? -4.923 7.274 -83.791 1.00 47.84 547 PRO A N 1
ATOM 4208 C CA . PRO A 1 537 ? -4.248 6.010 -83.578 1.00 43.75 547 PRO A CA 1
ATOM 4209 C C . PRO A 1 537 ? -3.428 6.077 -82.274 1.00 42.69 547 PRO A C 1
ATOM 4210 O O . PRO A 1 537 ? -3.036 7.186 -81.761 1.00 45.47 547 PRO A O 1
ATOM 4214 N N . PHE A 1 538 ? -3.305 4.925 -81.654 1.00 42.17 548 PHE A N 1
ATOM 4215 C CA . PHE A 1 538 ? -2.669 4.849 -80.362 1.00 45.24 548 PHE A CA 1
ATOM 4216 C C . PHE A 1 538 ? -2.070 3.513 -80.121 1.00 46.22 548 PHE A C 1
ATOM 4217 O O . PHE A 1 538 ? -2.720 2.506 -80.306 1.00 46.04 548 PHE A O 1
ATOM 4225 N N . ALA A 1 539 ? -0.837 3.506 -79.640 1.00 50.42 549 ALA A N 1
ATOM 4226 C CA . ALA A 1 539 ? -0.104 2.259 -79.390 1.00 49.83 549 ALA A CA 1
ATOM 4227 C C . ALA A 1 539 ? 0.301 2.228 -77.909 1.00 51.01 549 ALA A C 1
ATOM 4228 O O . ALA A 1 539 ? 1.075 3.089 -77.432 1.00 40.93 549 ALA A O 1
ATOM 4230 N N . PRO A 1 540 ? -0.261 1.261 -77.153 1.00 55.93 550 PRO A N 1
ATOM 4231 C CA . PRO A 1 540 ? 0.060 1.159 -75.744 1.00 48.27 550 PRO A CA 1
ATOM 4232 C C . PRO A 1 540 ? 1.408 0.451 -75.570 1.00 42.73 550 PRO A C 1
ATOM 4233 O O . PRO A 1 540 ? 1.968 -0.101 -76.504 1.00 35.99 550 PRO A O 1
ATOM 4237 N N . GLY A 1 541 ? 1.941 0.502 -74.374 1.00 36.84 551 GLY A N 1
ATOM 4238 C CA . GLY A 1 541 ? 3.153 -0.245 -74.121 1.00 39.41 551 GLY A CA 1
ATOM 4239 C C . GLY A 1 541 ? 4.315 0.545 -73.564 1.00 38.16 551 GLY A C 1
ATOM 4240 O O . GLY A 1 541 ? 5.290 -0.054 -73.195 1.00 38.30 551 GLY A O 1
ATOM 4241 N N . ARG A 1 542 ? 4.217 1.877 -73.523 1.00 37.03 552 ARG A N 1
ATOM 4242 C CA . ARG A 1 542 ? 5.300 2.669 -72.960 1.00 38.90 552 ARG A CA 1
ATOM 4243 C C . ARG A 1 542 ? 5.498 2.259 -71.498 1.00 40.52 552 ARG A C 1
ATOM 4244 O O . ARG A 1 542 ? 4.508 1.981 -70.803 1.00 38.99 552 ARG A O 1
ATOM 4252 N N . GLY A 1 543 ? 6.752 2.262 -71.058 1.00 37.45 553 GLY A N 1
ATOM 4253 C CA . GLY A 1 543 ? 7.112 2.054 -69.689 1.00 39.63 553 GLY A CA 1
ATOM 4254 C C . GLY A 1 543 ? 7.324 3.346 -68.986 1.00 40.18 553 GLY A C 1
ATOM 4255 O O . GLY A 1 543 ? 7.434 4.400 -69.621 1.00 33.44 553 GLY A O 1
ATOM 4256 N N . ASP A 1 544 ? 7.383 3.271 -67.653 1.00 37.69 554 ASP A N 1
ATOM 4257 C CA . ASP A 1 544 ? 7.763 4.412 -66.826 1.00 38.49 554 ASP A CA 1
ATOM 4258 C C . ASP A 1 544 ? 9.128 4.126 -66.306 1.00 41.76 554 ASP A C 1
ATOM 4259 O O . ASP A 1 544 ? 9.340 3.085 -65.730 1.00 41.70 554 ASP A O 1
ATOM 4264 N N . ALA A 1 545 ? 10.090 4.994 -66.593 1.00 44.60 555 ALA A N 1
ATOM 4265 C CA . ALA A 1 545 ? 11.474 4.800 -66.188 1.00 40.86 555 ALA A CA 1
ATOM 4266 C C . ALA A 1 545 ? 11.594 5.224 -64.760 1.00 43.30 555 ALA A C 1
ATOM 4267 O O . ALA A 1 545 ? 10.827 6.071 -64.343 1.00 37.03 555 ALA A O 1
ATOM 4269 N N . THR A 1 546 ? 12.644 4.762 -64.073 1.00 38.53 556 THR A N 1
ATOM 4270 C CA . THR A 1 546 ? 12.882 5.135 -62.701 1.00 38.05 556 THR A CA 1
ATOM 4271 C C . THR A 1 546 ? 13.921 6.247 -62.560 1.00 40.70 556 THR A C 1
ATOM 4272 O O . THR A 1 546 ? 14.772 6.406 -63.407 1.00 35.87 556 THR A O 1
ATOM 4276 N N . ALA A 1 547 ? 13.962 6.929 -61.428 1.00 40.57 557 ALA A N 1
ATOM 4277 C CA . ALA A 1 547 ? 15.089 7.876 -61.173 1.00 44.86 557 ALA A CA 1
ATOM 4278 C C . ALA A 1 547 ? 16.487 7.233 -61.161 1.00 47.05 557 ALA A C 1
ATOM 4279 O O . ALA A 1 547 ? 17.514 7.853 -61.561 1.00 51.61 557 ALA A O 1
ATOM 4281 N N . GLU A 1 548 ? 16.499 5.994 -60.693 1.00 48.33 558 GLU A N 1
ATOM 4282 C CA . GLU A 1 548 ? 17.710 5.208 -60.582 1.00 52.47 558 GLU A CA 1
ATOM 4283 C C . GLU A 1 548 ? 18.218 4.976 -61.994 1.00 50.58 558 GLU A C 1
ATOM 4284 O O . GLU A 1 548 ? 19.418 4.946 -62.192 1.00 48.78 558 GLU A O 1
ATOM 4290 N N . GLN A 1 549 ? 17.332 4.860 -62.981 1.00 43.88 559 GLN A N 1
ATOM 4291 C CA . GLN A 1 549 ? 17.818 4.595 -64.344 1.00 47.15 559 GLN A CA 1
ATOM 4292 C C . GLN A 1 549 ? 17.774 5.812 -65.279 1.00 43.66 559 GLN A C 1
ATOM 4293 O O . GLN A 1 549 ? 17.787 5.689 -66.523 1.00 36.95 559 GLN A O 1
ATOM 4299 N N . THR A 1 550 ? 17.769 6.970 -64.646 1.00 40.01 560 THR A N 1
ATOM 4300 C CA . THR A 1 550 ? 17.756 8.206 -65.309 1.00 38.64 560 THR A CA 1
ATOM 4301 C C . THR A 1 550 ? 18.980 9.018 -64.865 1.00 43.82 560 THR A C 1
ATOM 4302 O O . THR A 1 550 ? 18.995 9.529 -63.764 1.00 48.13 560 THR A O 1
ATOM 4306 N N . ASP A 1 551 ? 20.013 9.097 -65.718 1.00 41.37 561 ASP A N 1
ATOM 4307 C CA . ASP A 1 551 ? 21.224 9.933 -65.420 1.00 42.24 561 ASP A CA 1
ATOM 4308 C C . ASP A 1 551 ? 20.903 11.416 -65.533 1.00 46.32 561 ASP A C 1
ATOM 4309 O O . ASP A 1 551 ? 20.885 11.983 -66.636 1.00 41.39 561 ASP A O 1
ATOM 4314 N N . THR A 1 552 ? 20.701 12.045 -64.377 1.00 41.56 562 THR A N 1
ATOM 4315 C CA . THR A 1 552 ? 20.227 13.398 -64.335 1.00 40.46 562 THR A CA 1
ATOM 4316 C C . THR A 1 552 ? 21.061 14.374 -65.146 1.00 40.99 562 THR A C 1
ATOM 4317 O O . THR A 1 552 ? 20.518 15.176 -65.926 1.00 40.04 562 THR A O 1
ATOM 4321 N N . GLU A 1 553 ? 22.358 14.338 -64.959 1.00 44.10 563 GLU A N 1
ATOM 4322 C CA . GLU A 1 553 ? 23.277 15.235 -65.689 1.00 48.63 563 GLU A CA 1
ATOM 4323 C C . GLU A 1 553 ? 23.278 15.004 -67.184 1.00 38.61 563 GLU A C 1
ATOM 4324 O O . GLU A 1 553 ? 23.376 15.930 -67.933 1.00 38.45 563 GLU A O 1
ATOM 4330 N N . SER A 1 554 ? 23.119 13.776 -67.612 1.00 38.18 564 SER A N 1
ATOM 4331 C CA . SER A 1 554 ? 23.144 13.512 -69.057 1.00 38.57 564 SER A CA 1
ATOM 4332 C C . SER A 1 554 ? 21.911 14.036 -69.792 1.00 36.98 564 SER A C 1
ATOM 4333 O O . SER A 1 554 ? 21.982 14.243 -71.007 1.00 37.30 564 SER A O 1
ATOM 4336 N N . PHE A 1 555 ? 20.809 14.240 -69.048 1.00 35.25 565 PHE A N 1
ATOM 4337 C CA . PHE A 1 555 ? 19.576 14.787 -69.597 1.00 33.70 565 PHE A CA 1
ATOM 4338 C C . PHE A 1 555 ? 19.615 16.265 -69.785 1.00 33.00 565 PHE A C 1
ATOM 4339 O O . PHE A 1 555 ? 18.716 16.869 -70.399 1.00 32.65 565 PHE A O 1
ATOM 4347 N N . ALA A 1 556 ? 20.641 16.896 -69.243 1.00 35.06 566 ALA A N 1
ATOM 4348 C CA . ALA A 1 556 ? 20.721 18.343 -69.373 1.00 33.83 566 ALA A CA 1
ATOM 4349 C C . ALA A 1 556 ? 20.654 18.778 -70.863 1.00 36.68 566 ALA A C 1
ATOM 4350 O O . ALA A 1 556 ? 20.085 19.824 -71.186 1.00 33.12 566 ALA A O 1
ATOM 4352 N N . VAL A 1 557 ? 21.309 18.024 -71.740 1.00 32.16 567 VAL A N 1
ATOM 4353 C CA . VAL A 1 557 ? 21.365 18.392 -73.137 1.00 33.80 567 VAL A CA 1
ATOM 4354 C C . VAL A 1 557 ? 20.019 18.269 -73.857 1.00 36.30 567 VAL A C 1
ATOM 4355 O O . VAL A 1 557 ? 19.874 18.754 -74.958 1.00 34.87 567 VAL A O 1
ATOM 4359 N N . LEU A 1 558 ? 19.032 17.641 -73.228 1.00 32.88 568 LEU A N 1
ATOM 4360 C CA . LEU A 1 558 ? 17.728 17.573 -73.834 1.00 33.82 568 LEU A CA 1
ATOM 4361 C C . LEU A 1 558 ? 16.797 18.641 -73.329 1.00 34.27 568 LEU A C 1
ATOM 4362 O O . LEU A 1 558 ? 15.630 18.667 -73.753 1.00 28.16 568 LEU A O 1
ATOM 4367 N N . GLU A 1 559 ? 17.268 19.535 -72.456 1.00 29.91 569 GLU A N 1
ATOM 4368 C CA . GLU A 1 559 ? 16.371 20.507 -71.962 1.00 29.50 569 GLU A CA 1
ATOM 4369 C C . GLU A 1 559 ? 15.888 21.394 -73.103 1.00 32.16 569 GLU A C 1
ATOM 4370 O O . GLU A 1 559 ? 16.697 21.957 -73.822 1.00 31.94 569 GLU A O 1
ATOM 4376 N N . PRO A 1 560 ? 14.597 21.666 -73.152 1.00 32.63 570 PRO A N 1
ATOM 4377 C CA . PRO A 1 560 ? 14.060 22.594 -74.160 1.00 35.98 570 PRO A CA 1
ATOM 4378 C C . PRO A 1 560 ? 14.235 24.036 -73.760 1.00 33.10 570 PRO A C 1
ATOM 4379 O O . PRO A 1 560 ? 13.406 24.620 -73.040 1.00 37.05 570 PRO A O 1
ATOM 4383 N N . ILE A 1 561 ? 15.324 24.611 -74.203 1.00 35.18 571 ILE A N 1
ATOM 4384 C CA . ILE A 1 561 ? 15.561 26.028 -73.988 1.00 36.90 571 ILE A CA 1
ATOM 4385 C C . ILE A 1 561 ? 14.948 26.877 -75.123 1.00 33.96 571 ILE A C 1
ATOM 4386 O O . ILE A 1 561 ? 14.929 28.083 -75.047 1.00 35.13 571 ILE A O 1
ATOM 4391 N N . HIS A 1 562 ? 14.461 26.209 -76.157 1.00 35.25 572 HIS A N 1
ATOM 4392 C CA . HIS A 1 562 ? 13.670 26.820 -77.210 1.00 32.60 572 HIS A CA 1
ATOM 4393 C C . HIS A 1 562 ? 12.702 25.796 -77.798 1.00 28.88 572 HIS A C 1
ATOM 4394 O O . HIS A 1 562 ? 13.038 24.624 -77.918 1.00 31.35 572 HIS A O 1
ATOM 4401 N N . ASP A 1 563 ? 11.487 26.208 -78.127 1.00 29.73 573 ASP A N 1
ATOM 4402 C CA . ASP A 1 563 ? 10.577 25.332 -78.806 1.00 27.69 573 ASP A CA 1
ATOM 4403 C C . ASP A 1 563 ? 9.545 26.193 -79.469 1.00 29.47 573 ASP A C 1
ATOM 4404 O O . ASP A 1 563 ? 8.583 26.602 -78.884 1.00 30.87 573 ASP A O 1
ATOM 4409 N N . GLY A 1 564 ? 9.811 26.488 -80.722 1.00 27.63 574 GLY A N 1
ATOM 4410 C CA . GLY A 1 564 ? 8.892 27.199 -81.592 1.00 28.39 574 GLY A CA 1
ATOM 4411 C C . GLY A 1 564 ? 7.483 26.649 -81.603 1.00 27.04 574 GLY A C 1
ATOM 4412 O O . GLY A 1 564 ? 6.514 27.383 -81.813 1.00 26.22 574 GLY A O 1
ATOM 4413 N N . TYR A 1 565 ? 7.342 25.365 -81.393 1.00 26.41 575 TYR A N 1
ATOM 4414 C CA . TYR A 1 565 ? 6.037 24.790 -81.480 1.00 27.98 575 TYR A CA 1
ATOM 4415 C C . TYR A 1 565 ? 5.117 25.242 -80.337 1.00 30.07 575 TYR A C 1
ATOM 4416 O O . TYR A 1 565 ? 3.894 25.160 -80.461 1.00 30.35 575 TYR A O 1
ATOM 4425 N N . ARG A 1 566 ? 5.686 25.727 -79.235 1.00 27.67 576 ARG A N 1
ATOM 4426 C CA . ARG A 1 566 ? 4.895 26.300 -78.157 1.00 33.13 576 ARG A CA 1
ATOM 4427 C C . ARG A 1 566 ? 5.341 27.766 -77.980 1.00 31.78 576 ARG A C 1
ATOM 4428 O O . ARG A 1 566 ? 5.163 28.356 -76.921 1.00 31.63 576 ARG A O 1
ATOM 4436 N N . ASN A 1 567 ? 5.895 28.366 -79.037 1.00 29.62 577 ASN A N 1
ATOM 4437 C CA . ASN A 1 567 ? 6.362 29.757 -78.997 1.00 27.67 577 ASN A CA 1
ATOM 4438 C C . ASN A 1 567 ? 7.174 30.054 -77.754 1.00 29.35 577 ASN A C 1
ATOM 4439 O O . ASN A 1 567 ? 6.926 31.004 -77.032 1.00 30.09 577 ASN A O 1
ATOM 4444 N N . TRP A 1 568 ? 8.163 29.220 -77.502 1.00 31.66 578 TRP A N 1
ATOM 4445 C CA . TRP A 1 568 ? 8.973 29.284 -76.289 1.00 33.02 578 TRP A CA 1
ATOM 4446 C C . TRP A 1 568 ? 10.395 29.597 -76.629 1.00 34.36 578 TRP A C 1
ATOM 4447 O O . TRP A 1 568 ? 10.990 28.928 -77.497 1.00 31.96 578 TRP A O 1
ATOM 4458 N N . LEU A 1 569 ? 10.942 30.603 -75.970 1.00 31.83 579 LEU A N 1
ATOM 4459 C CA . LEU A 1 569 ? 12.396 30.814 -75.935 1.00 37.49 579 LEU A CA 1
ATOM 4460 C C . LEU A 1 569 ? 12.824 31.205 -74.519 1.00 37.48 579 LEU A C 1
ATOM 4461 O O . LEU A 1 569 ? 12.420 32.247 -74.051 1.00 38.52 579 LEU A O 1
ATOM 4466 N N . LYS A 1 570 ? 13.698 30.423 -73.903 1.00 40.37 580 LYS A N 1
ATOM 4467 C CA . LYS A 1 570 ? 14.164 30.677 -72.515 1.00 41.13 580 LYS A CA 1
ATOM 4468 C C . LYS A 1 570 ? 14.942 31.993 -72.373 1.00 41.73 580 LYS A C 1
ATOM 4469 O O . LYS A 1 570 ? 14.800 32.653 -71.393 1.00 45.34 580 LYS A O 1
ATOM 4475 N N . GLN A 1 571 ? 15.705 32.398 -73.378 1.00 43.27 581 GLN A N 1
ATOM 4476 C CA . GLN A 1 571 ? 16.454 33.653 -73.347 1.00 51.81 581 GLN A CA 1
ATOM 4477 C C . GLN A 1 571 ? 16.511 34.199 -74.752 1.00 55.55 581 GLN A C 1
ATOM 4478 O O . GLN A 1 571 ? 15.910 33.633 -75.671 1.00 53.77 581 GLN A O 1
ATOM 4484 N N . ASP A 1 572 ? 17.260 35.278 -74.933 1.00 54.17 582 ASP A N 1
ATOM 4485 C CA . ASP A 1 572 ? 17.444 35.867 -76.246 1.00 61.02 582 ASP A CA 1
ATOM 4486 C C . ASP A 1 572 ? 18.719 35.268 -76.789 1.00 58.78 582 ASP A C 1
ATOM 4487 O O . ASP A 1 572 ? 19.719 35.288 -76.123 1.00 71.08 582 ASP A O 1
ATOM 4492 N N . TYR A 1 573 ? 18.676 34.654 -77.953 1.00 52.79 583 TYR A N 1
ATOM 4493 C CA . TYR A 1 573 ? 19.839 33.962 -78.465 1.00 47.41 583 TYR A CA 1
ATOM 4494 C C . TYR A 1 573 ? 20.222 34.609 -79.741 1.00 46.78 583 TYR A C 1
ATOM 4495 O O . TYR A 1 573 ? 19.437 35.332 -80.339 1.00 52.12 583 TYR A O 1
ATOM 4504 N N . ALA A 1 574 ? 21.438 34.301 -80.174 1.00 44.80 584 ALA A N 1
ATOM 4505 C CA . ALA A 1 574 ? 22.016 34.879 -81.377 1.00 47.21 584 ALA A CA 1
ATOM 4506 C C . ALA A 1 574 ? 21.390 34.303 -82.633 1.00 44.08 584 ALA A C 1
ATOM 4507 O O . ALA A 1 574 ? 21.142 35.060 -83.567 1.00 45.72 584 ALA A O 1
ATOM 4509 N N . ALA A 1 575 ? 21.154 32.984 -82.643 1.00 38.11 585 ALA A N 1
ATOM 4510 C CA . ALA A 1 575 ? 20.413 32.324 -83.735 1.00 39.70 585 ALA A CA 1
ATOM 4511 C C . ALA A 1 575 ? 18.985 32.865 -83.780 1.00 33.84 585 ALA A C 1
ATOM 4512 O O . ALA A 1 575 ? 18.436 33.287 -82.761 1.00 34.95 585 ALA A O 1
ATOM 4514 N N . THR A 1 576 ? 18.392 32.905 -84.945 1.00 34.65 586 THR A N 1
ATOM 4515 C CA . THR A 1 576 ? 17.021 33.380 -85.029 1.00 28.04 586 THR A CA 1
ATOM 4516 C C . THR A 1 576 ? 16.062 32.308 -84.527 1.00 25.24 586 THR A C 1
ATOM 4517 O O . THR A 1 576 ? 16.331 31.129 -84.593 1.00 28.79 586 THR A O 1
ATOM 4521 N N . PRO A 1 577 ? 14.906 32.709 -84.007 1.00 25.41 587 PRO A N 1
ATOM 4522 C CA . PRO A 1 577 ? 13.946 31.766 -83.520 1.00 25.29 587 PRO A CA 1
ATOM 4523 C C . PRO A 1 577 ? 13.596 30.707 -84.590 1.00 26.50 587 PRO A C 1
ATOM 4524 O O . PRO A 1 577 ? 13.350 29.551 -84.289 1.00 22.04 587 PRO A O 1
ATOM 4528 N N . GLU A 1 578 ? 13.548 31.125 -85.834 1.00 27.97 588 GLU A N 1
ATOM 4529 C CA . GLU A 1 578 ? 13.125 30.205 -86.886 1.00 29.59 588 GLU A CA 1
ATOM 4530 C C . GLU A 1 578 ? 14.191 29.203 -87.230 1.00 29.71 588 GLU A C 1
ATOM 4531 O O . GLU A 1 578 ? 13.865 28.056 -87.492 1.00 26.08 588 GLU A O 1
ATOM 4537 N N . GLU A 1 579 ? 15.468 29.596 -87.128 1.00 29.56 589 GLU A N 1
ATOM 4538 C CA . GLU A 1 579 ? 16.586 28.646 -87.256 1.00 31.89 589 GLU A CA 1
ATOM 4539 C C . GLU A 1 579 ? 16.547 27.616 -86.129 1.00 30.53 589 GLU A C 1
ATOM 4540 O O . GLU A 1 579 ? 16.790 26.441 -86.331 1.00 26.97 589 GLU A O 1
ATOM 4546 N N . LEU A 1 580 ? 16.231 28.078 -84.926 1.00 28.46 590 LEU A N 1
ATOM 4547 C CA . LEU A 1 580 ? 16.082 27.164 -83.795 1.00 28.74 590 LEU A CA 1
ATOM 4548 C C . LEU A 1 580 ? 14.917 26.202 -84.005 1.00 29.82 590 LEU A C 1
ATOM 4549 O O . LEU A 1 580 ? 15.057 25.030 -83.729 1.00 27.84 590 LEU A O 1
ATOM 4554 N N . LEU A 1 581 ? 13.793 26.683 -84.541 1.00 28.91 591 LEU A N 1
ATOM 4555 C CA . LEU A 1 581 ? 12.706 25.781 -84.873 1.00 25.75 591 LEU A CA 1
ATOM 4556 C C . LEU A 1 581 ? 13.079 24.740 -85.922 1.00 27.58 591 LEU A C 1
ATOM 4557 O O . LEU A 1 581 ? 12.785 23.539 -85.783 1.00 23.46 591 LEU A O 1
ATOM 4562 N N . LEU A 1 582 ? 13.816 25.182 -86.947 1.00 28.00 592 LEU A N 1
ATOM 4563 C CA . LEU A 1 582 ? 14.274 24.252 -87.947 1.00 27.17 592 LEU A CA 1
ATOM 4564 C C . LEU A 1 582 ? 15.137 23.146 -87.311 1.00 28.84 592 LEU A C 1
ATOM 4565 O O . LEU A 1 582 ? 14.992 21.987 -87.639 1.00 25.72 592 LEU A O 1
ATOM 4570 N N . ASP A 1 583 ? 16.049 23.514 -86.412 1.00 27.68 593 ASP A N 1
ATOM 4571 C CA . ASP A 1 583 ? 16.936 22.537 -85.767 1.00 28.98 593 ASP A CA 1
ATOM 4572 C C . ASP A 1 583 ? 16.172 21.483 -84.987 1.00 27.41 593 ASP A C 1
ATOM 4573 O O . ASP A 1 583 ? 16.331 20.290 -85.177 1.00 27.56 593 ASP A O 1
ATOM 4578 N N . ARG A 1 584 ? 15.299 21.957 -84.128 1.00 27.25 594 ARG A N 1
ATOM 4579 C CA . ARG A 1 584 ? 14.450 21.080 -83.367 1.00 29.07 594 ARG A CA 1
ATOM 4580 C C . ARG A 1 584 ? 13.636 20.228 -84.302 1.00 25.44 594 ARG A C 1
ATOM 4581 O O . ARG A 1 584 ? 13.462 19.008 -84.118 1.00 25.63 594 ARG A O 1
ATOM 4589 N N . THR A 1 585 ? 13.081 20.859 -85.330 1.00 27.53 595 THR A N 1
ATOM 4590 C CA . THR A 1 585 ? 12.277 20.016 -86.234 1.00 23.39 595 THR A CA 1
ATOM 4591 C C . THR A 1 585 ? 13.052 18.919 -86.920 1.00 23.80 595 THR A C 1
ATOM 4592 O O . THR A 1 585 ? 12.571 17.805 -87.048 1.00 26.68 595 THR A O 1
ATOM 4596 N N . GLN A 1 586 ? 14.280 19.205 -87.329 1.00 26.06 596 GLN A N 1
ATOM 4597 C CA . GLN A 1 586 ? 15.122 18.195 -87.921 1.00 26.08 596 GLN A CA 1
ATOM 4598 C C . GLN A 1 586 ? 15.409 17.073 -86.939 1.00 28.62 596 GLN A C 1
ATOM 4599 O O . GLN A 1 586 ? 15.350 15.884 -87.274 1.00 26.22 596 GLN A O 1
ATOM 4605 N N . LEU A 1 587 ? 15.723 17.412 -85.700 1.00 26.81 597 LEU A N 1
ATOM 4606 C CA . LEU A 1 587 ? 15.956 16.305 -84.731 1.00 27.27 597 LEU A CA 1
ATOM 4607 C C . LEU A 1 587 ? 14.687 15.465 -84.465 1.00 26.29 597 LEU A C 1
ATOM 4608 O O . LEU A 1 587 ? 14.797 14.302 -84.165 1.00 27.36 597 LEU A O 1
ATOM 4613 N N . LEU A 1 588 ? 13.514 16.059 -84.519 1.00 26.53 598 LEU A N 1
ATOM 4614 C CA . LEU A 1 588 ? 12.296 15.283 -84.346 1.00 24.79 598 LEU A CA 1
ATOM 4615 C C . LEU A 1 588 ? 12.031 14.406 -85.542 1.00 29.92 598 LEU A C 1
ATOM 4616 O O . LEU A 1 588 ? 11.260 13.503 -85.451 1.00 28.18 598 LEU A O 1
ATOM 4621 N N . GLY A 1 589 ? 12.654 14.645 -86.681 1.00 28.46 599 GLY A N 1
ATOM 4622 C CA . GLY A 1 589 ? 12.470 13.752 -87.814 1.00 27.82 599 GLY A CA 1
ATOM 4623 C C . GLY A 1 589 ? 11.323 14.294 -88.681 1.00 28.80 599 GLY A C 1
ATOM 4624 O O . GLY A 1 589 ? 10.795 13.582 -89.515 1.00 28.08 599 GLY A O 1
ATOM 4625 N N . LEU A 1 590 ? 10.924 15.544 -88.486 1.00 26.65 600 LEU A N 1
ATOM 4626 C CA . LEU A 1 590 ? 9.744 16.048 -89.170 1.00 27.02 600 LEU A CA 1
ATOM 4627 C C . LEU A 1 590 ? 10.116 16.669 -90.544 1.00 28.92 600 LEU A C 1
ATOM 4628 O O . LEU A 1 590 ? 11.236 17.204 -90.702 1.00 26.44 600 LEU A O 1
ATOM 4633 N N . THR A 1 591 ? 9.188 16.620 -91.497 1.00 26.29 601 THR A N 1
ATOM 4634 C CA . THR A 1 591 ? 9.398 17.255 -92.811 1.00 26.34 601 THR A CA 1
ATOM 4635 C C . THR A 1 591 ? 8.900 18.701 -92.769 1.00 23.53 601 THR A C 1
ATOM 4636 O O . THR A 1 591 ? 8.245 19.077 -91.827 1.00 24.42 601 THR A O 1
ATOM 4640 N N . ALA A 1 592 ? 9.160 19.518 -93.784 1.00 23.71 602 ALA A N 1
ATOM 4641 C CA . ALA A 1 592 ? 8.683 20.896 -93.690 1.00 23.39 602 ALA A CA 1
ATOM 4642 C C . ALA A 1 592 ? 7.158 21.028 -93.711 1.00 23.95 602 ALA A C 1
ATOM 4643 O O . ALA A 1 592 ? 6.544 21.879 -93.040 1.00 25.32 602 ALA A O 1
ATOM 4645 N N . PRO A 1 593 ? 6.489 20.204 -94.532 1.00 25.55 603 PRO A N 1
ATOM 4646 C CA . PRO A 1 593 ? 5.003 20.270 -94.476 1.00 26.67 603 PRO A CA 1
ATOM 4647 C C . PRO A 1 593 ? 4.456 19.859 -93.082 1.00 24.53 603 PRO A C 1
ATOM 4648 O O . PRO A 1 593 ? 3.477 20.454 -92.596 1.00 28.58 603 PRO A O 1
ATOM 4652 N N . GLU A 1 594 ? 5.089 18.868 -92.454 1.00 26.32 604 GLU A N 1
ATOM 4653 C CA . GLU A 1 594 ? 4.717 18.465 -91.047 1.00 25.28 604 GLU A CA 1
ATOM 4654 C C . GLU A 1 594 ? 4.917 19.568 -90.036 1.00 27.40 604 GLU A C 1
ATOM 4655 O O . GLU A 1 594 ? 4.040 19.862 -89.198 1.00 27.72 604 GLU A O 1
ATOM 4661 N N . MET A 1 595 ? 6.047 20.244 -90.157 1.00 25.24 605 MET A N 1
ATOM 4662 C CA . MET A 1 595 ? 6.406 21.313 -89.280 1.00 23.74 605 MET A CA 1
ATOM 4663 C C . MET A 1 595 ? 5.318 22.358 -89.392 1.00 25.83 605 MET A C 1
ATOM 4664 O O . MET A 1 595 ? 4.805 22.871 -88.383 1.00 28.61 605 MET A O 1
ATOM 4669 N N . THR A 1 596 ? 4.947 22.648 -90.640 1.00 27.26 606 THR A N 1
ATOM 4670 C CA . THR A 1 596 ? 4.009 23.682 -90.916 1.00 26.01 606 THR A CA 1
ATOM 4671 C C . THR A 1 596 ? 2.632 23.397 -90.277 1.00 26.11 606 THR A C 1
ATOM 4672 O O . THR A 1 596 ? 2.096 24.251 -89.564 1.00 26.84 606 THR A O 1
ATOM 4676 N N . VAL A 1 597 ? 2.073 22.224 -90.517 1.00 27.65 607 VAL A N 1
ATOM 4677 C CA . VAL A 1 597 ? 0.707 21.947 -89.966 1.00 29.63 607 VAL A CA 1
ATOM 4678 C C . VAL A 1 597 ? 0.732 21.862 -88.469 1.00 28.78 607 VAL A C 1
ATOM 4679 O O . VAL A 1 597 ? -0.220 22.197 -87.842 1.00 29.80 607 VAL A O 1
ATOM 4683 N N . LEU A 1 598 ? 1.841 21.425 -87.917 1.00 28.58 608 LEU A N 1
ATOM 4684 C CA . LEU A 1 598 ? 1.944 21.331 -86.464 1.00 29.77 608 LEU A CA 1
ATOM 4685 C C . LEU A 1 598 ? 1.908 22.705 -85.862 1.00 29.73 608 LEU A C 1
ATOM 4686 O O . LEU A 1 598 ? 1.150 22.978 -84.886 1.00 29.72 608 LEU A O 1
ATOM 4691 N N . ILE A 1 599 ? 2.640 23.625 -86.465 1.00 26.95 609 ILE A N 1
ATOM 4692 C CA . ILE A 1 599 ? 2.579 24.966 -85.924 1.00 26.39 609 ILE A CA 1
ATOM 4693 C C . ILE A 1 599 ? 1.159 25.506 -85.955 1.00 28.77 609 ILE A C 1
ATOM 4694 O O . ILE A 1 599 ? 0.686 26.158 -84.988 1.00 28.35 609 ILE A O 1
ATOM 4699 N N . GLY A 1 600 ? 0.501 25.349 -87.094 1.00 25.85 610 GLY A N 1
ATOM 4700 C CA . GLY A 1 600 ? -0.776 25.995 -87.227 1.00 29.21 610 GLY A CA 1
ATOM 4701 C C . GLY A 1 600 ? -1.806 25.425 -86.251 1.00 26.92 610 GLY A C 1
ATOM 4702 O O . GLY A 1 600 ? -2.643 26.126 -85.742 1.00 31.24 610 GLY A O 1
ATOM 4703 N N . GLY A 1 601 ? -1.732 24.131 -86.057 1.00 27.66 611 GLY A N 1
ATOM 4704 C CA . GLY A 1 601 ? -2.659 23.457 -85.209 1.00 32.89 611 GLY A CA 1
ATOM 4705 C C . GLY A 1 601 ? -2.373 23.736 -83.764 1.00 32.59 611 GLY A C 1
ATOM 4706 O O . GLY A 1 601 ? -3.285 24.121 -83.006 1.00 34.44 611 GLY A O 1
ATOM 4707 N N . LEU A 1 602 ? -1.106 23.636 -83.363 1.00 31.36 612 LEU A N 1
ATOM 4708 C CA . LEU A 1 602 ? -0.778 23.918 -81.964 1.00 30.74 612 LEU A CA 1
ATOM 4709 C C . LEU A 1 602 ? -1.183 25.331 -81.597 1.00 34.55 612 LEU A C 1
ATOM 4710 O O . LEU A 1 602 ? -1.679 25.595 -80.486 1.00 34.20 612 LEU A O 1
ATOM 4715 N N . ARG A 1 603 ? -0.973 26.268 -82.504 1.00 30.73 613 ARG A N 1
ATOM 4716 C CA . ARG A 1 603 ? -1.342 27.607 -82.206 1.00 31.26 613 ARG A CA 1
ATOM 4717 C C . ARG A 1 603 ? -2.829 27.773 -81.848 1.00 34.97 613 ARG A C 1
ATOM 4718 O O . ARG A 1 603 ? -3.147 28.529 -80.914 1.00 36.56 613 ARG A O 1
ATOM 4726 N N . VAL A 1 604 ? -3.716 27.161 -82.626 1.00 32.24 614 VAL A N 1
ATOM 4727 C CA . VAL A 1 604 ? -5.176 27.410 -82.451 1.00 33.02 614 VAL A CA 1
ATOM 4728 C C . VAL A 1 604 ? -5.683 26.572 -81.294 1.00 33.91 614 VAL A C 1
ATOM 4729 O O . VAL A 1 604 ? -6.731 26.885 -80.719 1.00 33.61 614 VAL A O 1
ATOM 4733 N N . LEU A 1 605 ? -4.912 25.567 -80.892 1.00 34.36 615 LEU A N 1
ATOM 4734 C CA . LEU A 1 605 ? -5.279 24.802 -79.710 1.00 36.53 615 LEU A CA 1
ATOM 4735 C C . LEU A 1 605 ? -5.019 25.552 -78.442 1.00 38.60 615 LEU A C 1
ATOM 4736 O O . LEU A 1 605 ? -5.579 25.194 -77.455 1.00 41.45 615 LEU A O 1
ATOM 4741 N N . GLY A 1 606 ? -4.202 26.600 -78.475 1.00 39.05 616 GLY A N 1
ATOM 4742 C CA . GLY A 1 606 ? -3.947 27.455 -77.314 1.00 40.75 616 GLY A CA 1
ATOM 4743 C C . GLY A 1 606 ? -2.894 26.824 -76.410 1.00 45.92 616 GLY A C 1
ATOM 4744 O O . GLY A 1 606 ? -3.116 26.683 -75.214 1.00 45.51 616 GLY A O 1
ATOM 4745 N N . THR A 1 607 ? -1.742 26.462 -76.976 1.00 37.57 617 THR A N 1
ATOM 4746 C CA . THR A 1 607 ? -0.702 25.721 -76.266 1.00 36.56 617 THR A CA 1
ATOM 4747 C C . THR A 1 607 ? 0.621 26.499 -76.053 1.00 35.94 617 THR A C 1
ATOM 4748 O O . THR A 1 607 ? 1.638 25.914 -75.726 1.00 32.84 617 THR A O 1
ATOM 4752 N N . ASN A 1 608 ? 0.624 27.794 -76.290 1.00 33.02 618 ASN A N 1
ATOM 4753 C CA . ASN A 1 608 ? 1.858 28.554 -76.211 1.00 33.09 618 ASN A CA 1
ATOM 4754 C C . ASN A 1 608 ? 2.375 28.529 -74.768 1.00 36.08 618 ASN A C 1
ATOM 4755 O O . ASN A 1 608 ? 1.614 28.726 -73.839 1.00 32.33 618 ASN A O 1
ATOM 4760 N N . HIS A 1 609 ? 3.674 28.490 -74.581 1.00 33.50 619 HIS A N 1
ATOM 4761 C CA . HIS A 1 609 ? 4.220 28.611 -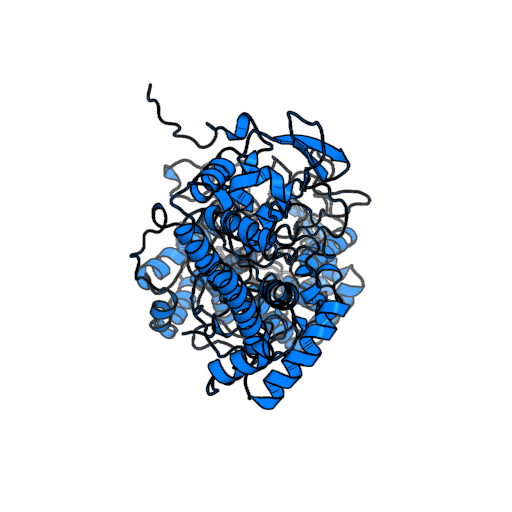73.235 1.00 37.15 619 HIS A CA 1
ATOM 4762 C C . HIS A 1 609 ? 3.747 29.898 -72.561 1.00 38.20 619 HIS A C 1
ATOM 4763 O O . HIS A 1 609 ? 3.706 30.956 -73.189 1.00 36.25 619 HIS A O 1
ATOM 4770 N N . GLY A 1 610 ? 3.341 29.828 -71.302 1.00 39.77 620 GLY A N 1
ATOM 4771 C CA . GLY A 1 610 ? 2.968 31.091 -70.536 1.00 36.40 620 GLY A CA 1
ATOM 4772 C C . GLY A 1 610 ? 1.568 31.550 -70.918 1.00 37.70 620 GLY A C 1
ATOM 4773 O O . GLY A 1 610 ? 1.163 32.632 -70.530 1.00 42.67 620 GLY A O 1
ATOM 4774 N N . GLY A 1 611 ? 0.821 30.743 -71.676 1.00 38.50 621 GLY A N 1
ATOM 4775 C CA . GLY A 1 611 ? -0.524 31.146 -72.137 1.00 40.17 621 GLY A CA 1
ATOM 4776 C C . GLY A 1 611 ? -0.561 32.444 -72.955 1.00 42.80 621 GLY A C 1
ATOM 4777 O O . GLY A 1 611 ? -1.569 33.122 -73.058 1.00 39.17 621 GLY A O 1
ATOM 4778 N N . THR A 1 612 ? 0.557 32.773 -73.584 1.00 38.79 622 THR A N 1
ATOM 4779 C CA . THR A 1 612 ? 0.656 33.856 -74.559 1.00 36.55 622 THR A CA 1
ATOM 4780 C C . THR A 1 612 ? -0.323 33.644 -75.760 1.00 34.15 622 THR A C 1
ATOM 4781 O O . THR A 1 612 ? -0.687 32.481 -76.083 1.00 33.44 622 THR A O 1
ATOM 4785 N N . LYS A 1 613 ? -0.731 34.744 -76.405 1.00 32.25 623 LYS A N 1
ATOM 4786 C CA . LYS A 1 613 ? -1.601 34.729 -77.595 1.00 36.57 623 LYS A CA 1
ATOM 4787 C C . LYS A 1 613 ? -0.847 34.980 -78.935 1.00 33.56 623 LYS A C 1
ATOM 4788 O O . LYS A 1 613 ? -1.455 35.167 -79.988 1.00 34.70 623 LYS A O 1
ATOM 4794 N N . HIS A 1 614 ? 0.468 35.020 -78.893 1.00 35.49 624 HIS A N 1
ATOM 4795 C CA . HIS A 1 614 ? 1.238 35.251 -80.113 1.00 33.02 624 HIS A CA 1
ATOM 4796 C C . HIS A 1 614 ? 0.980 34.135 -81.075 1.00 28.99 624 HIS A C 1
ATOM 4797 O O . HIS A 1 614 ? 1.178 32.956 -80.729 1.00 30.69 624 HIS A O 1
ATOM 4804 N N . GLY A 1 615 ? 0.500 34.501 -82.268 1.00 30.66 625 GLY A N 1
ATOM 4805 C CA . GLY A 1 615 ? 0.235 33.523 -83.326 1.00 31.30 625 GLY A CA 1
ATOM 4806 C C . GLY A 1 615 ? -1.106 32.848 -83.193 1.00 32.21 625 GLY A C 1
ATOM 4807 O O . GLY A 1 615 ? -1.441 31.997 -84.028 1.00 28.60 625 GLY A O 1
ATOM 4808 N N . VAL A 1 616 ? -1.865 33.203 -82.131 1.00 32.62 626 VAL A N 1
ATOM 4809 C CA . VAL A 1 616 ? -3.168 32.566 -81.914 1.00 34.73 626 VAL A CA 1
ATOM 4810 C C . VAL A 1 616 ? -4.228 33.342 -82.746 1.00 35.22 626 VAL A C 1
ATOM 4811 O O . VAL A 1 616 ? -5.016 34.127 -82.226 1.00 37.80 626 VAL A O 1
ATOM 4815 N N . PHE A 1 617 ? -4.213 33.109 -84.050 1.00 31.80 627 PHE A N 1
ATOM 4816 C CA . PHE A 1 617 ? -4.996 33.904 -85.030 1.00 31.15 627 PHE A CA 1
ATOM 4817 C C . PHE A 1 617 ? -6.331 33.173 -85.236 1.00 33.45 627 PHE A C 1
ATOM 4818 O O . PHE A 1 617 ? -6.574 32.555 -86.287 1.00 30.99 627 PHE A O 1
ATOM 4826 N N . THR A 1 618 ? -7.129 33.158 -84.178 1.00 36.73 628 THR A N 1
ATOM 4827 C CA . THR A 1 618 ? -8.469 32.537 -84.176 1.00 37.61 628 THR A CA 1
ATOM 4828 C C . THR A 1 618 ? -9.366 33.280 -83.181 1.00 35.79 628 THR A C 1
ATOM 4829 O O . THR A 1 618 ? -8.875 33.684 -82.151 1.00 33.58 628 THR A O 1
ATOM 4833 N N . ASP A 1 619 ? -10.674 33.239 -83.425 1.00 39.75 629 ASP A N 1
ATOM 4834 C CA . ASP A 1 619 ? -11.666 33.616 -82.448 1.00 44.03 629 ASP A CA 1
ATOM 4835 C C . ASP A 1 619 ? -12.157 32.356 -81.760 1.00 40.15 629 ASP A C 1
ATOM 4836 O O . ASP A 1 619 ? -12.985 32.438 -80.918 1.00 45.78 629 ASP A O 1
ATOM 4841 N N . ARG A 1 620 ? -11.641 31.194 -82.075 1.00 36.72 630 ARG A N 1
ATOM 4842 C CA . ARG A 1 620 ? -12.080 30.005 -81.386 1.00 40.66 630 ARG A CA 1
ATOM 4843 C C . ARG A 1 620 ? -10.911 29.049 -80.997 1.00 34.55 630 ARG A C 1
ATOM 4844 O O . ARG A 1 620 ? -10.747 27.944 -81.486 1.00 34.16 630 ARG A O 1
ATOM 4852 N N . GLU A 1 621 ? -10.136 29.536 -80.051 1.00 35.78 631 GLU A N 1
ATOM 4853 C CA . GLU A 1 621 ? -9.094 28.782 -79.381 1.00 38.35 631 GLU A CA 1
ATOM 4854 C C . GLU A 1 621 ? -9.639 27.518 -78.733 1.00 41.20 631 GLU A C 1
ATOM 4855 O O . GLU A 1 621 ? -10.665 27.540 -78.100 1.00 47.10 631 GLU A O 1
ATOM 4861 N N . GLY A 1 622 ? -9.005 26.389 -78.943 1.00 37.04 632 GLY A N 1
ATOM 4862 C CA . GLY A 1 622 ? -9.495 25.128 -78.428 1.00 37.12 632 GLY A CA 1
ATOM 4863 C C . GLY A 1 622 ? -10.184 24.351 -79.518 1.00 42.04 632 GLY A C 1
ATOM 4864 O O . GLY A 1 622 ? -10.553 23.179 -79.349 1.00 43.23 632 GLY A O 1
ATOM 4865 N N . VAL A 1 623 ? -10.373 24.996 -80.663 1.00 36.54 633 VAL A N 1
ATOM 4866 C CA . VAL A 1 623 ? -11.028 24.331 -81.758 1.00 37.76 633 VAL A CA 1
ATOM 4867 C C . VAL A 1 623 ? -10.010 24.086 -82.898 1.00 36.73 633 VAL A C 1
ATOM 4868 O O . VAL A 1 623 ? -9.283 25.007 -83.285 1.00 37.69 633 VAL A O 1
ATOM 4872 N N . LEU A 1 624 ? -9.935 22.858 -83.376 1.00 33.94 634 LEU A N 1
ATOM 4873 C CA . LEU A 1 624 ? -8.887 22.482 -84.324 1.00 36.20 634 LEU A CA 1
ATOM 4874 C C . LEU A 1 624 ? -9.357 22.870 -85.727 1.00 35.31 634 LEU A C 1
ATOM 4875 O O . LEU A 1 624 ? -10.082 22.127 -86.365 1.00 39.55 634 LEU A O 1
ATOM 4880 N N . THR A 1 625 ? -8.993 24.064 -86.147 1.00 30.15 635 THR A N 1
ATOM 4881 C CA . THR A 1 625 ? -9.252 24.543 -87.489 1.00 35.78 635 THR A CA 1
ATOM 4882 C C . THR A 1 625 ? -7.953 25.072 -88.130 1.00 33.47 635 THR A C 1
ATOM 4883 O O . THR A 1 625 ? -6.900 25.144 -87.492 1.00 34.01 635 THR A O 1
ATOM 4887 N N . ASN A 1 626 ? -8.076 25.454 -89.383 1.00 29.88 636 ASN A N 1
ATOM 4888 C CA . ASN A 1 626 ? -6.996 25.977 -90.170 1.00 31.03 636 ASN A CA 1
ATOM 4889 C C . ASN A 1 626 ? -6.990 27.477 -90.088 1.00 30.85 636 ASN A C 1
ATOM 4890 O O . ASN A 1 626 ? -6.429 28.124 -90.951 1.00 30.69 636 ASN A O 1
ATOM 4895 N N . ASP A 1 627 ? -7.626 28.066 -89.066 1.00 33.60 637 ASP A N 1
ATOM 4896 C CA . ASP A 1 627 ? -7.614 29.514 -88.914 1.00 30.54 637 ASP A CA 1
ATOM 4897 C C . ASP A 1 627 ? -6.247 30.226 -88.961 1.00 31.68 637 ASP A C 1
ATOM 4898 O O . ASP A 1 627 ? -6.175 31.393 -89.392 1.00 28.73 637 ASP A O 1
ATOM 4903 N N . PHE A 1 628 ? -5.247 29.605 -88.344 1.00 28.49 638 PHE A N 1
ATOM 4904 C CA . PHE A 1 628 ? -3.902 30.189 -88.350 1.00 31.34 638 PHE A CA 1
ATOM 4905 C C . PHE A 1 628 ? -3.523 30.584 -89.778 1.00 25.07 638 PHE A C 1
ATOM 4906 O O . PHE A 1 628 ? -3.121 31.681 -89.987 1.00 25.26 638 PHE A O 1
ATOM 4914 N N . PHE A 1 629 ? -3.612 29.624 -90.701 1.00 28.96 639 PHE A N 1
ATOM 4915 C CA . PHE A 1 629 ? -3.259 29.832 -92.119 1.00 25.82 639 PHE A CA 1
ATOM 4916 C C . PHE A 1 629 ? -4.106 30.814 -92.876 1.00 25.75 639 PHE A C 1
ATOM 4917 O O . PHE A 1 629 ? -3.608 31.611 -93.713 1.00 29.13 639 PHE A O 1
ATOM 4925 N N . VAL A 1 630 ? -5.402 30.748 -92.635 1.00 30.39 640 VAL A N 1
ATOM 4926 C CA . VAL A 1 630 ? -6.366 31.706 -93.230 1.00 27.46 640 VAL A CA 1
ATOM 4927 C C . VAL A 1 630 ? -6.031 33.101 -92.890 1.00 28.67 640 VAL A C 1
ATOM 4928 O O . VAL A 1 630 ? -5.979 34.006 -93.747 1.00 30.57 640 VAL A O 1
ATOM 4932 N N . ASN A 1 631 ? -5.786 33.307 -91.626 1.00 27.66 641 ASN A N 1
ATOM 4933 C CA . ASN A 1 631 ? -5.467 34.638 -91.209 1.00 27.39 641 ASN A CA 1
ATOM 4934 C C . ASN A 1 631 ? -4.036 35.082 -9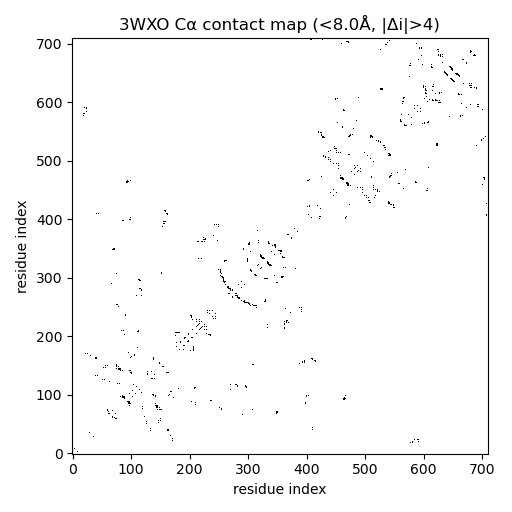1.559 1.00 26.40 641 ASN A C 1
ATOM 4935 O O . ASN A 1 631 ? -3.775 36.227 -91.888 1.00 26.65 641 ASN A O 1
ATOM 4940 N N . LEU A 1 632 ? -3.079 34.186 -91.374 1.00 28.44 642 LEU A N 1
ATOM 4941 C CA . LEU A 1 632 ? -1.713 34.484 -91.766 1.00 27.11 642 LEU A CA 1
ATOM 4942 C C . LEU A 1 632 ? -1.635 34.940 -93.238 1.00 26.04 642 LEU A C 1
ATOM 4943 O O . LEU A 1 632 ? -0.818 35.781 -93.588 1.00 26.15 642 LEU A O 1
ATOM 4948 N N . THR A 1 633 ? -2.408 34.301 -94.122 1.00 27.60 643 THR A N 1
ATOM 4949 C CA . THR A 1 633 ? -2.362 34.646 -95.536 1.00 25.94 643 THR A CA 1
ATOM 4950 C C . THR A 1 633 ? -3.295 35.752 -95.982 1.00 30.90 643 THR A C 1
ATOM 4951 O O . THR A 1 633 ? -3.394 36.048 -97.211 1.00 29.51 643 THR A O 1
ATOM 4955 N N . ASP A 1 634 ? -3.911 36.441 -95.020 1.00 29.42 644 ASP A N 1
ATOM 4956 C CA . ASP A 1 634 ? -4.880 37.472 -95.355 1.00 29.41 644 ASP A CA 1
ATOM 4957 C C . ASP A 1 634 ? -4.271 38.851 -95.472 1.00 30.87 644 ASP A C 1
ATOM 4958 O O . ASP A 1 634 ? -3.788 39.435 -94.464 1.00 27.37 644 ASP A O 1
ATOM 4963 N N . MET A 1 635 ? -4.334 39.432 -96.682 1.00 29.83 645 MET A N 1
ATOM 4964 C CA . MET A 1 635 ? -3.732 40.735 -96.893 1.00 28.94 645 MET A CA 1
ATOM 4965 C C . MET A 1 635 ? -4.558 41.909 -96.443 1.00 30.32 645 MET A C 1
ATOM 4966 O O . MET A 1 635 ? -4.140 43.028 -96.669 1.00 29.81 645 MET A O 1
ATOM 4971 N N . ASN A 1 636 ? -5.701 41.685 -95.802 1.00 29.08 646 ASN A N 1
ATOM 4972 C CA . ASN A 1 636 ? -6.345 42.772 -95.009 1.00 32.24 646 ASN A CA 1
ATOM 4973 C C . ASN A 1 636 ? -5.446 43.283 -93.833 1.00 34.15 646 ASN A C 1
ATOM 4974 O O . ASN A 1 636 ? -5.660 44.411 -93.350 1.00 32.55 646 ASN A O 1
ATOM 4979 N N . TYR A 1 637 ? -4.474 42.474 -93.418 1.00 30.92 647 TYR A N 1
ATOM 4980 C CA . TYR A 1 637 ? -3.477 42.839 -92.338 1.00 31.83 647 TYR A CA 1
ATOM 4981 C C . TYR A 1 637 ? -2.109 43.224 -92.859 1.00 30.39 647 TYR A C 1
ATOM 4982 O O . TYR A 1 637 ? -1.632 42.725 -93.890 1.00 32.84 647 TYR A O 1
ATOM 4991 N N . LEU A 1 638 ? -1.477 44.153 -92.179 1.00 31.12 648 LEU A N 1
ATOM 4992 C CA . LEU A 1 638 ? -0.080 44.342 -92.296 1.00 30.79 648 LEU A CA 1
ATOM 4993 C C . LEU A 1 638 ? 0.644 43.949 -91.009 1.00 32.07 648 LEU A C 1
ATOM 4994 O O . LEU A 1 638 ? 0.033 43.857 -89.955 1.00 31.48 648 LEU A O 1
ATOM 4999 N N . TRP A 1 639 ? 1.951 43.644 -91.125 1.00 30.24 649 TRP A N 1
ATOM 5000 C CA . TRP A 1 639 ? 2.709 43.121 -90.006 1.00 28.42 649 TRP A CA 1
ATOM 5001 C C . TRP A 1 639 ? 3.738 44.202 -89.632 1.00 30.63 649 TRP A C 1
ATOM 5002 O O . TRP A 1 639 ? 4.519 44.632 -90.477 1.00 29.49 649 TRP A O 1
ATOM 5013 N N . LYS A 1 640 ? 3.675 44.675 -88.379 1.00 29.31 650 LYS A N 1
ATOM 5014 C CA . LYS A 1 640 ? 4.592 45.690 -87.861 1.00 30.23 650 LYS A CA 1
ATOM 5015 C C . LYS A 1 640 ? 5.559 45.128 -86.798 1.00 27.93 650 LYS A C 1
ATOM 5016 O O . LYS A 1 640 ? 5.128 44.643 -85.741 1.00 30.93 650 LYS A O 1
ATOM 5022 N N . PRO A 1 641 ? 6.854 45.229 -87.024 1.00 28.20 651 PRO A N 1
ATOM 5023 C CA . PRO A 1 641 ? 7.773 44.775 -85.970 1.00 31.35 651 PRO A CA 1
ATOM 5024 C C . PRO A 1 641 ? 7.467 45.546 -84.669 1.00 34.44 651 PRO A C 1
ATOM 5025 O O . PRO A 1 641 ? 7.171 46.743 -84.730 1.00 31.98 651 PRO A O 1
ATOM 5029 N N . ALA A 1 642 ? 7.552 44.854 -83.527 1.00 30.43 652 ALA A N 1
ATOM 5030 C CA . ALA A 1 642 ? 7.185 45.466 -82.263 1.00 29.92 652 ALA A CA 1
ATOM 5031 C C . ALA A 1 642 ? 8.122 44.973 -81.179 1.00 30.76 652 ALA A C 1
ATOM 5032 O O . ALA A 1 642 ? 7.719 44.371 -80.207 1.00 30.50 652 ALA A O 1
ATOM 5034 N N . GLY A 1 643 ? 9.392 45.188 -81.396 1.00 31.91 653 GLY A N 1
ATOM 5035 C CA . GLY A 1 643 ? 10.407 44.687 -80.470 1.00 37.73 653 GLY A CA 1
ATOM 5036 C C . GLY A 1 643 ? 10.932 43.292 -80.725 1.00 37.46 653 GLY A C 1
ATOM 5037 O O . GLY A 1 643 ? 10.705 42.707 -81.773 1.00 38.62 653 GLY A O 1
ATOM 5038 N N . LYS A 1 644 ? 11.594 42.740 -79.730 1.00 36.69 654 LYS A N 1
ATOM 5039 C CA . LYS A 1 644 ? 12.257 41.456 -79.847 1.00 35.64 654 LYS A CA 1
ATOM 5040 C C . LYS A 1 644 ? 11.266 40.340 -80.127 1.00 34.08 654 LYS A C 1
ATOM 5041 O O . LYS A 1 644 ? 10.423 40.033 -79.321 1.00 31.80 654 LYS A O 1
ATOM 5047 N N . ASN A 1 645 ? 11.483 39.663 -81.239 1.00 31.22 655 ASN A N 1
ATOM 5048 C CA . ASN A 1 645 ? 10.765 38.487 -81.589 1.00 32.61 655 ASN A CA 1
ATOM 5049 C C . ASN A 1 645 ? 9.242 38.746 -81.469 1.00 29.33 655 ASN A C 1
ATOM 5050 O O . ASN A 1 645 ? 8.464 37.870 -81.045 1.00 28.70 655 ASN A O 1
ATOM 5055 N N . LEU A 1 646 ? 8.828 39.945 -81.866 1.00 28.65 656 LEU A N 1
ATOM 5056 C CA . LEU A 1 646 ? 7.422 40.272 -81.725 1.00 29.21 656 LEU A CA 1
ATOM 5057 C C . LEU A 1 646 ? 6.970 41.218 -82.799 1.00 25.96 656 LEU A C 1
ATOM 5058 O O . LEU A 1 646 ? 7.716 42.118 -83.196 1.00 32.90 656 LEU A O 1
ATOM 5063 N N . TYR A 1 647 ? 5.717 41.032 -83.215 1.00 28.43 657 TYR A N 1
ATOM 5064 C CA . TYR A 1 647 ? 5.079 41.792 -84.303 1.00 27.08 657 TYR A CA 1
ATOM 5065 C C . TYR A 1 647 ? 3.648 42.019 -83.951 1.00 25.86 657 TYR A C 1
ATOM 5066 O O . TYR A 1 647 ? 3.007 41.157 -83.357 1.00 30.23 657 TYR A O 1
ATOM 5075 N N . GLU A 1 648 ? 3.130 43.153 -84.408 1.00 27.11 658 GLU A N 1
ATOM 5076 C CA . GLU A 1 648 ? 1.694 43.450 -84.401 1.00 30.10 658 GLU A CA 1
ATOM 5077 C C . GLU A 1 648 ? 1.048 43.164 -85.764 1.00 28.39 658 GLU A C 1
ATOM 5078 O O . GLU A 1 648 ? 1.530 43.654 -86.780 1.00 29.31 658 GLU A O 1
ATOM 5084 N N . ILE A 1 649 ? -0.049 42.423 -85.758 1.00 28.48 659 ILE A N 1
ATOM 5085 C CA . ILE A 1 649 ? -0.846 42.156 -86.990 1.00 25.46 659 ILE A CA 1
ATOM 5086 C C . ILE A 1 649 ? -1.966 43.131 -87.023 1.00 27.98 659 ILE A C 1
ATOM 5087 O O . ILE A 1 649 ? -2.895 43.011 -86.247 1.00 29.29 659 ILE A O 1
ATOM 5092 N N . CYS A 1 650 ? -1.840 44.148 -87.851 1.00 26.20 660 CYS A N 1
ATOM 5093 C CA . CYS A 1 650 ? -2.765 45.243 -87.818 1.00 32.24 660 CYS A CA 1
ATOM 5094 C C . CYS A 1 650 ? -3.699 45.267 -89.021 1.00 33.40 660 CYS A C 1
ATOM 5095 O O . CYS A 1 650 ? -3.302 44.981 -90.120 1.00 33.84 660 CYS A O 1
ATOM 5098 N N . ASP A 1 651 ? -4.936 45.619 -88.764 1.00 36.78 661 ASP A N 1
ATOM 5099 C CA . ASP A 1 651 ? -5.905 45.879 -89.833 1.00 35.22 661 ASP A CA 1
ATOM 5100 C C . ASP A 1 651 ? -5.464 47.065 -90.676 1.00 34.86 661 ASP A C 1
ATOM 5101 O O . ASP A 1 651 ? -5.249 48.164 -90.148 1.00 32.76 661 ASP A O 1
ATOM 5106 N N . ARG A 1 652 ? -5.269 46.849 -91.983 1.00 31.38 662 ARG A N 1
ATOM 5107 C CA . ARG A 1 652 ? -4.775 47.937 -92.881 1.00 38.71 662 ARG A CA 1
ATOM 5108 C C . ARG A 1 652 ? -5.700 49.142 -92.942 1.00 42.94 662 ARG A C 1
ATOM 5109 O O . ARG A 1 652 ? -5.253 50.255 -93.214 1.00 41.57 662 ARG A O 1
ATOM 5117 N N . LYS A 1 653 ? -6.990 48.888 -92.789 1.00 45.60 663 LYS A N 1
ATOM 5118 C CA . LYS A 1 653 ? -8.001 49.954 -92.866 1.00 51.08 663 LYS A CA 1
ATOM 5119 C C . LYS A 1 653 ? -8.195 50.673 -91.517 1.00 41.61 663 LYS A C 1
ATOM 5120 O O . LYS A 1 653 ? -8.146 51.837 -91.462 1.00 39.37 663 LYS A O 1
ATOM 5126 N N . THR A 1 654 ? -8.325 49.973 -90.422 1.00 37.88 664 THR A N 1
ATOM 5127 C CA . THR A 1 654 ? -8.520 50.679 -89.186 1.00 40.36 664 THR A CA 1
ATOM 5128 C C . THR A 1 654 ? -7.265 50.996 -88.425 1.00 45.76 664 THR A C 1
ATOM 5129 O O . THR A 1 654 ? -7.319 51.712 -87.448 1.00 39.31 664 THR A O 1
ATOM 5133 N N . ASN A 1 655 ? -6.139 50.412 -88.811 1.00 41.91 665 ASN A N 1
ATOM 5134 C CA . ASN A 1 655 ? -4.906 50.624 -88.083 1.00 37.91 665 ASN A CA 1
ATOM 5135 C C . ASN A 1 655 ? -5.019 50.176 -86.641 1.00 33.28 665 ASN A C 1
ATOM 5136 O O . ASN A 1 655 ? -4.316 50.658 -85.809 1.00 38.16 665 ASN A O 1
ATOM 5141 N N . GLN A 1 656 ? -5.845 49.199 -86.367 1.00 33.08 666 GLN A N 1
ATOM 5142 C CA . GLN A 1 656 ? -5.873 48.589 -85.088 1.00 36.31 666 GLN A CA 1
ATOM 5143 C C . GLN A 1 656 ? -5.173 47.258 -85.064 1.00 37.15 666 GLN A C 1
ATOM 5144 O O . GLN A 1 656 ? -5.166 46.545 -86.068 1.00 34.13 666 GLN A O 1
ATOM 5150 N N . VAL A 1 657 ? -4.641 46.921 -83.881 1.00 34.50 667 VAL A N 1
ATOM 5151 C CA . VAL A 1 657 ? -3.874 45.705 -83.654 1.00 33.11 667 VAL A CA 1
ATOM 5152 C C . VAL A 1 657 ? -4.849 44.630 -83.425 1.00 36.39 667 VAL A C 1
ATOM 5153 O O . VAL A 1 657 ? -5.596 44.729 -82.533 1.00 32.91 667 VAL A O 1
ATOM 5157 N N . LYS A 1 658 ? -4.808 43.588 -84.234 1.00 33.95 668 LYS A N 1
ATOM 5158 C CA . LYS A 1 658 ? -5.760 42.530 -84.159 1.00 34.93 668 LYS A CA 1
ATOM 5159 C C . LYS A 1 658 ? -5.179 41.350 -83.362 1.00 32.35 668 LYS A C 1
ATOM 5160 O O . LYS A 1 658 ? -5.837 40.784 -82.493 1.00 31.11 668 LYS A O 1
ATOM 5166 N N . TRP A 1 659 ? -3.923 40.987 -83.665 1.00 30.27 669 TRP A N 1
ATOM 5167 C CA . TRP A 1 659 ? -3.209 39.897 -82.986 1.00 32.63 669 TRP A CA 1
ATOM 5168 C C . TRP A 1 659 ? -1.775 40.302 -82.849 1.00 32.62 669 TRP A C 1
ATOM 5169 O O . TRP A 1 659 ? -1.341 41.305 -83.460 1.00 29.68 669 TRP A O 1
ATOM 5180 N N . THR A 1 660 ? -1.031 39.526 -82.053 1.00 31.61 670 THR A N 1
ATOM 5181 C CA . THR A 1 660 ? 0.411 39.636 -82.066 1.00 31.13 670 THR A CA 1
ATOM 5182 C C . THR A 1 660 ? 0.959 38.284 -82.471 1.00 30.67 670 THR A C 1
ATOM 5183 O O . THR A 1 660 ? 0.226 37.322 -82.558 1.00 31.13 670 THR A O 1
ATOM 5187 N N . ALA A 1 661 ? 2.271 38.259 -82.702 1.00 33.69 671 ALA A N 1
ATOM 5188 C CA . ALA A 1 661 ? 2.952 37.165 -83.377 1.00 31.42 671 ALA A CA 1
ATOM 5189 C C . ALA A 1 661 ? 4.440 37.247 -83.198 1.00 28.46 671 ALA A C 1
ATOM 5190 O O . ALA A 1 661 ? 5.035 38.337 -83.099 1.00 27.90 671 ALA A O 1
ATOM 5192 N N . THR A 1 662 ? 5.067 36.090 -83.209 1.00 29.14 672 THR A N 1
ATOM 5193 C CA . THR A 1 662 ? 6.512 36.053 -83.171 1.00 29.85 672 THR A CA 1
ATOM 5194 C C . THR A 1 662 ? 7.113 35.743 -84.574 1.00 28.33 672 THR A C 1
ATOM 5195 O O . THR A 1 662 ? 6.372 35.465 -85.505 1.00 27.26 672 THR A O 1
ATOM 5199 N N . ARG A 1 663 ? 8.449 35.749 -84.692 1.00 25.51 673 ARG A N 1
ATOM 5200 C CA . ARG A 1 663 ? 9.089 35.357 -85.933 1.00 26.34 673 ARG A CA 1
ATOM 5201 C C . ARG A 1 663 ? 8.752 33.877 -86.261 1.00 28.56 673 ARG A C 1
ATOM 5202 O O . ARG A 1 663 ? 8.779 33.510 -87.400 1.00 30.63 673 ARG A O 1
ATOM 5210 N N . VAL A 1 664 ? 8.516 33.031 -85.255 1.00 27.37 674 VAL A N 1
ATOM 5211 C CA . VAL A 1 664 ? 8.259 31.647 -85.506 1.00 30.86 674 VAL A CA 1
ATOM 5212 C C . VAL A 1 664 ? 6.916 31.572 -86.222 1.00 31.67 674 VAL A C 1
ATOM 5213 O O . VAL A 1 664 ? 6.748 30.795 -87.121 1.00 32.50 674 VAL A O 1
ATOM 5217 N N . ASP A 1 665 ? 5.991 32.426 -85.852 1.00 28.31 675 ASP A N 1
ATOM 5218 C CA . ASP A 1 665 ? 4.686 32.417 -86.475 1.00 26.59 675 ASP A CA 1
ATOM 5219 C C . ASP A 1 665 ? 4.814 32.974 -87.882 1.00 25.57 675 ASP A C 1
ATOM 5220 O O . ASP A 1 665 ? 4.321 32.387 -88.819 1.00 25.64 675 ASP A O 1
ATOM 5225 N N . LEU A 1 666 ? 5.482 34.089 -88.033 1.00 22.22 676 LEU A N 1
ATOM 5226 C CA . LEU A 1 666 ? 5.419 34.815 -89.244 1.00 23.94 676 LEU A CA 1
ATOM 5227 C C . LEU A 1 666 ? 6.347 34.281 -90.310 1.00 28.08 676 LEU A C 1
ATOM 5228 O O . LEU A 1 666 ? 6.109 34.528 -91.519 1.00 27.59 676 LEU A O 1
ATOM 5233 N N . VAL A 1 667 ? 7.339 33.485 -89.955 1.00 25.42 677 VAL A N 1
ATOM 5234 C CA . VAL A 1 667 ? 8.166 32.923 -91.028 1.00 25.25 677 VAL A CA 1
ATOM 5235 C C . VAL A 1 667 ? 7.295 32.056 -91.977 1.00 27.81 677 VAL A C 1
ATOM 5236 O O . VAL A 1 667 ? 7.588 31.963 -93.158 1.00 24.49 677 VAL A O 1
ATOM 5240 N N . PHE A 1 668 ? 6.216 31.457 -91.462 1.00 24.89 678 PHE A N 1
ATOM 5241 C CA . PHE A 1 668 ? 5.369 30.571 -92.287 1.00 24.45 678 PHE A CA 1
ATOM 5242 C C . PHE A 1 668 ? 4.579 31.361 -93.311 1.00 26.02 678 PHE A C 1
ATOM 5243 O O . PHE A 1 668 ? 4.016 30.786 -94.218 1.00 27.39 678 PHE A O 1
ATOM 5251 N N . GLY A 1 669 ? 4.559 32.661 -93.161 1.00 23.60 679 GLY A N 1
ATOM 5252 C CA . GLY A 1 669 ? 4.030 33.582 -94.131 1.00 22.45 679 GLY A CA 1
ATOM 5253 C C . GLY A 1 669 ? 5.032 34.454 -94.866 1.00 25.10 679 GLY A C 1
ATOM 5254 O O . GLY A 1 669 ? 4.648 35.414 -95.557 1.00 26.91 679 GLY A O 1
ATOM 5255 N N . SER A 1 670 ? 6.306 34.133 -94.756 1.00 25.85 680 SER A N 1
ATOM 5256 C CA . SER A 1 670 ? 7.337 34.981 -95.276 1.00 28.21 680 SER A CA 1
ATOM 5257 C C . SER A 1 670 ? 8.282 34.215 -96.158 1.00 26.28 680 SER A C 1
ATOM 5258 O O . SER A 1 670 ? 8.564 34.631 -97.303 1.00 25.32 680 SER A O 1
ATOM 5261 N N . ASN A 1 671 ? 8.793 33.116 -95.631 1.00 25.35 681 ASN A N 1
ATOM 5262 C CA . ASN A 1 671 ? 9.611 32.222 -96.399 1.00 27.10 681 ASN A CA 1
ATOM 5263 C C . ASN A 1 671 ? 8.771 31.696 -97.569 1.00 28.19 681 ASN A C 1
ATOM 5264 O O . ASN A 1 671 ? 7.617 31.305 -97.353 1.00 26.99 681 ASN A O 1
ATOM 5269 N N . SER A 1 672 ? 9.345 31.623 -98.760 1.00 26.06 682 SER A N 1
ATOM 5270 C CA . SER A 1 672 ? 8.530 31.407 -99.968 1.00 28.26 682 SER A CA 1
ATOM 5271 C C . SER A 1 672 ? 8.097 29.931 -100.048 1.00 24.89 682 SER A C 1
ATOM 5272 O O . SER A 1 672 ? 6.999 29.668 -100.469 1.00 25.67 682 SER A O 1
ATOM 5275 N N . ILE A 1 673 ? 8.895 29.000 -99.567 1.00 22.90 683 ILE A N 1
ATOM 5276 C CA . ILE A 1 673 ? 8.479 27.597 -99.442 1.00 23.34 683 ILE A CA 1
ATOM 5277 C C . ILE A 1 673 ? 7.396 27.420 -98.339 1.00 26.53 683 ILE A C 1
ATOM 5278 O O . ILE A 1 673 ? 6.356 26.803 -98.565 1.00 22.70 683 ILE A O 1
ATOM 5283 N N . LEU A 1 674 ? 7.604 27.999 -97.170 1.00 24.51 684 LEU A N 1
ATOM 5284 C CA . LEU A 1 674 ? 6.685 27.807 -96.072 1.00 23.91 684 LEU A CA 1
ATOM 5285 C C . LEU A 1 674 ? 5.393 28.511 -96.413 1.00 22.55 684 LEU A C 1
ATOM 5286 O O . LEU A 1 674 ? 4.305 28.042 -96.081 1.00 22.76 684 LEU A O 1
ATOM 5291 N N . ARG A 1 675 ? 5.440 29.639 -97.061 1.00 22.32 685 ARG A N 1
ATOM 5292 C CA . ARG A 1 675 ? 4.134 30.291 -97.330 1.00 26.2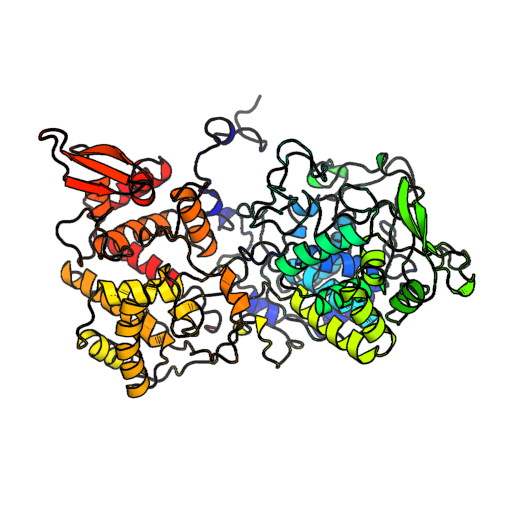9 685 ARG A CA 1
ATOM 5293 C C . ARG A 1 675 ? 3.371 29.500 -98.392 1.00 24.67 685 ARG A C 1
ATOM 5294 O O . ARG A 1 675 ? 2.174 29.500 -98.414 1.00 28.69 685 ARG A O 1
ATOM 5302 N N . ALA A 1 676 ? 4.081 28.896 -99.331 1.00 23.66 686 ALA A N 1
ATOM 5303 C CA . ALA A 1 676 ? 3.421 28.014 -100.300 1.00 24.36 686 ALA A CA 1
ATOM 5304 C C . ALA A 1 676 ? 2.636 26.901 -99.537 1.00 28.03 686 ALA A C 1
ATOM 5305 O O . ALA A 1 676 ? 1.496 26.548 -99.910 1.00 25.77 686 ALA A O 1
ATOM 5307 N N . TYR A 1 677 ? 3.254 26.305 -98.517 1.00 26.56 687 TYR A N 1
ATOM 5308 C CA . TYR A 1 677 ? 2.545 25.352 -97.649 1.00 23.86 687 TYR A CA 1
ATOM 5309 C C . TYR A 1 677 ? 1.397 25.977 -96.878 1.00 27.74 687 TYR A C 1
ATOM 5310 O O . TYR A 1 677 ? 0.276 25.425 -96.842 1.00 26.41 687 TYR A O 1
ATOM 5319 N N . SER A 1 678 ? 1.619 27.151 -96.309 1.00 25.03 688 SER A N 1
ATOM 5320 C CA . SER A 1 678 ? 0.589 27.862 -95.585 1.00 24.51 688 SER A CA 1
ATOM 5321 C C . SER A 1 678 ? -0.608 28.131 -96.474 1.00 30.81 688 SER A C 1
ATOM 5322 O O . SER A 1 678 ? -1.756 27.949 -96.056 1.00 27.14 688 SER A O 1
ATOM 5325 N N . GLU A 1 679 ? -0.338 28.550 -97.703 1.00 25.13 689 GLU A N 1
ATOM 5326 C CA . GLU A 1 679 ? -1.408 28.842 -98.648 1.00 25.84 689 GLU A CA 1
ATOM 5327 C C . GLU A 1 679 ? -2.189 27.571 -98.964 1.00 25.45 689 GLU A C 1
ATOM 5328 O O . GLU A 1 679 ? -3.405 27.607 -98.975 1.00 26.37 689 GLU A O 1
ATOM 5334 N N . LEU A 1 680 ? -1.515 26.434 -99.167 1.00 24.80 690 LEU A N 1
ATOM 5335 C CA . LEU A 1 680 ? -2.208 25.189 -99.410 1.00 24.47 690 LEU A CA 1
ATOM 5336 C C . LEU A 1 680 ? -3.253 24.871 -98.290 1.00 30.94 690 LEU A C 1
ATOM 5337 O O . LEU A 1 680 ? -4.367 24.534 -98.575 1.00 27.61 690 LEU A O 1
ATOM 5342 N N . TYR A 1 681 ? -2.845 25.004 -97.037 1.00 28.81 691 TYR A N 1
ATOM 5343 C CA . TYR A 1 681 ? -3.709 24.778 -95.891 1.00 26.89 691 TYR A CA 1
ATOM 5344 C C . TYR A 1 681 ? -4.712 25.885 -95.630 1.00 29.20 691 TYR A C 1
ATOM 5345 O O . TYR A 1 681 ? -5.635 25.651 -94.916 1.00 27.87 691 TYR A O 1
ATOM 5354 N N . ALA A 1 682 ? -4.560 27.066 -96.226 1.00 24.87 692 ALA A N 1
ATOM 5355 C CA . ALA A 1 682 ? -5.535 28.099 -96.111 1.00 23.66 692 ALA A CA 1
ATOM 5356 C C . ALA A 1 682 ? -6.614 28.079 -97.260 1.00 24.48 692 ALA A C 1
ATOM 5357 O O . ALA A 1 682 ? -7.467 28.913 -97.265 1.00 29.13 692 ALA A O 1
ATOM 5359 N N . GLN A 1 683 ? -6.503 27.164 -98.211 1.00 25.01 693 GLN A N 1
ATOM 5360 C CA . GLN A 1 683 ? -7.455 26.981 -99.266 1.00 27.88 693 GLN A CA 1
ATOM 5361 C C . GLN A 1 683 ? -8.803 26.553 -98.677 1.00 28.82 693 GLN A C 1
ATOM 5362 O O . GLN A 1 683 ? -8.860 25.856 -97.658 1.00 28.74 693 GLN A O 1
ATOM 5368 N N . ASP A 1 684 ? -9.872 27.007 -99.340 1.00 30.65 694 ASP A N 1
ATOM 5369 C CA . ASP A 1 684 ? -11.273 26.756 -98.942 1.00 28.68 694 ASP A CA 1
ATOM 5370 C C . ASP A 1 684 ? -11.481 25.270 -98.924 1.00 31.69 694 ASP A C 1
ATOM 5371 O O . ASP A 1 684 ? -12.196 24.767 -98.126 1.00 32.08 694 ASP A O 1
ATOM 5376 N N . ASP A 1 685 ? -10.839 24.535 -99.798 1.00 28.86 695 ASP A N 1
ATOM 5377 C CA . ASP A 1 685 ? -11.081 23.088 -99.859 1.00 31.80 695 ASP A CA 1
ATOM 5378 C C . ASP A 1 685 ? -10.241 22.164 -98.961 1.00 31.31 695 ASP A C 1
ATOM 5379 O O . ASP A 1 685 ? -10.310 20.916 -99.126 1.00 31.24 695 ASP A O 1
ATOM 5384 N N . ASN A 1 686 ? -9.427 22.717 -98.056 1.00 31.87 696 ASN A N 1
ATOM 5385 C CA . ASN A 1 686 ? -8.420 21.891 -97.362 1.00 29.41 696 ASN A CA 1
ATOM 5386 C C . ASN A 1 686 ? -8.544 21.882 -95.836 1.00 31.19 696 ASN A C 1
ATOM 5387 O O . ASN A 1 686 ? -7.587 21.557 -95.112 1.00 26.82 696 ASN A O 1
ATOM 5392 N N . LYS A 1 687 ? -9.747 22.156 -95.359 1.00 31.10 697 LYS A N 1
ATOM 5393 C CA . LYS A 1 687 ? -10.016 22.082 -93.935 1.00 35.82 697 LYS A CA 1
ATOM 5394 C C . LYS A 1 687 ? -9.835 20.677 -93.416 1.00 34.96 697 LYS A C 1
ATOM 5395 O O . LYS A 1 687 ? -9.209 20.468 -92.396 1.00 32.95 697 LYS A O 1
ATOM 5401 N N . GLU A 1 688 ? -10.268 19.694 -94.179 1.00 34.37 698 GLU A N 1
ATOM 5402 C CA . GLU A 1 688 ? -10.190 18.341 -93.681 1.00 34.88 698 GLU A CA 1
ATOM 5403 C C . GLU A 1 688 ? -8.752 17.816 -93.909 1.00 36.68 698 GLU A C 1
ATOM 5404 O O . GLU A 1 688 ? -8.263 17.020 -93.128 1.00 28.86 698 GLU A O 1
ATOM 5410 N N . LYS A 1 689 ? -8.107 18.177 -95.009 1.00 31.65 699 LYS A N 1
ATOM 5411 C CA . LYS A 1 689 ? -6.729 17.783 -95.194 1.00 30.72 699 LYS A CA 1
ATOM 5412 C C . LYS A 1 689 ? -5.852 18.368 -94.055 1.00 26.27 699 LYS A C 1
ATOM 5413 O O . LYS A 1 689 ? -4.979 17.714 -93.584 1.00 27.67 699 LYS A O 1
ATOM 5419 N N . PHE A 1 690 ? -6.091 19.620 -93.690 1.00 28.57 700 PHE A N 1
ATOM 5420 C CA . PHE A 1 690 ? -5.411 20.187 -92.567 1.00 31.06 700 PHE A CA 1
ATOM 5421 C C . PHE A 1 690 ? -5.545 19.324 -91.276 1.00 35.80 700 PHE A C 1
ATOM 5422 O O . PHE A 1 690 ? -4.528 18.969 -90.610 1.00 29.44 700 PHE A O 1
ATOM 5430 N N . VAL A 1 691 ? -6.791 18.987 -90.911 1.00 29.87 701 VAL A N 1
ATOM 5431 C CA . VAL A 1 691 ? -6.951 18.137 -89.731 1.00 29.72 701 VAL A CA 1
ATOM 5432 C C . VAL A 1 691 ? -6.294 16.823 -89.922 1.00 27.41 701 VAL A C 1
ATOM 5433 O O . VAL A 1 691 ? -5.603 16.294 -89.019 1.00 32.71 701 VAL A O 1
ATOM 5437 N N . ARG A 1 692 ? -6.461 16.221 -91.071 1.00 27.23 702 ARG A N 1
ATOM 5438 C CA . ARG A 1 692 ? -5.896 14.920 -91.194 1.00 33.94 702 ARG A CA 1
ATOM 5439 C C . ARG A 1 692 ? -4.305 14.997 -91.103 1.00 37.84 702 ARG A C 1
ATOM 5440 O O . ARG A 1 692 ? -3.603 14.111 -90.519 1.00 26.05 702 ARG A O 1
ATOM 5448 N N . ASP A 1 693 ? -3.740 16.022 -91.742 1.00 30.31 703 ASP A N 1
ATOM 5449 C CA . ASP A 1 693 ? -2.260 16.116 -91.737 1.00 31.34 703 ASP A CA 1
ATOM 5450 C C . ASP A 1 693 ? -1.739 16.461 -90.331 1.00 25.45 703 ASP A C 1
ATOM 5451 O O . ASP A 1 693 ? -0.684 15.944 -89.917 1.00 30.97 703 ASP A O 1
ATOM 5456 N N . PHE A 1 694 ? -2.446 17.326 -89.621 1.00 24.73 704 PHE A N 1
ATOM 5457 C CA . PHE A 1 694 ? -2.126 17.612 -88.243 1.00 27.73 704 PHE A CA 1
ATOM 5458 C C . PHE A 1 694 ? -2.052 16.354 -87.408 1.00 32.33 704 PHE A C 1
ATOM 5459 O O . PHE A 1 694 ? -1.052 16.021 -86.779 1.00 29.68 704 PHE A O 1
ATOM 5467 N N . VAL A 1 695 ? -3.093 15.571 -87.523 1.00 32.85 705 VAL A N 1
ATOM 5468 C CA . VAL A 1 695 ? -3.176 14.342 -86.817 1.00 32.01 705 VAL A CA 1
ATOM 5469 C C . VAL A 1 695 ? -2.079 13.408 -87.161 1.00 30.87 705 VAL A C 1
ATOM 5470 O O . VAL A 1 695 ? -1.500 12.797 -86.279 1.00 32.13 705 VAL A O 1
ATOM 5474 N N . ALA A 1 696 ? -1.763 13.272 -88.437 1.00 31.18 706 ALA A N 1
ATOM 5475 C CA . ALA A 1 696 ? -0.740 12.351 -88.789 1.00 30.56 706 ALA A CA 1
ATOM 5476 C C . ALA A 1 696 ? 0.592 12.841 -88.238 1.00 33.30 706 ALA A C 1
ATOM 5477 O O . ALA A 1 696 ? 1.406 12.008 -87.906 1.00 28.58 706 ALA A O 1
ATOM 5479 N N . ALA A 1 697 ? 0.814 14.170 -88.181 1.00 28.88 707 ALA A N 1
ATOM 5480 C CA . ALA A 1 697 ? 2.117 14.673 -87.719 1.00 31.18 707 ALA A CA 1
ATOM 5481 C C . ALA A 1 697 ? 2.206 14.501 -86.200 1.00 31.59 707 ALA A C 1
ATOM 5482 O O . ALA A 1 697 ? 3.246 14.147 -85.669 1.00 25.94 707 ALA A O 1
ATOM 5484 N N . TRP A 1 698 ? 1.100 14.816 -85.522 1.00 31.50 708 TRP A N 1
ATOM 5485 C CA . TRP A 1 698 ? 0.982 14.615 -84.046 1.00 30.99 708 TRP A CA 1
ATOM 5486 C C . TRP A 1 698 ? 1.391 13.187 -83.681 1.00 35.50 708 TRP A C 1
ATOM 5487 O O . TRP A 1 698 ? 2.263 12.960 -82.843 1.00 33.38 708 TRP A O 1
ATOM 5498 N N . THR A 1 699 ? 0.744 12.242 -84.330 1.00 31.89 709 THR A N 1
ATOM 5499 C CA . THR A 1 699 ? 0.973 10.827 -84.111 1.00 34.27 709 THR A CA 1
ATOM 5500 C C . THR A 1 699 ? 2.437 10.432 -84.361 1.00 36.11 709 THR A C 1
ATOM 5501 O O . THR A 1 699 ? 3.068 9.618 -83.610 1.00 30.81 709 THR A O 1
ATOM 5505 N N . LYS A 1 700 ? 2.989 10.945 -85.457 1.00 32.39 710 LYS A N 1
ATOM 5506 C CA . LYS A 1 700 ? 4.396 10.699 -85.735 1.00 31.14 710 LYS A CA 1
ATOM 5507 C C . LYS A 1 700 ? 5.290 11.098 -84.558 1.00 29.28 710 LYS A C 1
ATOM 5508 O O . LYS A 1 700 ? 6.198 10.379 -84.158 1.00 26.18 710 LYS A O 1
ATOM 5514 N N . VAL A 1 701 ? 5.047 12.279 -84.031 1.00 28.02 711 VAL A N 1
ATOM 5515 C CA . VAL A 1 701 ? 5.836 12.737 -82.943 1.00 31.56 711 VAL A CA 1
ATOM 5516 C C . VAL A 1 701 ? 5.604 11.900 -81.675 1.00 33.56 711 VAL A C 1
ATOM 5517 O O . VAL A 1 701 ? 6.541 11.627 -80.924 1.00 30.52 711 VAL A O 1
ATOM 5521 N N . MET A 1 702 ? 4.347 11.563 -81.385 1.00 35.23 712 MET A N 1
ATOM 5522 C CA . MET A 1 702 ? 4.055 10.722 -80.193 1.00 32.14 712 MET A CA 1
ATOM 5523 C C . MET A 1 702 ? 4.667 9.363 -80.284 1.00 32.72 712 MET A C 1
ATOM 5524 O O . MET A 1 702 ? 4.999 8.828 -79.271 1.00 37.65 712 MET A O 1
ATOM 5529 N N . ASN A 1 703 ? 4.844 8.814 -81.491 1.00 31.70 713 ASN A N 1
ATOM 5530 C CA . ASN A 1 703 ? 5.444 7.517 -81.666 1.00 30.45 713 ASN A CA 1
ATOM 5531 C C . ASN A 1 703 ? 6.921 7.455 -82.070 1.00 30.50 713 ASN A C 1
ATOM 5532 O O . ASN A 1 703 ? 7.433 6.366 -82.345 1.00 30.15 713 ASN A O 1
ATOM 5537 N N . ALA A 1 704 ? 7.584 8.605 -82.088 1.00 34.67 714 ALA A N 1
ATOM 5538 C CA . ALA A 1 704 ? 8.965 8.690 -82.600 1.00 32.85 714 ALA A CA 1
ATOM 5539 C C . ALA A 1 704 ? 9.913 7.743 -81.873 1.00 33.50 714 ALA A C 1
ATOM 5540 O O . ALA A 1 704 ? 10.798 7.160 -82.487 1.00 32.20 714 ALA A O 1
ATOM 5542 N N . ASP A 1 705 ? 9.755 7.608 -80.554 1.00 35.58 715 ASP A N 1
ATOM 5543 C CA . ASP A 1 705 ? 10.662 6.743 -79.778 1.00 35.53 715 ASP A CA 1
ATOM 5544 C C . ASP A 1 705 ? 10.234 5.303 -79.598 1.00 39.97 715 ASP A C 1
ATOM 5545 O O . ASP A 1 705 ? 10.858 4.596 -78.801 1.00 40.08 715 ASP A O 1
ATOM 5550 N N . ARG A 1 706 ? 9.296 4.811 -80.395 1.00 36.21 716 ARG A N 1
ATOM 5551 C CA . ARG A 1 706 ? 8.703 3.494 -80.105 1.00 32.57 716 ARG A CA 1
ATOM 5552 C C . ARG A 1 706 ? 9.371 2.374 -80.780 1.00 32.81 716 ARG A C 1
ATOM 5553 O O . ARG A 1 706 ? 8.725 1.585 -81.436 1.00 36.13 716 ARG A O 1
ATOM 5561 N N . PHE A 1 707 ? 10.672 2.278 -80.578 1.00 34.10 717 PHE A N 1
ATOM 5562 C CA . PHE A 1 707 ? 11.489 1.217 -81.106 1.00 33.34 717 PHE A CA 1
ATOM 5563 C C . PHE A 1 707 ? 11.103 -0.148 -80.505 1.00 40.80 717 PHE A C 1
ATOM 5564 O O . PHE A 1 707 ? 11.466 -1.159 -81.063 1.00 35.59 717 PHE A O 1
ATOM 5572 N N . ASP A 1 708 ? 10.442 -0.150 -79.332 1.00 41.63 718 ASP A N 1
ATOM 5573 C CA . ASP A 1 708 ? 9.955 -1.380 -78.698 1.00 49.25 718 ASP A CA 1
ATOM 5574 C C . ASP A 1 708 ? 8.897 -2.016 -79.565 1.00 53.77 718 ASP A C 1
ATOM 5575 O O . ASP A 1 708 ? 8.706 -3.202 -79.497 1.00 54.42 718 ASP A O 1
ATOM 5580 N N . LEU A 1 709 ? 8.190 -1.216 -80.364 1.00 54.12 719 LEU A N 1
ATOM 5581 C CA . LEU A 1 709 ? 7.179 -1.770 -81.261 1.00 55.30 719 LEU A CA 1
ATOM 5582 C C . LEU A 1 709 ? 7.871 -2.450 -82.412 1.00 65.59 719 LEU A C 1
ATOM 5583 O O . LEU A 1 709 ? 8.847 -1.919 -82.945 1.00 57.57 719 LEU A O 1
ATOM 5588 N N . ASP A 1 710 ? 7.372 -3.648 -82.749 1.00 88.59 720 ASP A N 1
ATOM 5589 C CA . ASP A 1 710 ? 8.129 -4.695 -83.484 1.00 104.11 720 ASP A CA 1
ATOM 5590 C C . ASP A 1 710 ? 9.639 -4.399 -83.536 1.00 102.53 720 ASP A C 1
ATOM 5591 O O . ASP A 1 710 ? 10.450 -5.312 -83.600 1.00 95.28 720 ASP A O 1
#

Radius of gyration: 27.85 Å; Cα contacts (8 Å, |Δi|>4): 1351; chains: 1; bounding box: 85×67×63 Å

Nearest PDB structures (foldseek):
  3wnu-assembly1_A  TM=1.001E+00  e=0.000E+00  Synechococcus elongatus PCC 7942 = FACHB-805
  3x16-assembly1_A  TM=1.001E+00  e=0.000E+00  Synechococcus elongatus PCC 7942 = FACHB-805
  1ub2-assembly1_A-2  TM=9.988E-01  e=0.000E+00  Synechococcus elongatus PCC 7942 = FACHB-805
  5kq6-assembly1_B  TM=9.839E-01  e=2.567E-93  Burkholderia pseudomallei 1710b
  5whq-assembly1_B  TM=9.580E-01  e=3.549E-82  Neurospora crassa OR74A

Organism: Synechococcus elongatus (strain ATCC 33912 / PCC 7942 / FACHB-805) (NCBI:txid1140)

Sequence (710 aa):
MHGGATTVNISTAEWWPKALNLDILSQHDRKTNPMGPDFNYQEEVKKLDVAALKQDLQALMTDSQDWWPADWGHYGGLMIRLTWHAAGTYRIADGRGGAGTGNQRFAPLNSWPDNTNLDKARRLLWPIKQKYGNKLSWADLIAYAGTIAYESMGLKTFGFAFGREDIWHPEKDIYWGPEKEWVPPSTNPNSRYTGDRELENPLAAVTMGLIYVNPEGVDGNPDPLKTAHDVRVTFARMAMNDEETVALTAGGHTVGKCHGNGNAALLGPEPEGADVEDQGLGWINKTQSGIGRNAVTSGLEGAWTPHPTQWDNGYFRMLLNYDWELKKSPAGAWQWEPINPREEDLPVDVEDPSIRRNLVMTDADMAMKMDPEYRKISERFYQDPAYFADVFARAWFKLTHRRDMGPKARYIGPDVPQEDLIWQDPIPAGNRNYDVQAVKDRIAASGLSISELVSTAWDSARTYRNNSDKRGGANGARIRLAPQKDWEGNEPDRLAKVLAVLEGIAAATGASVADVIVLAGNVGVEQAARAAGVEIVLPFAPGRGDATAEQTDTESFAVLEPIHDGYRNWLKQDYAATPEELLLDRTQLLGLTAPEMTVLIGGLRVLGTNHGGTKHGVFTDREGVLTNDFFVNLTDMNYLWKPAGKNLYEICDRKTNQVKWTATRVDLVFGSNSILRAYSELYAQDDNKEKFVRDFVAAWTKVMNADRFDLD

CATH classification: 1.10.520.10 (+3 more: 1.10.420.10, 1.10.520.10, 1.10.420.10)